Protein AF-A0A954HLK8-F1 (afdb_monomer)

Foldseek 3Di:
DFWKKWKWWDAPVDPGTDIDIDTADPVRDDDPPDNPRTQKMKIATPVRDIDIDGPDAWDKLDFQEAEAEAQDKDKAAARDDDQFDDPQFKWKFFADPNDTDDTDSVQWGADLRIIIRGNDDAGWMWMAGPSVRGIHIYGHHYADDDPQWGDDPFKIKGHDPFRGKYFSDWDDDDQKIKTFIDRDDPQKKKKKWFAADDDPDDPCLVQQVQADFFIKMWGDDDDDDDDDDDDDDDDVVVVVVVVVPDDDDDDDPDDDDDPDLADDDPDDDDDDDDDDDDDDDDDDDDDDDDGDTDGDDDPPSDPPPPPPDDPPPLFFPDDIQIDIRFDADPSRMGIGRNVSGPQGFKMWMWMDGNHMIIIHIGGHPHGDTDTDDPDPPDDDDPVDDDDDDQDDDDADPPGDDDDPDPPPDFDDDDPAPVLVLLLVPVVDPDPVSVVCPCVRCVVVDDLVRNVVSCSVPPDLVVLVSCVPPPVPSNVPPVQVSLVSDPDDDLSSCLSNVHDPVVCPPPVNVVPDDLVSQCSVQVSDPPSNVVSVVVVVVVVVPDPDPPVVVVVSSVSSSCSCVPPDPPPPDPPPDPDDDDDPDDDDDDDDD

Nearest PDB structures (foldseek):
  8dgg-assembly1_A  TM=2.147E-01  e=4.606E-04  Mus musculus
  8dgg-assembly1_B  TM=2.577E-01  e=3.659E-02  Mus musculus
  3se4-assembly1_A  TM=2.202E-01  e=1.898E-02  Homo sapiens

Structure (mmCIF, N/CA/C/O backbone):
data_AF-A0A954HLK8-F1
#
_entry.id   AF-A0A954HLK8-F1
#
loop_
_atom_site.group_PDB
_atom_site.id
_atom_site.type_symbol
_atom_site.label_atom_id
_atom_site.label_alt_id
_atom_site.label_comp_id
_atom_site.label_asym_id
_atom_site.label_entity_id
_atom_site.label_seq_id
_atom_site.pdbx_PDB_ins_code
_atom_site.Cartn_x
_atom_site.Cartn_y
_atom_site.Cartn_z
_atom_site.occupancy
_atom_site.B_iso_or_equiv
_atom_site.auth_seq_id
_atom_site.auth_comp_id
_atom_site.auth_asym_id
_atom_site.auth_atom_id
_atom_site.pdbx_PDB_model_num
ATOM 1 N N . PRO A 1 1 ? -23.563 28.165 -10.111 1.00 75.94 1 PRO A N 1
ATOM 2 C CA . PRO A 1 1 ? -23.680 28.868 -11.408 1.00 75.94 1 PRO A CA 1
ATOM 3 C C . PRO A 1 1 ? -22.980 30.239 -11.448 1.00 75.94 1 PRO A C 1
ATOM 5 O O . PRO A 1 1 ? -22.959 30.950 -10.445 1.00 75.94 1 PRO A O 1
ATOM 8 N N . SER A 1 2 ? -22.457 30.618 -12.623 1.00 83.75 2 SER A N 1
ATOM 9 C CA . SER A 1 2 ? -21.944 31.964 -12.928 1.00 83.75 2 SER A CA 1
ATOM 10 C C . SER A 1 2 ? -20.819 32.491 -12.023 1.00 83.75 2 SER A C 1
ATOM 12 O O . SER A 1 2 ? -20.670 33.702 -11.862 1.00 83.75 2 SER A O 1
ATOM 14 N N . ARG A 1 3 ? -20.010 31.601 -11.445 1.00 87.31 3 ARG A N 1
ATOM 15 C CA . ARG A 1 3 ? -18.886 31.979 -10.576 1.00 87.31 3 ARG A CA 1
ATOM 16 C C . ARG A 1 3 ? -17.610 32.183 -11.401 1.00 87.31 3 ARG A C 1
ATOM 18 O O . ARG A 1 3 ? -17.348 31.342 -12.262 1.00 87.31 3 ARG A O 1
ATOM 25 N N . PRO A 1 4 ? -16.829 33.249 -11.153 1.00 92.62 4 PRO A N 1
ATOM 26 C CA . PRO A 1 4 ? -15.512 33.407 -11.757 1.00 92.62 4 PRO A CA 1
ATOM 27 C C . PRO A 1 4 ? -14.527 32.410 -11.137 1.00 92.62 4 PRO A C 1
ATOM 29 O O . PRO A 1 4 ? -14.533 32.206 -9.924 1.00 92.62 4 PRO A O 1
ATOM 32 N N . VAL A 1 5 ? -13.684 31.803 -11.964 1.00 94.12 5 VAL A N 1
ATOM 33 C CA . VAL A 1 5 ? -12.620 30.879 -11.563 1.00 94.12 5 VAL A CA 1
ATOM 34 C C . VAL A 1 5 ? -11.346 31.295 -12.288 1.00 94.12 5 VAL A C 1
ATOM 36 O O . VAL A 1 5 ? -11.351 31.470 -13.508 1.00 94.12 5 VAL A O 1
ATOM 39 N N . HIS A 1 6 ? -10.265 31.475 -11.535 1.00 95.31 6 HIS A N 1
ATOM 40 C CA . HIS A 1 6 ? -8.968 31.874 -12.076 1.00 95.31 6 HIS A CA 1
ATOM 41 C C . HIS A 1 6 ? -8.116 30.630 -12.274 1.00 95.31 6 HIS A C 1
ATOM 43 O O . HIS A 1 6 ? -7.870 29.905 -11.318 1.00 95.31 6 HIS A O 1
ATOM 49 N N . PHE A 1 7 ? -7.672 30.395 -13.499 1.00 95.81 7 PHE A N 1
ATOM 50 C CA . PHE A 1 7 ? -6.811 29.288 -13.879 1.00 95.81 7 PHE A CA 1
ATOM 51 C C . PHE A 1 7 ? -5.379 29.759 -14.108 1.00 95.81 7 PHE A C 1
ATOM 53 O O . PHE A 1 7 ? -5.151 30.869 -14.589 1.00 95.81 7 PHE A O 1
ATOM 60 N N . GLN A 1 8 ? -4.420 28.886 -13.821 1.00 95.88 8 GLN A N 1
ATOM 61 C CA . GLN A 1 8 ? -3.026 29.014 -14.236 1.00 95.88 8 GLN A CA 1
ATOM 62 C C . GLN A 1 8 ? -2.623 27.737 -14.962 1.00 95.88 8 GLN A C 1
ATOM 64 O O . GLN A 1 8 ? -2.648 26.664 -14.363 1.00 95.88 8 GLN A O 1
ATOM 69 N N . PHE A 1 9 ? -2.248 27.844 -16.234 1.00 95.31 9 PHE A N 1
ATOM 70 C CA . PHE A 1 9 ? -1.827 26.706 -17.050 1.00 95.31 9 PHE A CA 1
ATOM 71 C C . PHE A 1 9 ? -0.309 26.682 -17.209 1.00 95.31 9 PHE A C 1
ATOM 73 O O . PHE A 1 9 ? 0.304 27.699 -17.540 1.00 95.31 9 PHE A O 1
ATOM 80 N N . LYS A 1 10 ? 0.303 25.512 -17.015 1.00 94.50 10 LYS A N 1
ATOM 81 C CA . LYS A 1 10 ? 1.723 25.284 -17.277 1.00 94.50 10 LYS A CA 1
ATOM 82 C C . LYS A 1 10 ? 1.897 24.478 -18.558 1.00 94.50 10 LYS A C 1
ATOM 84 O O . LYS A 1 10 ? 1.624 23.281 -18.585 1.00 94.50 10 LYS A O 1
ATOM 89 N N . HIS A 1 11 ? 2.409 25.129 -19.596 1.00 92.12 11 HIS A N 1
ATOM 90 C CA . HIS A 1 11 ? 2.817 24.467 -20.832 1.00 92.12 11 HIS A CA 1
ATOM 91 C C . HIS A 1 11 ? 4.201 23.819 -20.678 1.00 92.12 11 HIS A C 1
ATOM 93 O O . HIS A 1 11 ? 5.057 24.357 -19.970 1.00 92.12 11 HIS A O 1
ATOM 99 N N . ARG A 1 12 ? 4.444 22.693 -21.360 1.00 86.38 12 ARG A N 1
ATOM 100 C CA . ARG A 1 12 ? 5.714 21.946 -21.270 1.00 86.38 12 ARG A CA 1
ATOM 101 C C . ARG A 1 12 ? 6.946 22.744 -21.716 1.00 86.38 12 ARG A C 1
ATOM 103 O O . ARG A 1 12 ? 7.985 22.664 -21.069 1.00 86.38 12 ARG A O 1
ATOM 110 N N . ASP A 1 13 ? 6.813 23.540 -22.778 1.00 87.19 13 ASP A N 1
ATOM 111 C CA . ASP A 1 13 ? 7.940 24.261 -23.400 1.00 87.19 13 ASP A CA 1
ATOM 112 C C . ASP A 1 13 ? 8.190 25.667 -22.836 1.00 87.19 13 ASP A C 1
ATOM 114 O O . ASP A 1 13 ? 9.228 26.274 -23.104 1.00 87.19 13 ASP A O 1
ATOM 118 N N . PHE A 1 14 ? 7.264 26.205 -22.036 1.00 88.44 14 PHE A N 1
ATOM 119 C CA . PHE A 1 14 ? 7.363 27.567 -21.509 1.00 88.44 14 PHE A CA 1
ATOM 120 C C . PHE A 1 14 ? 7.677 27.558 -20.018 1.00 88.44 14 PHE A C 1
ATOM 122 O O . PHE A 1 14 ? 7.169 26.735 -19.258 1.00 88.44 14 PHE A O 1
ATOM 129 N N . LYS A 1 15 ? 8.513 28.499 -19.564 1.00 89.44 15 LYS A N 1
ATOM 130 C CA . LYS A 1 15 ? 8.805 28.676 -18.132 1.00 89.44 15 LYS A CA 1
ATOM 131 C C . LYS A 1 15 ? 7.659 29.367 -17.396 1.00 89.44 15 LYS A C 1
ATOM 133 O O . LYS A 1 15 ? 7.329 28.941 -16.289 1.00 89.44 15 LYS A O 1
ATOM 138 N N . ASP A 1 16 ? 7.030 30.340 -18.037 1.00 92.19 16 ASP A N 1
ATOM 139 C CA . ASP A 1 16 ? 5.939 31.111 -17.454 1.00 92.19 16 ASP A CA 1
ATOM 140 C C . ASP A 1 16 ? 4.624 30.324 -17.466 1.00 92.19 16 ASP A C 1
ATOM 142 O O . ASP A 1 16 ? 4.397 29.459 -18.316 1.00 92.19 16 ASP A O 1
ATOM 146 N N . GLN A 1 17 ? 3.764 30.608 -16.490 1.00 93.12 17 GLN A N 1
ATOM 147 C CA . GLN A 1 17 ? 2.401 30.084 -16.443 1.00 93.12 17 GLN A CA 1
ATOM 148 C C . GLN A 1 17 ? 1.444 31.064 -17.121 1.00 93.12 17 GLN A C 1
ATOM 150 O O . GLN A 1 17 ? 1.627 32.278 -17.043 1.00 93.12 17 GLN A O 1
ATOM 155 N N . MET A 1 18 ? 0.405 30.535 -17.762 1.00 93.88 18 MET A N 1
ATOM 156 C CA . MET A 1 18 ? -0.599 31.316 -18.481 1.00 93.88 18 MET A CA 1
ATOM 157 C C . MET A 1 18 ? -1.839 31.509 -17.596 1.00 93.88 18 MET A C 1
ATOM 159 O O . MET A 1 18 ? -2.573 30.540 -17.375 1.00 93.88 18 MET A O 1
ATOM 163 N N . PRO A 1 19 ? -2.090 32.720 -17.061 1.00 94.88 19 PRO A N 1
ATOM 164 C CA . PRO A 1 19 ? -3.285 32.993 -16.276 1.00 94.88 19 PRO A CA 1
ATOM 165 C C . PRO A 1 19 ? -4.505 33.205 -17.182 1.00 94.88 19 PRO A C 1
ATOM 167 O O . PRO A 1 19 ? -4.448 33.965 -18.148 1.00 94.88 19 PRO A O 1
ATOM 170 N N . VAL A 1 20 ? -5.633 32.579 -16.849 1.00 94.94 20 VAL A N 1
ATOM 171 C CA . VAL A 1 20 ? -6.902 32.718 -17.585 1.00 94.94 20 VAL A CA 1
ATOM 172 C C . VAL A 1 20 ? -8.054 32.796 -16.591 1.00 94.94 20 VAL A C 1
ATOM 174 O O . VAL A 1 20 ? -8.128 31.997 -15.668 1.00 94.94 20 VAL A O 1
ATOM 177 N N . SER A 1 21 ? -8.983 33.735 -16.765 1.00 94.00 21 SER A N 1
ATOM 178 C CA . SER A 1 21 ? -10.196 33.806 -15.938 1.00 94.00 21 SER A CA 1
ATOM 179 C C . SER A 1 21 ? -11.395 33.303 -16.724 1.00 94.00 21 SER A C 1
ATOM 181 O O . SER A 1 21 ? -11.698 33.823 -17.796 1.00 94.00 21 SER A O 1
ATOM 183 N N . LEU A 1 22 ? -12.078 32.296 -16.187 1.00 94.69 22 LEU A N 1
ATOM 184 C CA . LEU A 1 22 ? -13.245 31.667 -16.798 1.00 94.69 22 LEU A CA 1
ATOM 185 C C . LEU A 1 22 ? -14.450 31.766 -15.860 1.00 94.69 22 LEU A C 1
ATOM 187 O O . LEU A 1 22 ? -14.322 32.080 -14.677 1.00 94.69 22 LEU A O 1
ATOM 191 N N . LYS A 1 23 ? -15.645 31.512 -16.389 1.00 93.56 23 LYS A N 1
ATOM 192 C CA . LYS A 1 23 ? -16.902 31.580 -15.640 1.00 93.56 23 LYS A CA 1
ATOM 193 C C . LYS A 1 23 ? -17.640 30.254 -15.750 1.00 93.56 23 LYS A C 1
ATOM 195 O O . LYS A 1 23 ? -17.744 29.707 -16.843 1.00 93.56 23 LYS A O 1
ATOM 200 N N . THR A 1 24 ? -18.181 29.772 -14.631 1.00 93.31 24 THR A N 1
ATOM 201 C CA . THR A 1 24 ? -18.978 28.540 -14.626 1.00 93.31 24 THR A CA 1
ATOM 202 C C . THR A 1 24 ? -20.316 28.706 -15.346 1.00 93.31 24 THR A C 1
ATOM 204 O O . THR A 1 24 ? -20.968 29.753 -15.254 1.00 93.31 24 THR A O 1
ATOM 207 N N . ASP A 1 25 ? -20.745 27.646 -16.024 1.00 92.00 25 ASP A N 1
ATOM 208 C CA . ASP A 1 25 ? -22.048 27.538 -16.679 1.00 92.00 25 ASP A CA 1
ATOM 209 C C . ASP A 1 25 ? -23.215 27.455 -15.648 1.00 92.00 25 ASP A C 1
ATOM 211 O O . ASP A 1 25 ? -22.994 27.543 -14.425 1.00 92.00 25 ASP A O 1
ATOM 215 N N . PRO A 1 26 ? -24.489 27.346 -16.084 1.00 91.62 26 PRO A N 1
ATOM 216 C CA . PRO A 1 26 ? -25.629 27.178 -15.176 1.00 91.62 26 PRO A CA 1
ATOM 217 C C . PRO A 1 26 ? -25.539 25.933 -14.279 1.00 91.62 26 PRO A C 1
ATOM 219 O O . PRO A 1 26 ? -26.053 25.950 -13.161 1.00 91.62 26 PRO A O 1
ATOM 222 N N . GLN A 1 27 ? -24.845 24.890 -14.728 1.00 85.38 27 GLN A N 1
ATOM 223 C CA . GLN A 1 27 ? -24.595 23.647 -14.001 1.00 85.38 27 GLN A CA 1
ATOM 224 C C . GLN A 1 27 ? -23.365 23.741 -13.079 1.00 85.38 27 GLN A C 1
ATOM 226 O O . GLN A 1 27 ? -23.096 22.817 -12.316 1.00 85.38 27 GLN A O 1
ATOM 231 N N . GLY A 1 28 ? -22.640 24.865 -13.093 1.00 88.62 28 GLY A N 1
ATOM 232 C CA . GLY A 1 28 ? -21.452 25.081 -12.274 1.00 88.62 28 GLY A CA 1
ATOM 233 C C . GLY A 1 28 ? -20.155 24.515 -12.862 1.00 88.62 28 GLY A C 1
ATOM 234 O O . GLY A 1 28 ? -19.174 24.434 -12.129 1.00 88.62 28 GLY A O 1
ATOM 235 N N . ARG A 1 29 ? -20.121 24.159 -14.150 1.00 90.25 29 ARG A N 1
ATOM 236 C CA . ARG A 1 29 ? -18.985 23.521 -14.834 1.00 90.25 29 ARG A CA 1
ATOM 237 C C . ARG A 1 29 ? -18.235 24.502 -15.742 1.00 90.25 29 ARG A C 1
ATOM 239 O O . ARG A 1 29 ? -18.755 25.562 -16.091 1.00 90.25 29 ARG A O 1
ATOM 246 N N . ILE A 1 30 ? -17.001 24.153 -16.110 1.00 93.62 30 ILE A N 1
ATOM 247 C CA . ILE A 1 30 ? -16.173 24.867 -17.096 1.00 93.62 30 ILE A CA 1
ATOM 248 C C . ILE A 1 30 ? -15.567 23.824 -18.036 1.00 93.62 30 ILE A C 1
ATOM 250 O O . ILE A 1 30 ? -14.900 22.901 -17.574 1.00 93.62 30 ILE A O 1
ATOM 254 N N . LEU A 1 31 ? -15.790 23.974 -19.343 1.00 92.19 31 LEU A N 1
ATOM 255 C CA . LEU A 1 31 ? -15.197 23.113 -20.365 1.00 92.19 31 LEU A CA 1
ATOM 256 C C . LEU A 1 31 ? -13.864 23.713 -20.832 1.00 92.19 31 LEU A C 1
ATOM 258 O O . LEU A 1 31 ? -13.850 24.791 -21.421 1.00 92.19 31 LEU A O 1
ATOM 262 N N . LEU A 1 32 ? -12.757 23.015 -20.571 1.00 91.56 32 LEU A N 1
ATOM 263 C CA . LEU A 1 32 ? -11.400 23.486 -20.891 1.00 91.56 32 LEU A CA 1
ATOM 264 C C . LEU A 1 32 ? -10.898 23.059 -22.283 1.00 91.56 32 LEU A C 1
ATOM 266 O O . LEU A 1 32 ? -9.901 23.592 -22.767 1.00 91.56 32 LEU A O 1
ATOM 270 N N . GLY A 1 33 ? -11.588 22.128 -22.945 1.00 90.12 33 GLY A N 1
ATOM 271 C CA . GLY A 1 33 ? -11.149 21.563 -24.223 1.00 90.12 33 GLY A CA 1
ATOM 272 C C . GLY A 1 33 ? -9.981 20.579 -24.069 1.00 90.12 33 GLY A C 1
ATOM 273 O O . GLY A 1 33 ? -9.805 19.986 -23.010 1.00 90.12 33 GLY A O 1
ATOM 274 N N . ALA A 1 34 ? -9.206 20.388 -25.141 1.00 86.94 34 ALA A N 1
ATOM 275 C CA . ALA A 1 34 ? -8.192 19.330 -25.243 1.00 86.94 34 ALA A CA 1
ATOM 276 C C . ALA A 1 34 ? -6.864 19.613 -24.512 1.00 86.94 34 ALA A C 1
ATOM 278 O O . ALA A 1 34 ? -6.094 18.686 -24.303 1.00 86.94 34 ALA A O 1
ATOM 279 N N . LEU A 1 35 ? -6.586 20.873 -24.151 1.00 91.00 35 LEU A N 1
ATOM 280 C CA . LEU A 1 35 ? -5.372 21.295 -23.429 1.00 91.00 35 LEU A CA 1
ATOM 281 C C . LEU A 1 35 ? -4.050 20.673 -23.954 1.00 91.00 35 LEU A C 1
ATOM 283 O O . LEU A 1 35 ? -3.285 20.122 -23.160 1.00 91.00 35 LEU A O 1
ATOM 287 N N . PRO A 1 36 ? -3.746 20.759 -25.266 1.00 87.12 36 PRO A N 1
ATOM 288 C CA . PRO A 1 36 ? -2.524 20.175 -25.810 1.00 87.12 36 PRO A CA 1
ATOM 289 C C . PRO A 1 36 ? -1.288 20.765 -25.125 1.00 87.12 36 PRO A C 1
ATOM 291 O O . PRO A 1 36 ? -1.213 21.968 -24.875 1.00 87.12 36 PRO A O 1
ATOM 294 N N . ASP A 1 37 ? -0.329 19.894 -24.815 1.00 86.69 37 ASP A N 1
ATOM 295 C CA . ASP A 1 37 ? 0.994 20.243 -24.287 1.00 86.69 37 ASP A CA 1
ATOM 296 C C . ASP A 1 37 ? 1.026 20.944 -22.913 1.00 86.69 37 ASP A C 1
ATOM 298 O O . ASP A 1 37 ? 2.101 21.307 -22.413 1.00 86.69 37 ASP A O 1
ATOM 302 N N . ILE A 1 38 ? -0.124 21.046 -22.242 1.00 91.00 38 ILE A N 1
ATOM 303 C CA . ILE A 1 38 ? -0.233 21.457 -20.842 1.00 91.00 38 ILE A CA 1
ATOM 304 C C . ILE A 1 38 ? 0.166 20.288 -19.934 1.00 91.00 38 ILE A C 1
ATOM 306 O O . ILE A 1 38 ? -0.345 19.185 -20.068 1.00 91.00 38 ILE A O 1
ATOM 310 N N . GLN A 1 39 ? 1.073 20.527 -18.986 1.00 88.00 39 GLN A N 1
ATOM 311 C CA . GLN A 1 39 ? 1.525 19.514 -18.020 1.00 88.00 39 GLN A CA 1
ATOM 312 C C . GLN A 1 39 ? 0.670 19.502 -16.755 1.00 88.00 39 GLN A C 1
ATOM 314 O O . GLN A 1 39 ? 0.337 18.456 -16.210 1.00 88.00 39 GLN A O 1
ATOM 319 N N . HIS A 1 40 ? 0.346 20.688 -16.252 1.00 90.25 40 HIS A N 1
ATOM 320 C CA . HIS A 1 40 ? -0.511 20.854 -15.090 1.00 90.25 40 HIS A CA 1
ATOM 321 C C . HIS A 1 40 ? -1.221 22.196 -15.159 1.00 90.25 40 HIS A C 1
ATOM 323 O O . HIS A 1 40 ? -0.774 23.134 -15.828 1.00 90.25 40 HIS A O 1
ATOM 329 N N . PHE A 1 41 ? -2.326 22.298 -14.438 1.00 93.50 41 PHE A N 1
ATOM 330 C CA . PHE A 1 41 ? -3.025 23.551 -14.238 1.00 93.50 41 PHE A CA 1
ATOM 331 C C . PHE A 1 41 ? -3.529 23.651 -12.806 1.00 93.50 41 PHE A C 1
ATOM 333 O O . PHE A 1 41 ? -3.772 22.643 -12.150 1.00 93.50 41 PHE A O 1
ATOM 340 N N . SER A 1 42 ? -3.701 24.874 -12.322 1.00 93.50 42 SER A N 1
ATOM 341 C CA . SER A 1 42 ? -4.390 25.127 -11.060 1.00 93.50 42 SER A CA 1
ATOM 342 C C . SER A 1 42 ? -5.592 26.030 -11.275 1.00 93.50 42 SER A C 1
ATOM 344 O O . SER A 1 42 ? -5.630 26.787 -12.245 1.00 93.50 42 SER A O 1
ATOM 346 N N . ALA A 1 43 ? -6.585 25.919 -10.399 1.00 93.19 43 ALA A N 1
ATOM 347 C CA . ALA A 1 43 ? -7.783 26.740 -10.417 1.00 93.19 43 ALA A CA 1
ATOM 348 C C . ALA A 1 43 ? -8.102 27.247 -9.012 1.00 93.19 43 ALA A C 1
ATOM 350 O O . ALA A 1 43 ? -8.091 26.472 -8.055 1.00 93.19 43 ALA A O 1
ATOM 351 N N . SER A 1 44 ? -8.443 28.530 -8.918 1.00 93.19 44 SER A N 1
ATOM 352 C CA . SER A 1 44 ? -8.808 29.200 -7.673 1.00 93.19 44 SER A CA 1
ATOM 353 C C . SER A 1 44 ? -10.207 29.800 -7.770 1.00 93.19 44 SER A C 1
ATOM 355 O O . SER A 1 44 ? -10.511 30.599 -8.667 1.00 93.19 44 SER A O 1
ATOM 357 N N . GLY A 1 45 ? -11.067 29.401 -6.834 1.00 89.31 45 GLY A N 1
ATOM 358 C CA . GLY A 1 45 ? -12.417 29.937 -6.685 1.00 89.31 45 GLY A CA 1
ATOM 359 C C . GLY A 1 45 ? -12.447 31.260 -5.906 1.00 89.31 45 GLY A C 1
ATOM 360 O O . GLY A 1 45 ? -11.471 31.629 -5.253 1.00 89.31 45 GLY A O 1
ATOM 361 N N . PRO A 1 46 ? -13.587 31.975 -5.902 1.00 84.62 46 PRO A N 1
ATOM 362 C CA . PRO A 1 46 ? -13.722 33.256 -5.205 1.00 84.62 46 PRO A CA 1
ATOM 363 C C . PRO A 1 46 ? -13.648 33.128 -3.674 1.00 84.62 46 PRO A C 1
ATOM 365 O O . PRO A 1 46 ? -13.445 34.123 -2.990 1.00 84.62 46 PRO A O 1
ATOM 368 N N . GLN A 1 47 ? -13.802 31.916 -3.132 1.00 84.31 47 GLN A N 1
ATOM 369 C CA . GLN A 1 47 ? -13.627 31.610 -1.708 1.00 84.31 47 GLN A CA 1
ATOM 370 C C . GLN A 1 47 ? -12.151 31.458 -1.293 1.00 84.31 47 GLN A C 1
ATOM 372 O O . GLN A 1 47 ? -11.879 31.188 -0.129 1.00 84.31 47 GLN A O 1
ATOM 377 N N . GLY A 1 48 ? -11.202 31.590 -2.227 1.00 81.62 48 GLY A N 1
ATOM 378 C CA . GLY A 1 48 ? -9.770 31.414 -1.965 1.00 81.62 48 GLY A CA 1
ATOM 379 C C . GLY A 1 48 ? -9.289 29.959 -1.992 1.00 81.62 48 GLY A C 1
ATOM 380 O O . GLY A 1 48 ? -8.090 29.724 -1.895 1.00 81.62 48 GLY A O 1
ATOM 381 N N . THR A 1 49 ? -10.184 28.981 -2.167 1.00 84.06 49 THR A N 1
ATOM 382 C CA . THR A 1 49 ? -9.812 27.571 -2.363 1.00 84.06 49 THR A CA 1
ATOM 383 C C . THR A 1 49 ? -9.107 27.391 -3.704 1.00 84.06 49 THR A C 1
ATOM 385 O O . THR A 1 49 ? -9.653 27.783 -4.740 1.00 84.06 49 THR A O 1
ATOM 388 N N . GLN A 1 50 ? -7.926 26.773 -3.677 1.00 87.62 50 GLN A N 1
ATOM 389 C CA . GLN A 1 50 ? -7.129 26.448 -4.856 1.00 87.62 50 GLN A CA 1
ATOM 390 C C . GLN A 1 50 ? -6.937 24.936 -4.966 1.00 87.62 50 GLN A C 1
ATOM 392 O O . GLN A 1 50 ? -6.616 24.274 -3.982 1.00 87.62 50 GLN A O 1
ATOM 397 N N . HIS A 1 51 ? -7.082 24.411 -6.179 1.00 87.69 51 HIS A N 1
ATOM 398 C CA . HIS A 1 51 ? -6.745 23.032 -6.525 1.00 87.69 51 HIS A CA 1
ATOM 399 C C . HIS A 1 51 ? -5.787 23.010 -7.713 1.00 87.69 51 HIS A C 1
ATOM 401 O O . HIS A 1 51 ? -5.808 23.918 -8.544 1.00 87.69 51 HIS A O 1
ATOM 407 N N . SER A 1 52 ? -4.941 21.983 -7.782 1.00 88.31 52 SER A N 1
ATOM 408 C CA . SER A 1 52 ? -3.995 21.768 -8.876 1.00 88.31 52 SER A CA 1
ATOM 409 C C . SER A 1 52 ? -4.151 20.357 -9.418 1.00 88.31 52 SER A C 1
ATOM 411 O O . SER A 1 52 ? -4.264 19.410 -8.647 1.00 88.31 52 SER A O 1
ATOM 413 N N . TRP A 1 53 ? -4.108 20.227 -10.738 1.00 88.12 53 TRP A N 1
ATOM 414 C CA . TRP A 1 53 ? -4.197 18.963 -11.457 1.00 88.12 53 TRP A CA 1
ATOM 415 C C . TRP A 1 53 ? -2.996 18.827 -12.378 1.00 88.12 53 TRP A C 1
ATOM 417 O O . TRP A 1 53 ? -2.663 19.763 -13.108 1.00 88.12 53 TRP A O 1
ATOM 427 N N . SER A 1 54 ? -2.374 17.655 -12.371 1.00 85.69 54 SER A N 1
ATOM 428 C CA . SER A 1 54 ? -1.433 17.250 -13.413 1.00 85.69 54 SER A CA 1
ATOM 429 C C . SER A 1 54 ? -2.218 16.502 -14.481 1.00 85.69 54 SER A C 1
ATOM 431 O O . SER A 1 54 ? -2.950 15.572 -14.149 1.00 85.69 54 SER A O 1
ATOM 433 N N . LEU A 1 55 ? -2.096 16.910 -15.745 1.00 82.25 55 LEU A N 1
ATOM 434 C CA . LEU A 1 55 ? -2.677 16.152 -16.849 1.00 82.25 55 LEU A CA 1
ATOM 435 C C . LEU A 1 55 ? -1.813 14.906 -17.035 1.00 82.25 55 LEU A C 1
ATOM 437 O O . LEU A 1 55 ? -0.644 15.000 -17.404 1.00 82.25 55 LEU A O 1
ATOM 441 N N . ARG A 1 56 ? -2.369 13.758 -16.650 1.00 75.00 56 ARG A N 1
ATOM 442 C CA . ARG A 1 56 ? -1.684 12.467 -16.691 1.00 75.00 56 ARG A CA 1
ATOM 443 C C . ARG A 1 56 ? -1.944 11.819 -18.048 1.00 75.00 56 ARG A C 1
ATOM 445 O O . ARG A 1 56 ? -3.097 11.548 -18.386 1.00 75.00 56 ARG A O 1
ATOM 452 N N . ASP A 1 57 ? -0.869 11.586 -18.789 1.00 79.69 57 ASP A N 1
ATOM 453 C CA . ASP A 1 57 ? -0.878 10.861 -20.059 1.00 79.69 57 ASP A CA 1
ATOM 454 C C . ASP A 1 57 ? -0.733 9.346 -19.827 1.00 79.69 57 ASP A C 1
ATOM 456 O O . ASP A 1 57 ? -0.548 8.882 -18.700 1.00 79.69 57 ASP A O 1
ATOM 460 N N . ASP A 1 58 ? -0.800 8.563 -20.903 1.00 89.69 58 ASP A N 1
ATOM 461 C CA . ASP A 1 58 ? -0.399 7.156 -20.880 1.00 89.69 58 ASP A CA 1
ATOM 462 C C . ASP A 1 58 ? 1.092 7.046 -20.485 1.00 89.69 58 ASP A C 1
ATOM 464 O O . ASP A 1 58 ? 1.943 7.788 -20.990 1.00 89.69 58 ASP A O 1
ATOM 468 N N . GLU A 1 59 ? 1.435 6.099 -19.604 1.00 90.50 59 GLU A N 1
ATOM 469 C CA . GLU A 1 59 ? 2.799 5.926 -19.077 1.00 90.50 59 GLU A CA 1
ATOM 470 C C . GLU A 1 59 ? 3.273 4.464 -19.118 1.00 90.50 59 GLU A C 1
ATOM 472 O O . GLU A 1 59 ? 2.489 3.511 -19.152 1.00 90.50 59 GLU A O 1
ATOM 477 N N . PHE A 1 60 ? 4.598 4.286 -19.096 1.00 92.00 60 PHE A N 1
ATOM 478 C CA . PHE A 1 60 ? 5.258 2.984 -19.038 1.00 92.00 60 PHE A CA 1
ATOM 479 C C . PHE A 1 60 ? 6.573 3.049 -18.248 1.00 92.00 60 PHE A C 1
ATOM 481 O O . PHE A 1 60 ? 7.336 4.017 -18.349 1.00 92.00 60 PHE A O 1
ATOM 488 N N . THR A 1 61 ? 6.893 1.987 -17.505 1.00 91.19 61 THR A N 1
ATOM 489 C CA . THR A 1 61 ? 8.151 1.869 -16.751 1.00 91.19 61 THR A CA 1
ATOM 490 C C . THR A 1 61 ? 9.332 1.517 -17.656 1.00 91.19 61 THR A C 1
ATOM 492 O O . THR A 1 61 ? 9.800 0.378 -17.695 1.00 91.19 61 THR A O 1
ATOM 495 N N . PHE A 1 62 ? 9.853 2.499 -18.387 1.00 88.94 62 PHE A N 1
ATOM 496 C CA . PHE A 1 62 ? 11.061 2.314 -19.194 1.00 88.94 62 PHE A CA 1
ATOM 497 C C . PHE A 1 62 ? 12.298 2.066 -18.319 1.00 88.94 62 PHE A C 1
ATOM 499 O O . PHE A 1 62 ? 12.510 2.786 -17.342 1.00 88.94 62 PHE A O 1
ATOM 506 N N . ALA A 1 63 ? 13.175 1.143 -18.719 1.00 89.56 63 ALA A N 1
ATOM 507 C CA . ALA A 1 63 ? 14.540 1.079 -18.191 1.00 89.56 63 ALA A CA 1
ATOM 508 C C . ALA A 1 63 ? 15.341 2.324 -18.617 1.00 89.56 63 ALA A C 1
ATOM 510 O O . ALA A 1 63 ? 15.080 2.907 -19.674 1.00 89.56 63 ALA A O 1
ATOM 511 N N . ASN A 1 64 ? 16.309 2.747 -17.805 1.00 90.94 64 ASN A N 1
ATOM 512 C CA . ASN A 1 64 ? 17.249 3.804 -18.185 1.00 90.94 64 ASN A CA 1
ATOM 513 C C . ASN A 1 64 ? 18.239 3.300 -19.241 1.00 90.94 64 ASN A C 1
ATOM 515 O O . ASN A 1 64 ? 18.667 4.085 -20.087 1.00 90.94 64 ASN A O 1
ATOM 519 N N . THR A 1 65 ? 18.583 2.011 -19.201 1.00 93.44 65 THR A N 1
ATOM 520 C CA . THR A 1 65 ? 19.500 1.382 -20.149 1.00 93.44 65 THR A CA 1
ATOM 521 C C . THR A 1 65 ? 18.905 0.105 -20.734 1.00 93.44 65 THR A C 1
ATOM 523 O O . THR A 1 65 ? 18.373 -0.743 -20.022 1.00 93.44 65 THR A O 1
ATOM 526 N N . ILE A 1 66 ? 19.046 -0.067 -22.047 1.00 94.19 66 ILE A N 1
ATOM 527 C CA . ILE A 1 66 ? 18.669 -1.281 -22.769 1.00 94.19 66 ILE A CA 1
ATOM 528 C C . ILE A 1 66 ? 19.878 -1.783 -23.542 1.00 94.19 66 ILE A C 1
ATOM 530 O O . ILE A 1 66 ? 20.539 -1.038 -24.268 1.00 94.19 66 ILE A O 1
ATOM 534 N N . HIS A 1 67 ? 20.173 -3.068 -23.391 1.00 94.62 67 HIS A N 1
ATOM 535 C CA . HIS A 1 67 ? 21.195 -3.729 -24.183 1.00 94.62 67 HIS A CA 1
ATOM 536 C C . HIS A 1 67 ? 20.545 -4.548 -25.295 1.00 94.62 67 HIS A C 1
ATOM 538 O O . HIS A 1 67 ? 19.604 -5.302 -25.050 1.00 94.62 67 HIS A O 1
ATOM 544 N N . GLY A 1 68 ? 21.070 -4.401 -26.505 1.00 93.69 68 GLY A N 1
ATOM 545 C CA . GLY A 1 68 ? 20.672 -5.157 -27.683 1.00 93.69 68 GLY A CA 1
ATOM 546 C C . GLY A 1 68 ? 21.839 -5.939 -28.270 1.00 93.69 68 GLY A C 1
ATOM 547 O O . GLY A 1 68 ? 23.012 -5.682 -27.974 1.00 93.69 68 GLY A O 1
ATOM 548 N N . ARG A 1 69 ? 21.502 -6.906 -29.120 1.00 95.00 69 ARG A N 1
ATOM 549 C CA . ARG A 1 69 ? 22.461 -7.646 -29.934 1.00 95.00 69 ARG A CA 1
ATOM 550 C C . ARG A 1 69 ? 22.413 -7.112 -31.356 1.00 95.00 69 ARG A C 1
ATOM 552 O O . ARG A 1 69 ? 21.333 -7.015 -31.932 1.00 95.00 69 ARG A O 1
ATOM 559 N N . VAL A 1 70 ? 23.580 -6.881 -31.951 1.00 95.00 70 VAL A N 1
ATOM 560 C CA . VAL A 1 70 ? 23.670 -6.464 -33.358 1.00 95.00 70 VAL A CA 1
ATOM 561 C C . VAL A 1 70 ? 22.914 -7.454 -34.254 1.00 95.00 70 VAL A C 1
ATOM 563 O O . VAL A 1 70 ? 23.094 -8.669 -34.142 1.00 95.00 70 VAL A O 1
ATOM 566 N N . GLY A 1 71 ? 22.057 -6.923 -35.129 1.00 91.88 71 GLY A N 1
ATOM 567 C CA . GLY A 1 71 ? 21.185 -7.700 -36.017 1.00 91.88 71 GLY A CA 1
ATOM 568 C C . GLY A 1 71 ? 19.879 -8.191 -35.379 1.00 91.88 71 GLY A C 1
ATOM 569 O O . GLY A 1 71 ? 19.099 -8.853 -36.053 1.00 91.88 71 GLY A O 1
ATOM 570 N N . THR A 1 72 ? 19.622 -7.894 -34.101 1.00 92.75 72 THR A N 1
ATOM 571 C CA . THR A 1 72 ? 18.330 -8.148 -33.441 1.00 92.75 72 THR A CA 1
ATOM 572 C C . THR A 1 72 ? 17.644 -6.813 -33.146 1.00 92.75 72 THR A C 1
ATOM 574 O O . THR A 1 72 ? 18.281 -5.944 -32.547 1.00 92.75 72 THR A O 1
ATOM 577 N N . PRO A 1 73 ? 16.376 -6.617 -33.548 1.00 93.50 73 PRO A N 1
ATOM 578 C CA . PRO A 1 73 ? 15.673 -5.375 -33.266 1.00 93.50 73 PRO A CA 1
ATOM 579 C C . PRO A 1 73 ? 15.420 -5.211 -31.764 1.00 93.50 73 PRO A C 1
ATOM 581 O O . PRO A 1 73 ? 15.114 -6.176 -31.063 1.00 93.50 73 PRO A O 1
ATOM 584 N N . ILE A 1 74 ? 15.527 -3.974 -31.283 1.00 93.56 74 ILE A N 1
ATOM 585 C CA . ILE A 1 74 ? 15.101 -3.585 -29.935 1.00 93.56 74 ILE A CA 1
ATOM 586 C C . ILE A 1 74 ? 13.682 -3.023 -30.050 1.00 93.56 74 ILE A C 1
ATOM 588 O O . ILE A 1 74 ? 13.437 -2.156 -30.887 1.00 93.56 74 ILE A O 1
ATOM 592 N N . GLU A 1 75 ? 12.759 -3.501 -29.217 1.00 92.81 75 GLU A N 1
ATOM 593 C CA . GLU A 1 75 ? 11.365 -3.046 -29.202 1.00 92.81 75 GLU A CA 1
ATOM 594 C C . GLU A 1 75 ? 11.037 -2.309 -27.902 1.00 92.81 75 GLU A C 1
ATOM 596 O O . GLU A 1 75 ? 11.452 -2.710 -26.813 1.00 92.81 75 GLU A O 1
ATOM 601 N N . LEU A 1 76 ? 10.279 -1.222 -28.028 1.00 92.75 76 LEU A N 1
ATOM 602 C CA . LEU A 1 76 ? 9.818 -0.373 -26.936 1.00 92.75 76 LEU A CA 1
ATOM 603 C C . LEU A 1 76 ? 8.320 -0.078 -27.100 1.00 92.75 76 LEU A C 1
ATOM 605 O O . LEU A 1 76 ? 7.885 0.158 -28.228 1.00 92.75 76 LEU A O 1
ATOM 609 N N . PRO A 1 77 ? 7.532 -0.035 -26.013 1.00 92.25 77 PRO A N 1
ATOM 610 C CA . PRO A 1 77 ? 6.150 0.436 -26.067 1.00 92.25 77 PRO A CA 1
ATOM 611 C C . PRO A 1 77 ? 6.065 1.850 -26.645 1.00 92.25 77 PRO A C 1
ATOM 613 O O . PRO A 1 77 ? 6.766 2.749 -26.168 1.00 92.25 77 PRO A O 1
ATOM 616 N N . TYR A 1 78 ? 5.216 2.058 -27.655 1.00 90.88 78 TYR A N 1
ATOM 617 C CA . TYR A 1 78 ? 4.929 3.389 -28.181 1.00 90.88 78 TYR A CA 1
ATOM 618 C C . TYR A 1 78 ? 3.582 3.875 -27.646 1.00 90.88 78 TYR A C 1
ATOM 620 O O . TYR A 1 78 ? 2.555 3.235 -27.826 1.00 90.88 78 TYR A O 1
ATOM 628 N N . LEU A 1 79 ? 3.601 5.011 -26.949 1.00 87.50 79 LEU A N 1
ATOM 629 C CA . LEU A 1 79 ? 2.422 5.578 -26.279 1.00 87.50 79 LEU A CA 1
ATOM 630 C C . LEU A 1 79 ? 1.772 6.715 -27.086 1.00 87.50 79 LEU A C 1
ATOM 632 O O . LEU A 1 79 ? 0.836 7.352 -26.618 1.00 87.50 79 LEU A O 1
ATOM 636 N N . GLY A 1 80 ? 2.310 7.033 -28.264 1.00 85.44 80 GLY A N 1
ATOM 637 C CA . GLY A 1 80 ? 1.770 8.076 -29.132 1.00 85.44 80 GLY A CA 1
ATOM 638 C C . GLY A 1 80 ? 0.831 7.521 -30.201 1.00 85.44 80 GLY A C 1
ATOM 639 O O . GLY A 1 80 ? 0.422 6.366 -30.166 1.00 85.44 80 GLY A O 1
ATOM 640 N N . THR A 1 81 ? 0.500 8.370 -31.171 1.00 84.44 81 THR A N 1
ATOM 641 C CA . THR A 1 81 ? -0.448 8.067 -32.256 1.00 84.44 81 THR A CA 1
ATOM 642 C C . THR A 1 81 ? 0.150 8.249 -33.652 1.00 84.44 81 THR A C 1
ATOM 644 O O . THR A 1 81 ? -0.563 8.106 -34.641 1.00 84.44 81 THR A O 1
ATOM 647 N N . ALA A 1 82 ? 1.438 8.586 -33.765 1.00 86.06 82 ALA A N 1
ATOM 648 C CA . ALA A 1 82 ? 2.093 8.759 -35.055 1.00 86.06 82 ALA A CA 1
ATOM 649 C C . ALA A 1 82 ? 2.326 7.406 -35.743 1.00 86.06 82 ALA A C 1
ATOM 651 O O . ALA A 1 82 ? 2.745 6.434 -35.119 1.00 86.06 82 ALA A O 1
ATOM 652 N N . GLU A 1 83 ? 2.118 7.367 -37.057 1.00 87.19 83 GLU A N 1
ATOM 653 C CA . GLU A 1 83 ? 2.347 6.165 -37.870 1.00 87.19 83 GLU A CA 1
ATOM 654 C C . GLU A 1 83 ? 3.835 5.938 -38.190 1.00 87.19 83 GLU A C 1
ATOM 656 O O . GLU A 1 83 ? 4.247 4.827 -38.520 1.00 87.19 83 GLU A O 1
ATOM 661 N N . ALA A 1 84 ? 4.659 6.985 -38.093 1.00 90.75 84 ALA A N 1
ATOM 662 C CA . ALA A 1 84 ? 6.087 6.944 -38.386 1.00 90.75 84 ALA A CA 1
ATOM 663 C C . ALA A 1 84 ? 6.878 7.830 -37.407 1.00 90.75 84 ALA A C 1
ATOM 665 O O . ALA A 1 84 ? 6.360 8.848 -36.940 1.00 90.75 84 ALA A O 1
ATOM 666 N N . PRO A 1 85 ? 8.140 7.481 -37.098 1.00 92.62 85 PRO A N 1
ATOM 667 C CA . PRO A 1 85 ? 8.956 8.268 -36.187 1.00 92.62 85 PRO A CA 1
ATOM 668 C C . PRO A 1 85 ? 9.309 9.617 -36.814 1.00 92.62 85 PRO A C 1
ATOM 670 O O . PRO A 1 85 ? 9.913 9.694 -37.885 1.00 92.62 85 PRO A O 1
ATOM 673 N N . THR A 1 86 ? 8.960 10.696 -36.121 1.00 93.19 86 THR A N 1
ATOM 674 C CA . THR A 1 86 ? 9.292 12.062 -36.530 1.00 93.19 86 THR A CA 1
ATOM 675 C C . THR A 1 86 ? 10.385 12.645 -35.641 1.00 93.19 86 THR A C 1
ATOM 677 O O . THR A 1 86 ? 10.566 12.264 -34.482 1.00 93.19 86 THR A O 1
ATOM 680 N N . ARG A 1 87 ? 11.100 13.643 -36.170 1.00 92.50 87 ARG A N 1
ATOM 681 C CA . ARG A 1 87 ? 12.085 14.416 -35.397 1.00 92.50 87 ARG A CA 1
ATOM 682 C C . ARG A 1 87 ? 11.447 15.241 -34.279 1.00 92.50 87 ARG A C 1
ATOM 684 O O . ARG A 1 87 ? 12.171 15.711 -33.409 1.00 92.50 87 ARG A O 1
ATOM 691 N N . GLU A 1 88 ? 10.135 15.437 -34.288 1.00 89.00 88 GLU A N 1
ATOM 692 C CA . GLU A 1 88 ? 9.410 16.132 -33.219 1.00 89.00 88 GLU A CA 1
ATOM 693 C C . GLU A 1 88 ? 9.217 15.236 -31.992 1.00 89.00 88 GLU A C 1
ATOM 695 O O . GLU A 1 88 ? 9.302 15.716 -30.865 1.00 89.00 88 GLU A O 1
ATOM 700 N N . GLU A 1 89 ? 9.047 13.927 -32.194 1.00 90.06 89 GLU A N 1
ATOM 701 C CA . GLU A 1 89 ? 8.808 12.975 -31.106 1.00 90.06 89 GLU A CA 1
ATOM 702 C C . GLU A 1 89 ? 10.078 12.270 -30.622 1.00 90.06 89 GLU A C 1
ATOM 704 O O . GLU A 1 89 ? 10.189 11.954 -29.434 1.00 90.06 89 GLU A O 1
ATOM 709 N N . PHE A 1 90 ? 11.059 12.066 -31.507 1.00 95.00 90 PHE A N 1
ATOM 710 C CA . PHE A 1 90 ? 12.221 11.227 -31.221 1.00 95.00 90 PHE A CA 1
ATOM 711 C C . PHE A 1 90 ? 13.553 11.899 -31.556 1.00 95.00 90 PHE A C 1
ATOM 713 O O . PHE A 1 90 ? 13.659 12.796 -32.396 1.00 95.00 90 PHE A O 1
ATOM 720 N N . SER A 1 91 ? 14.602 11.436 -30.884 1.00 96.62 91 SER A N 1
ATOM 721 C CA . SER A 1 91 ? 15.998 11.663 -31.254 1.00 96.62 91 SER A CA 1
ATOM 722 C C . SER A 1 91 ? 16.794 10.421 -30.885 1.00 96.62 91 SER A C 1
ATOM 724 O O . SER A 1 91 ? 16.681 9.959 -29.754 1.00 96.62 91 SER A O 1
ATOM 726 N N . LEU A 1 92 ? 17.603 9.899 -31.805 1.00 97.56 92 LEU A N 1
ATOM 727 C CA . LEU A 1 92 ? 18.488 8.764 -31.556 1.00 97.56 92 LEU A CA 1
ATOM 728 C C . LEU A 1 92 ? 19.904 9.158 -31.966 1.00 97.56 92 LEU A C 1
ATOM 730 O O . LEU A 1 92 ? 20.155 9.379 -33.144 1.00 97.56 92 LEU A O 1
ATOM 734 N N . LEU A 1 93 ? 20.818 9.277 -31.005 1.00 97.50 93 LEU A N 1
ATOM 735 C CA . LEU A 1 93 ? 22.173 9.777 -31.245 1.00 97.50 93 LEU A CA 1
ATOM 736 C C . LEU A 1 93 ? 23.218 8.735 -30.844 1.00 97.50 93 LEU A C 1
ATOM 738 O O . LEU A 1 93 ? 23.162 8.184 -29.749 1.00 97.50 93 LEU A O 1
ATOM 742 N N . GLU A 1 94 ? 24.198 8.493 -31.707 1.00 97.31 94 GLU A N 1
ATOM 743 C CA . GLU A 1 94 ? 25.390 7.700 -31.407 1.00 97.31 94 GLU A CA 1
ATOM 744 C C . GLU A 1 94 ? 26.299 8.462 -30.436 1.00 97.31 94 GLU A C 1
ATOM 746 O O . GLU A 1 94 ? 26.604 9.638 -30.651 1.00 97.31 94 GLU A O 1
ATOM 751 N N . VAL A 1 95 ? 26.758 7.785 -29.385 1.00 95.81 95 VAL A N 1
ATOM 752 C CA . VAL A 1 95 ? 27.603 8.352 -28.332 1.00 95.81 95 VAL A CA 1
ATOM 753 C C . VAL A 1 95 ? 28.990 7.721 -28.394 1.00 95.81 95 VAL A C 1
ATOM 755 O O . VAL A 1 95 ? 29.141 6.503 -28.316 1.00 95.81 95 VAL A O 1
ATOM 758 N N . ARG A 1 96 ? 30.037 8.548 -28.487 1.00 91.44 96 ARG A N 1
ATOM 759 C CA . ARG A 1 96 ? 31.439 8.108 -28.385 1.00 91.44 96 ARG A CA 1
ATOM 760 C C . ARG A 1 96 ? 32.167 8.970 -27.368 1.00 91.44 96 ARG A C 1
ATOM 762 O O . ARG A 1 96 ? 32.077 10.184 -27.438 1.00 91.44 96 ARG A O 1
ATOM 769 N N . ASN A 1 97 ? 32.888 8.364 -26.425 1.00 84.50 97 ASN A N 1
ATOM 770 C CA . ASN A 1 97 ? 33.603 9.091 -25.362 1.00 84.50 97 ASN A CA 1
ATOM 771 C C . ASN A 1 97 ? 32.723 10.135 -24.635 1.00 84.50 97 ASN A C 1
ATOM 773 O O . ASN A 1 97 ? 33.171 11.242 -24.354 1.00 84.50 97 ASN A O 1
ATOM 777 N N . ASN A 1 98 ? 31.462 9.781 -24.351 1.00 85.00 98 ASN A N 1
ATOM 778 C CA . ASN A 1 98 ? 30.446 10.654 -23.744 1.00 85.00 98 ASN A CA 1
ATOM 779 C C . ASN A 1 98 ? 30.075 11.920 -24.546 1.00 85.00 98 ASN A C 1
ATOM 781 O O . ASN A 1 98 ? 29.465 12.829 -23.986 1.00 85.00 98 ASN A O 1
ATOM 785 N N . THR A 1 99 ? 30.380 11.989 -25.844 1.00 91.69 99 THR A N 1
ATOM 786 C CA . THR A 1 99 ? 29.893 13.049 -26.738 1.00 91.69 99 THR A CA 1
ATOM 787 C C . THR A 1 99 ? 28.979 12.483 -27.822 1.00 91.69 99 THR A C 1
ATOM 789 O O . THR A 1 99 ? 29.151 11.348 -28.274 1.00 91.69 99 THR A O 1
ATOM 792 N N . TYR A 1 100 ? 27.981 13.273 -28.231 1.00 94.38 100 TYR A N 1
ATOM 793 C CA . TYR A 1 100 ? 27.120 12.927 -29.362 1.00 94.38 100 TYR A CA 1
ATOM 794 C C . TYR A 1 100 ? 27.904 13.058 -30.662 1.00 94.38 100 TYR A C 1
ATOM 796 O O . TYR A 1 100 ? 28.566 14.070 -30.890 1.00 94.38 100 TYR A O 1
ATOM 804 N N . ASN A 1 101 ? 27.824 12.031 -31.501 1.00 93.38 101 ASN A N 1
ATOM 805 C CA . ASN A 1 101 ? 28.594 11.942 -32.732 1.00 93.38 101 ASN A CA 1
ATOM 806 C C . ASN A 1 101 ? 27.694 12.007 -33.972 1.00 93.38 101 ASN A C 1
ATOM 808 O O . ASN A 1 101 ? 27.820 12.925 -34.776 1.00 93.38 101 ASN A O 1
ATOM 812 N N . ILE A 1 102 ? 26.774 11.051 -34.122 1.00 96.06 102 ILE A N 1
ATOM 813 C CA . ILE A 1 102 ? 25.975 10.879 -35.344 1.00 96.06 102 ILE A CA 1
ATOM 814 C C . ILE A 1 102 ? 24.503 10.721 -34.973 1.00 96.06 102 ILE A C 1
ATOM 816 O O . ILE A 1 102 ? 24.176 9.988 -34.045 1.00 96.06 102 ILE A O 1
ATOM 820 N N . ASP A 1 103 ? 23.619 11.391 -35.708 1.00 95.94 103 ASP A N 1
ATOM 821 C CA . ASP A 1 103 ? 22.179 11.145 -35.646 1.00 95.94 103 ASP A CA 1
ATOM 822 C C . ASP A 1 103 ? 21.831 9.865 -36.410 1.00 95.94 103 ASP A C 1
ATOM 824 O O . ASP A 1 103 ? 22.284 9.676 -37.536 1.00 95.94 103 ASP A O 1
ATOM 828 N N . ARG A 1 104 ? 21.075 8.989 -35.751 1.00 96.50 104 ARG A N 1
ATOM 829 C CA . ARG A 1 104 ? 20.739 7.628 -36.171 1.00 96.50 104 ARG A CA 1
ATOM 830 C C . ARG A 1 104 ? 19.231 7.392 -36.243 1.00 96.50 104 ARG A C 1
ATOM 832 O O . ARG A 1 104 ? 18.788 6.246 -36.165 1.00 96.50 104 ARG A O 1
ATOM 839 N N . ILE A 1 105 ? 18.423 8.453 -36.342 1.00 96.00 105 ILE A N 1
ATOM 840 C CA . ILE A 1 105 ? 16.955 8.355 -36.386 1.00 96.00 105 ILE A CA 1
ATOM 841 C C . ILE A 1 105 ? 16.436 7.443 -37.513 1.00 96.00 105 ILE A C 1
ATOM 843 O O . ILE A 1 105 ? 15.352 6.883 -37.381 1.00 96.00 105 ILE A O 1
ATOM 847 N N . GLU A 1 106 ? 17.214 7.234 -38.579 1.00 95.38 106 GLU A N 1
ATOM 848 C CA . GLU A 1 106 ? 16.896 6.323 -39.684 1.00 95.38 106 GLU A CA 1
ATOM 849 C C . GLU A 1 106 ? 16.683 4.864 -39.252 1.00 95.38 106 GLU A C 1
ATOM 851 O O . GLU A 1 106 ? 16.035 4.105 -39.966 1.00 95.38 106 GLU A O 1
ATOM 856 N N . HIS A 1 107 ? 17.193 4.475 -38.079 1.00 96.75 107 HIS A N 1
ATOM 857 C CA . HIS A 1 107 ? 17.026 3.134 -37.518 1.00 96.75 107 HIS A CA 1
ATOM 858 C C . HIS A 1 107 ? 15.720 2.948 -36.732 1.00 96.75 107 HIS A C 1
ATOM 860 O O . HIS A 1 107 ? 15.441 1.842 -36.261 1.00 96.75 107 HIS A O 1
ATOM 866 N N . LEU A 1 108 ? 14.925 4.009 -36.561 1.00 96.81 108 LEU A N 1
ATOM 867 C CA . LEU A 1 108 ? 13.631 3.950 -35.890 1.00 96.81 108 LEU A CA 1
ATOM 868 C C . LEU A 1 108 ? 12.513 3.615 -36.880 1.00 96.81 108 LEU A C 1
ATOM 870 O O . LEU A 1 108 ? 12.451 4.140 -37.989 1.00 96.81 108 LEU A O 1
ATOM 874 N N . SER A 1 109 ? 11.558 2.804 -36.436 1.00 95.81 109 SER A N 1
ATOM 875 C CA . SER A 1 109 ? 10.274 2.596 -37.109 1.00 95.81 109 SER A CA 1
ATOM 876 C C . SER A 1 109 ? 9.168 2.363 -36.082 1.00 95.81 109 SER A C 1
ATOM 878 O O . SER A 1 109 ? 9.443 1.894 -34.979 1.00 95.81 109 SER A O 1
ATOM 880 N N . ILE A 1 110 ? 7.922 2.688 -36.426 1.00 93.75 110 ILE A N 1
ATOM 881 C CA . ILE A 1 110 ? 6.754 2.385 -35.591 1.00 93.75 110 ILE A CA 1
ATOM 882 C C . ILE A 1 110 ? 5.983 1.264 -36.283 1.00 93.75 110 ILE A C 1
ATOM 884 O O . ILE A 1 110 ? 5.625 1.384 -37.453 1.00 93.75 110 ILE A O 1
ATOM 888 N N . LYS A 1 111 ? 5.785 0.140 -35.590 1.00 87.00 111 LYS A N 1
ATOM 889 C CA . LYS A 1 111 ? 5.053 -1.021 -36.115 1.00 87.00 111 LYS A CA 1
ATOM 890 C C . LYS A 1 111 ? 4.205 -1.648 -35.022 1.00 87.00 111 LYS A C 1
ATOM 892 O O . LYS A 1 111 ? 4.733 -2.043 -33.982 1.00 87.00 111 LYS A O 1
ATOM 897 N N . SER A 1 112 ? 2.908 -1.802 -35.292 1.00 78.81 112 SER A N 1
ATOM 898 C CA . SER A 1 112 ? 1.964 -2.455 -34.373 1.00 78.81 112 SER A CA 1
ATOM 899 C C . SER A 1 112 ? 2.036 -1.861 -32.954 1.00 78.81 112 SER A C 1
ATOM 901 O O . SER A 1 112 ? 2.213 -2.601 -31.984 1.00 78.81 112 SER A O 1
ATOM 903 N N . ASP A 1 113 ? 2.004 -0.527 -32.867 1.00 82.81 113 ASP A N 1
ATOM 904 C CA . ASP A 1 113 ? 2.050 0.257 -31.619 1.00 82.81 113 ASP A CA 1
ATOM 905 C C . ASP A 1 113 ? 3.332 0.079 -30.781 1.00 82.81 113 ASP A C 1
ATOM 907 O O . ASP A 1 113 ? 3.382 0.364 -29.587 1.00 82.81 113 ASP A O 1
ATOM 911 N N . MET A 1 114 ? 4.417 -0.367 -31.419 1.00 90.19 114 MET A N 1
ATOM 912 C CA . MET A 1 114 ? 5.744 -0.469 -30.811 1.00 90.19 114 MET A CA 1
ATOM 913 C C . MET A 1 114 ? 6.754 0.363 -31.596 1.00 90.19 114 MET A C 1
ATOM 915 O O . MET A 1 114 ? 6.753 0.372 -32.830 1.00 90.19 114 MET A O 1
ATOM 919 N N . LEU A 1 115 ? 7.662 1.017 -30.875 1.00 94.06 115 LEU A N 1
ATOM 920 C CA . LEU A 1 115 ? 8.857 1.628 -31.436 1.00 94.06 115 LEU A CA 1
ATOM 921 C C . LEU A 1 115 ? 9.915 0.535 -31.623 1.00 94.06 115 LEU A C 1
ATOM 923 O O . LEU A 1 115 ? 10.428 -0.026 -30.654 1.00 94.06 115 LEU A O 1
ATOM 927 N N . GLN A 1 116 ? 10.237 0.240 -32.876 1.00 95.12 116 GLN A N 1
ATOM 928 C CA . GLN A 1 116 ? 11.237 -0.740 -33.271 1.00 95.12 116 GLN A CA 1
ATOM 929 C C . GLN A 1 116 ? 12.522 -0.034 -33.713 1.00 95.12 116 GLN A C 1
ATOM 931 O O . GLN A 1 116 ? 12.498 0.846 -34.574 1.00 95.12 116 GLN A O 1
ATOM 936 N N . ILE A 1 117 ? 13.646 -0.468 -33.150 1.00 96.12 117 ILE A N 1
ATOM 937 C CA . ILE A 1 117 ? 14.994 0.009 -33.461 1.00 96.12 117 ILE A CA 1
ATOM 938 C C . ILE A 1 117 ? 15.727 -1.146 -34.138 1.00 96.12 117 ILE A C 1
ATOM 940 O O . ILE A 1 117 ? 16.134 -2.101 -33.473 1.00 96.12 117 ILE A O 1
ATOM 944 N N . ALA A 1 118 ? 15.835 -1.094 -35.461 1.00 95.38 118 ALA A N 1
ATOM 945 C CA . ALA A 1 118 ? 16.364 -2.185 -36.277 1.00 95.38 118 ALA A CA 1
ATOM 946 C C . ALA A 1 118 ? 17.645 -1.770 -37.008 1.00 95.38 118 ALA A C 1
ATOM 948 O O . ALA A 1 118 ? 17.915 -0.586 -37.205 1.00 95.38 118 ALA A O 1
ATOM 949 N N . ASP A 1 119 ? 18.453 -2.763 -37.384 1.00 94.81 119 ASP A N 1
ATOM 950 C CA . ASP A 1 119 ? 19.694 -2.586 -38.153 1.00 94.81 119 ASP A CA 1
ATOM 951 C C . ASP A 1 119 ? 20.703 -1.599 -37.541 1.00 94.81 119 ASP A C 1
ATOM 953 O O . ASP A 1 119 ? 21.584 -1.082 -38.224 1.00 94.81 119 ASP A O 1
ATOM 957 N N . LEU A 1 120 ? 20.597 -1.352 -36.233 1.00 96.12 120 LEU A N 1
ATOM 958 C CA . LEU A 1 120 ? 21.484 -0.451 -35.510 1.00 96.12 120 LEU A CA 1
ATOM 959 C C . LEU A 1 120 ? 22.919 -1.023 -35.525 1.00 96.12 120 LEU A C 1
ATOM 961 O O . LEU A 1 120 ? 23.096 -2.227 -35.294 1.00 96.12 120 LEU A O 1
ATOM 965 N N . PRO A 1 121 ? 23.963 -0.210 -35.772 1.00 95.31 121 PRO A N 1
ATOM 966 C CA . PRO A 1 121 ? 25.340 -0.688 -35.730 1.00 95.31 121 PRO A CA 1
ATOM 967 C C . PRO A 1 121 ? 25.800 -0.980 -34.295 1.00 95.31 121 PRO A C 1
ATOM 969 O O . PRO A 1 121 ? 25.152 -0.603 -33.316 1.00 95.31 121 PRO A O 1
ATOM 972 N N . ALA A 1 122 ? 26.936 -1.667 -34.163 1.00 94.94 122 ALA A N 1
ATOM 973 C CA . ALA A 1 122 ? 27.582 -1.878 -32.871 1.00 94.94 122 ALA A CA 1
ATOM 974 C C . ALA A 1 122 ? 28.005 -0.531 -32.259 1.00 94.94 122 ALA A C 1
ATOM 976 O O . ALA A 1 122 ? 28.712 0.239 -32.910 1.00 94.94 122 ALA A O 1
ATOM 977 N N . GLY A 1 123 ? 27.612 -0.258 -31.015 1.00 93.69 123 GLY A N 1
ATOM 978 C CA . GLY A 1 123 ? 27.937 1.006 -30.355 1.00 93.69 123 GLY A CA 1
ATOM 979 C C . GLY A 1 123 ? 27.052 1.338 -29.158 1.00 93.69 123 GLY A C 1
ATOM 980 O O . GLY A 1 123 ? 26.171 0.567 -28.773 1.00 93.69 123 GLY A O 1
ATOM 981 N N . ASP A 1 124 ? 27.309 2.509 -28.581 1.00 95.19 124 ASP A N 1
ATOM 982 C CA . ASP A 1 124 ? 26.507 3.115 -27.522 1.00 95.19 124 ASP A CA 1
ATOM 983 C C . ASP A 1 124 ? 25.685 4.272 -28.125 1.00 95.19 124 ASP A C 1
ATOM 985 O O . ASP A 1 124 ? 26.198 5.056 -28.926 1.00 95.19 124 ASP A O 1
ATOM 989 N N . PHE A 1 125 ? 24.409 4.380 -27.759 1.00 97.19 125 PHE A N 1
ATOM 990 C CA . PHE A 1 125 ? 23.472 5.374 -28.288 1.00 97.19 125 PHE A CA 1
ATOM 991 C C . PHE A 1 125 ? 22.594 5.944 -27.171 1.00 97.19 125 PHE A C 1
ATOM 993 O O . PHE A 1 125 ? 22.413 5.328 -26.119 1.00 97.19 125 PHE A O 1
ATOM 1000 N N . GLU A 1 126 ? 22.010 7.111 -27.414 1.00 97.00 126 GLU A N 1
ATOM 1001 C CA . GLU A 1 126 ? 20.999 7.722 -26.556 1.00 97.00 126 GLU A CA 1
ATOM 1002 C C . GLU A 1 126 ? 19.722 7.975 -27.361 1.00 97.00 126 GLU A C 1
ATOM 1004 O O . GLU A 1 126 ? 19.734 8.696 -28.361 1.00 97.00 126 GLU A O 1
ATOM 1009 N N . LEU A 1 127 ? 18.622 7.367 -26.915 1.00 97.00 127 LEU A N 1
ATOM 1010 C CA . LEU A 1 127 ? 17.272 7.600 -27.409 1.00 97.00 127 LEU A CA 1
ATOM 1011 C C . LEU A 1 127 ? 16.559 8.583 -26.477 1.00 97.00 127 LEU A C 1
ATOM 1013 O O . LEU A 1 127 ? 16.430 8.328 -25.281 1.00 97.00 127 LEU A O 1
ATOM 1017 N N . LEU A 1 128 ? 16.053 9.681 -27.026 1.00 95.19 128 LEU A N 1
ATOM 1018 C CA . LEU A 1 128 ? 15.201 10.637 -26.328 1.00 95.19 128 LEU A CA 1
ATOM 1019 C C . LEU A 1 128 ? 13.772 10.538 -26.871 1.00 95.19 128 LEU A C 1
ATOM 1021 O O . LEU A 1 128 ? 13.527 10.860 -28.035 1.00 95.19 128 LEU A O 1
ATOM 1025 N N . LEU A 1 129 ? 12.839 10.147 -26.003 1.00 92.50 129 LEU A N 1
ATOM 1026 C CA . LEU A 1 129 ? 11.398 10.261 -26.219 1.00 92.50 129 LEU A CA 1
ATOM 1027 C C . LEU A 1 129 ? 10.970 11.655 -25.752 1.00 92.50 129 LEU A C 1
ATOM 1029 O O . LEU A 1 129 ? 10.940 11.936 -24.550 1.00 92.50 129 LEU A O 1
ATOM 1033 N N . LYS A 1 130 ? 10.716 12.567 -26.692 1.00 89.19 130 LYS A N 1
ATOM 1034 C CA . LYS A 1 130 ? 10.584 14.003 -26.398 1.00 89.19 130 LYS A CA 1
ATOM 1035 C C . LYS A 1 130 ? 9.296 14.337 -25.654 1.00 89.19 130 LYS A C 1
ATOM 1037 O O . LYS A 1 130 ? 9.351 15.117 -24.709 1.00 89.19 130 LYS A O 1
ATOM 1042 N N . LYS A 1 131 ? 8.173 13.700 -26.012 1.00 83.19 131 LYS A N 1
ATOM 1043 C CA . LYS A 1 131 ? 6.873 13.897 -25.341 1.00 83.19 131 LYS A CA 1
ATOM 1044 C C . LYS A 1 131 ? 6.945 13.570 -23.847 1.00 83.19 131 LYS A C 1
ATOM 1046 O O . LYS A 1 131 ? 6.518 14.371 -23.027 1.00 83.19 131 LYS A O 1
ATOM 1051 N N . GLN A 1 132 ? 7.573 12.448 -23.497 1.00 82.75 132 GLN A N 1
ATOM 1052 C CA . GLN A 1 132 ? 7.770 12.021 -22.107 1.00 82.75 132 GLN A CA 1
ATOM 1053 C C . GLN A 1 132 ? 9.027 12.631 -21.458 1.00 82.75 132 GLN A C 1
ATOM 1055 O O . GLN A 1 132 ? 9.308 12.360 -20.292 1.00 82.75 132 GLN A O 1
ATOM 1060 N N . ASN A 1 133 ? 9.827 13.404 -22.208 1.00 85.56 133 ASN A N 1
ATOM 1061 C CA . ASN A 1 133 ? 11.165 13.861 -21.818 1.00 85.56 133 ASN A CA 1
ATOM 1062 C C . ASN A 1 133 ? 12.036 12.728 -21.220 1.00 85.56 133 ASN A C 1
ATOM 1064 O O . ASN A 1 133 ? 12.719 12.894 -20.205 1.00 85.56 133 ASN A O 1
ATOM 1068 N N . ARG A 1 134 ? 11.978 11.538 -21.833 1.00 89.31 134 ARG A N 1
ATOM 1069 C CA . ARG A 1 134 ? 12.609 10.311 -21.328 1.00 89.31 134 ARG A CA 1
ATOM 1070 C C . ARG A 1 134 ? 13.853 9.978 -22.141 1.00 89.31 134 ARG A C 1
ATOM 1072 O O . ARG A 1 134 ? 13.765 9.794 -23.350 1.00 89.31 134 ARG A O 1
ATOM 1079 N N . ARG A 1 135 ? 15.000 9.861 -21.471 1.00 93.31 135 ARG A N 1
ATOM 1080 C CA . ARG A 1 135 ? 16.267 9.415 -22.073 1.00 93.31 135 ARG A CA 1
ATOM 1081 C C . ARG A 1 135 ? 16.514 7.949 -21.754 1.00 93.31 135 ARG A C 1
ATOM 1083 O O . ARG A 1 135 ? 16.409 7.557 -20.594 1.00 93.31 135 ARG A O 1
ATOM 1090 N N . ILE A 1 136 ? 16.851 7.172 -22.774 1.00 94.75 136 ILE A N 1
ATOM 1091 C CA . ILE A 1 136 ? 17.146 5.744 -22.689 1.00 94.75 136 ILE A CA 1
ATOM 1092 C C . ILE A 1 136 ? 18.491 5.506 -23.370 1.00 94.75 136 ILE A C 1
ATOM 1094 O O . ILE A 1 136 ? 18.668 5.801 -24.552 1.00 94.75 136 ILE A O 1
ATOM 1098 N N . ARG A 1 137 ? 19.453 4.960 -22.631 1.00 95.25 137 ARG A N 1
ATOM 1099 C CA . ARG A 1 137 ? 20.743 4.550 -23.176 1.00 95.25 137 ARG A CA 1
ATOM 1100 C C . ARG A 1 137 ? 20.594 3.197 -23.855 1.00 95.25 137 ARG A C 1
ATOM 1102 O O . ARG A 1 137 ? 20.141 2.238 -23.240 1.00 95.25 137 ARG A O 1
ATOM 1109 N N . LEU A 1 138 ? 21.026 3.095 -25.101 1.00 95.62 138 LEU A N 1
ATOM 1110 C CA . LEU A 1 138 ? 21.037 1.841 -25.843 1.00 95.62 138 LEU A CA 1
ATOM 1111 C C . LEU A 1 138 ? 22.484 1.387 -26.012 1.00 95.62 138 LEU A C 1
ATOM 1113 O O . LEU A 1 138 ? 23.318 2.162 -26.472 1.00 95.62 138 LEU A O 1
ATOM 1117 N N . ARG A 1 139 ? 22.800 0.140 -25.659 1.00 94.81 139 ARG A N 1
ATOM 1118 C CA . ARG A 1 139 ? 24.103 -0.464 -25.983 1.00 94.81 139 ARG A CA 1
ATOM 1119 C C . ARG A 1 139 ? 23.881 -1.644 -26.902 1.00 94.81 139 ARG A C 1
ATOM 1121 O O . ARG A 1 139 ? 23.326 -2.656 -26.483 1.00 94.81 139 ARG A O 1
ATOM 1128 N N . ASN A 1 140 ? 24.309 -1.515 -28.146 1.00 95.25 140 ASN A N 1
ATOM 1129 C CA . ASN A 1 140 ? 24.157 -2.563 -29.136 1.00 95.25 140 ASN A CA 1
ATOM 1130 C C . ASN A 1 140 ? 25.487 -3.291 -29.318 1.00 95.25 140 ASN A C 1
ATOM 1132 O O . ASN A 1 140 ? 26.461 -2.716 -29.809 1.00 95.25 140 ASN A O 1
ATOM 1136 N N . ILE A 1 141 ? 25.551 -4.537 -28.857 1.00 94.12 141 ILE A N 1
ATOM 1137 C CA . ILE A 1 141 ? 26.817 -5.248 -28.674 1.00 94.12 141 ILE A CA 1
ATOM 1138 C C . ILE A 1 141 ? 26.993 -6.319 -29.755 1.00 94.12 141 ILE A C 1
ATOM 1140 O O . ILE A 1 141 ? 26.076 -7.114 -29.997 1.00 94.12 141 ILE A O 1
ATOM 1144 N N . PRO A 1 142 ? 28.167 -6.367 -30.415 1.00 93.81 142 PRO A N 1
ATOM 1145 C CA . PRO A 1 142 ? 28.510 -7.463 -31.303 1.00 93.81 142 PRO A CA 1
ATOM 1146 C C . PRO A 1 142 ? 28.878 -8.683 -30.456 1.00 93.81 142 PRO A C 1
ATOM 1148 O O . PRO A 1 142 ? 29.677 -8.591 -29.526 1.00 93.81 142 PRO A O 1
ATOM 1151 N N . GLY A 1 143 ? 28.287 -9.835 -30.761 1.00 91.75 143 GLY A N 1
ATOM 1152 C CA . GLY A 1 143 ? 28.547 -11.041 -29.988 1.00 91.75 143 GLY A CA 1
ATOM 1153 C C . GLY A 1 143 ? 27.511 -12.137 -30.180 1.00 91.75 143 GLY A C 1
ATOM 1154 O O . GLY A 1 143 ? 26.581 -12.036 -30.992 1.00 91.75 143 GLY A O 1
ATOM 1155 N N . LYS A 1 144 ? 27.687 -13.210 -29.409 1.00 93.31 144 LYS A N 1
ATOM 1156 C CA . LYS A 1 144 ? 26.756 -14.342 -29.366 1.00 93.31 144 LYS A CA 1
ATOM 1157 C C . LYS A 1 144 ? 25.824 -14.198 -28.168 1.00 93.31 144 LYS A C 1
ATOM 1159 O O . LYS A 1 144 ? 26.259 -13.817 -27.084 1.00 93.31 144 LYS A O 1
ATOM 1164 N N . GLN A 1 145 ? 24.552 -14.532 -28.368 1.00 93.00 145 GLN A N 1
ATOM 1165 C CA . GLN A 1 145 ? 23.601 -14.659 -27.267 1.00 93.00 145 GLN A CA 1
ATOM 1166 C C . GLN A 1 145 ? 23.898 -15.955 -26.501 1.00 93.00 145 GLN A C 1
ATOM 1168 O O . GLN A 1 145 ? 23.923 -17.030 -27.100 1.00 93.00 145 GLN A O 1
ATOM 1173 N N . VAL A 1 146 ? 24.096 -15.856 -25.190 1.00 92.19 146 VAL A N 1
ATOM 1174 C CA . VAL A 1 146 ? 24.247 -16.983 -24.266 1.00 92.19 146 VAL A CA 1
ATOM 1175 C C . VAL A 1 146 ? 23.292 -16.754 -23.095 1.00 92.19 146 VAL A C 1
ATOM 1177 O O . VAL A 1 146 ? 23.534 -15.919 -22.224 1.00 92.19 146 VAL A O 1
ATOM 1180 N N . GLY A 1 147 ? 22.166 -17.471 -23.090 1.00 90.12 147 GLY A N 1
ATOM 1181 C CA . GLY A 1 147 ? 21.092 -17.238 -22.121 1.00 90.12 147 GLY A CA 1
ATOM 1182 C C . GLY A 1 147 ? 20.570 -15.799 -22.199 1.00 90.12 147 GLY A C 1
ATOM 1183 O O . GLY A 1 147 ? 20.198 -15.334 -23.274 1.00 90.12 147 GLY A O 1
ATOM 1184 N N . GLN A 1 148 ? 20.577 -15.089 -21.070 1.00 90.25 148 GLN A N 1
ATOM 1185 C CA . GLN A 1 148 ? 20.158 -13.683 -20.970 1.00 90.25 148 GLN A CA 1
ATOM 1186 C C . GLN A 1 148 ? 21.272 -12.675 -21.291 1.00 90.25 148 GLN A C 1
ATOM 1188 O O . GLN A 1 148 ? 21.091 -11.485 -21.050 1.00 90.25 148 GLN A O 1
ATOM 1193 N N . TYR A 1 149 ? 22.428 -13.116 -21.789 1.00 94.19 149 TYR A N 1
ATOM 1194 C CA . TYR A 1 149 ? 23.572 -12.244 -22.033 1.00 94.19 149 TYR A CA 1
ATOM 1195 C C . TYR A 1 149 ? 23.987 -12.225 -23.501 1.00 94.19 149 TYR A C 1
ATOM 1197 O O . TYR A 1 149 ? 24.017 -13.262 -24.160 1.00 94.19 149 TYR A O 1
ATOM 1205 N N . VAL A 1 150 ? 24.404 -11.057 -23.986 1.00 95.38 150 VAL A N 1
ATOM 1206 C CA . VAL A 1 150 ? 25.205 -10.934 -25.209 1.00 95.38 150 VAL A CA 1
ATOM 1207 C C . VAL A 1 150 ? 26.667 -10.900 -24.796 1.00 95.38 150 VAL A C 1
ATOM 1209 O O . VAL A 1 150 ? 27.080 -9.993 -24.073 1.00 95.38 150 VAL A O 1
ATOM 1212 N N . VAL A 1 151 ? 27.443 -11.887 -25.243 1.00 94.25 151 VAL A N 1
ATOM 1213 C CA . VAL A 1 151 ? 28.875 -12.006 -24.947 1.00 94.25 151 VAL A CA 1
ATOM 1214 C C . VAL A 1 151 ? 29.668 -11.546 -26.167 1.00 94.25 151 VAL A C 1
ATOM 1216 O O . VAL A 1 151 ? 29.677 -12.226 -27.199 1.00 94.25 151 VAL A O 1
ATOM 1219 N N . GLY A 1 152 ? 30.289 -10.373 -26.047 1.00 90.69 152 GLY A N 1
ATOM 1220 C CA . GLY A 1 152 ? 31.288 -9.856 -26.980 1.00 90.69 152 GLY A CA 1
ATOM 1221 C C . GLY A 1 152 ? 32.703 -9.964 -26.407 1.00 90.69 152 GLY A C 1
ATOM 1222 O O . GLY A 1 152 ? 32.893 -10.383 -25.267 1.00 90.69 152 GLY A O 1
ATOM 1223 N N . ASP A 1 153 ? 33.702 -9.546 -27.185 1.00 87.25 153 ASP A N 1
ATOM 1224 C CA . ASP A 1 153 ? 35.120 -9.743 -26.835 1.00 87.25 153 ASP A CA 1
ATOM 1225 C C . ASP A 1 153 ? 35.571 -8.937 -25.605 1.00 87.25 153 ASP A C 1
ATOM 1227 O O . ASP A 1 153 ? 36.446 -9.360 -24.854 1.00 87.25 153 ASP A O 1
ATOM 1231 N N . VAL A 1 154 ? 34.976 -7.756 -25.403 1.00 86.19 154 VAL A N 1
ATOM 1232 C CA . VAL A 1 154 ? 35.373 -6.798 -24.349 1.00 86.19 154 VAL A CA 1
ATOM 1233 C C . VAL A 1 154 ? 34.254 -6.567 -23.329 1.00 86.19 154 VAL A C 1
ATOM 1235 O O . VAL A 1 154 ? 34.511 -6.223 -22.173 1.00 86.19 154 VAL A O 1
ATOM 1238 N N . ARG A 1 155 ? 32.998 -6.754 -23.747 1.00 90.25 155 ARG A N 1
ATOM 1239 C CA . ARG A 1 155 ? 31.801 -6.474 -22.951 1.00 90.25 155 ARG A CA 1
ATOM 1240 C C . ARG A 1 155 ? 30.859 -7.672 -22.979 1.00 90.25 155 ARG A C 1
ATOM 1242 O O . ARG A 1 155 ? 30.608 -8.236 -24.043 1.00 90.25 155 ARG A O 1
ATOM 1249 N N . GLN A 1 156 ? 30.274 -7.985 -21.831 1.00 93.19 156 GLN A N 1
ATOM 1250 C CA . GLN A 1 156 ? 29.095 -8.836 -21.729 1.00 93.19 156 GLN A CA 1
ATOM 1251 C C . GLN A 1 156 ? 27.935 -8.016 -21.170 1.00 93.19 156 GLN A C 1
ATOM 1253 O O . GLN A 1 156 ? 28.069 -7.362 -20.140 1.00 93.19 156 GLN A O 1
ATOM 1258 N N . ALA A 1 157 ? 26.788 -8.062 -21.833 1.00 94.38 157 ALA A N 1
ATOM 1259 C CA . ALA A 1 157 ? 25.618 -7.283 -21.453 1.00 94.38 157 ALA A CA 1
ATOM 1260 C C . ALA A 1 157 ? 24.417 -8.165 -21.158 1.00 94.38 157 ALA A C 1
ATOM 1262 O O . ALA A 1 157 ? 24.083 -9.042 -21.950 1.00 94.38 157 ALA A O 1
ATOM 1263 N N . GLU A 1 158 ? 23.757 -7.904 -20.033 1.00 94.81 158 GLU A N 1
ATOM 1264 C CA . GLU A 1 158 ? 22.461 -8.495 -19.710 1.00 94.81 158 GLU A CA 1
ATOM 1265 C C . GLU A 1 158 ? 21.389 -7.907 -20.629 1.00 94.81 158 GLU A C 1
ATOM 1267 O O . GLU A 1 158 ? 21.295 -6.690 -20.779 1.00 94.81 158 GLU A O 1
ATOM 1272 N N . THR A 1 159 ? 20.595 -8.775 -21.242 1.00 91.06 159 THR A N 1
ATOM 1273 C CA . THR A 1 159 ? 19.446 -8.435 -22.089 1.00 91.06 159 THR A CA 1
ATOM 1274 C C . THR A 1 159 ? 18.139 -8.636 -21.316 1.00 91.06 159 THR A C 1
ATOM 1276 O O . THR A 1 159 ? 18.116 -9.435 -20.373 1.00 91.06 159 THR A O 1
ATOM 1279 N N . PRO A 1 160 ? 17.051 -7.926 -21.673 1.00 84.56 160 PRO A N 1
ATOM 1280 C CA . PRO A 1 160 ? 15.759 -8.072 -21.003 1.00 84.56 160 PRO A CA 1
ATOM 1281 C C . PRO A 1 160 ? 15.257 -9.523 -20.998 1.00 84.56 160 PRO A C 1
ATOM 1283 O O . PRO A 1 160 ? 15.366 -10.233 -21.995 1.00 84.56 160 PRO A O 1
ATOM 1286 N N . ARG A 1 161 ? 14.685 -9.964 -19.869 1.00 84.81 161 ARG A N 1
ATOM 1287 C CA . ARG A 1 161 ? 14.181 -11.344 -19.701 1.00 84.81 161 ARG A CA 1
ATOM 1288 C C . ARG A 1 161 ? 12.813 -11.576 -20.336 1.00 84.81 161 ARG A C 1
ATOM 1290 O O . ARG A 1 161 ? 12.489 -12.711 -20.668 1.00 84.81 161 ARG A O 1
ATOM 1297 N N . LEU A 1 162 ? 12.016 -10.519 -20.455 1.00 86.56 162 LEU A N 1
ATOM 1298 C CA . LEU A 1 162 ? 10.700 -10.523 -21.083 1.00 86.56 162 LEU A CA 1
ATOM 1299 C C . LEU A 1 162 ? 10.650 -9.399 -22.114 1.00 86.56 162 LEU A C 1
ATOM 1301 O O . LEU A 1 162 ? 11.332 -8.383 -21.968 1.00 86.56 162 LEU A O 1
ATOM 1305 N N . GLN A 1 163 ? 9.829 -9.595 -23.141 1.00 89.38 163 GLN A N 1
ATOM 1306 C CA . GLN A 1 163 ? 9.428 -8.504 -24.020 1.00 89.38 163 GLN A CA 1
ATOM 1307 C C . GLN A 1 163 ? 8.588 -7.499 -23.216 1.00 89.38 163 GLN A C 1
ATOM 1309 O O . GLN A 1 163 ? 7.853 -7.921 -22.323 1.00 89.38 163 GLN A O 1
ATOM 1314 N N . PRO A 1 164 ? 8.686 -6.191 -23.497 1.00 89.75 164 PRO A N 1
ATOM 1315 C CA . PRO A 1 164 ? 7.991 -5.180 -22.712 1.00 89.75 164 PRO A CA 1
ATOM 1316 C C . PRO A 1 164 ? 6.471 -5.322 -22.854 1.00 89.75 164 PRO A C 1
ATOM 1318 O O . PRO A 1 164 ? 5.951 -5.375 -23.975 1.00 89.75 164 PRO A O 1
ATOM 1321 N N . LEU A 1 165 ? 5.774 -5.371 -21.718 1.00 92.88 165 LEU A N 1
ATOM 1322 C CA . LEU A 1 165 ? 4.316 -5.354 -21.655 1.00 92.88 165 LEU A CA 1
ATOM 1323 C C . LEU A 1 165 ? 3.782 -4.055 -22.265 1.00 92.88 165 LEU A C 1
ATOM 1325 O O . LEU A 1 165 ? 4.301 -2.974 -21.997 1.00 92.88 165 LEU A O 1
ATOM 1329 N N . HIS A 1 166 ? 2.720 -4.138 -23.058 1.00 92.75 166 HIS A N 1
ATOM 1330 C CA . HIS A 1 166 ? 2.105 -2.946 -23.630 1.00 92.75 166 HIS A CA 1
ATOM 1331 C C . HIS A 1 166 ? 0.582 -3.073 -23.708 1.00 92.75 166 HIS A C 1
ATOM 1333 O O . HIS A 1 166 ? 0.064 -4.138 -24.040 1.00 92.75 166 HIS A O 1
ATOM 1339 N N . ILE A 1 167 ? -0.122 -1.975 -23.411 1.00 94.38 167 ILE A N 1
ATOM 1340 C CA . ILE A 1 167 ? -1.568 -1.832 -23.617 1.00 94.38 167 ILE A CA 1
ATOM 1341 C C . ILE A 1 167 ? -1.776 -1.167 -24.983 1.00 94.38 167 ILE A C 1
ATOM 1343 O O . ILE A 1 167 ? -1.742 0.062 -25.094 1.00 94.38 167 ILE A O 1
ATOM 1347 N N . THR A 1 168 ? -1.979 -1.973 -26.027 1.00 91.81 168 THR A N 1
ATOM 1348 C CA . THR A 1 168 ? -2.083 -1.482 -27.415 1.00 91.81 168 THR A CA 1
ATOM 1349 C C . THR A 1 168 ? -3.356 -0.683 -27.646 1.00 91.81 168 THR A C 1
ATOM 1351 O O . THR A 1 168 ? -3.350 0.282 -28.405 1.00 91.81 168 THR A O 1
ATOM 1354 N N . SER A 1 169 ? -4.451 -1.035 -26.969 1.00 91.31 169 SER A N 1
ATOM 1355 C CA . SER A 1 169 ? -5.690 -0.264 -27.016 1.00 91.31 169 SER A CA 1
ATOM 1356 C C . SER A 1 169 ? -6.579 -0.519 -25.800 1.00 91.31 169 SER A C 1
ATOM 1358 O O . SER A 1 169 ? -6.585 -1.601 -25.209 1.00 91.31 169 SER A O 1
ATOM 1360 N N . VAL A 1 170 ? -7.352 0.507 -25.446 1.00 93.50 170 VAL A N 1
ATOM 1361 C CA . VAL A 1 170 ? -8.496 0.413 -24.537 1.00 93.50 170 VAL A CA 1
ATOM 1362 C C . VAL A 1 170 ? -9.677 1.014 -25.281 1.00 93.50 170 VAL A C 1
ATOM 1364 O O . VAL A 1 170 ? -9.627 2.168 -25.701 1.00 93.50 170 VAL A O 1
ATOM 1367 N N . SER A 1 171 ? -10.718 0.223 -25.501 1.00 94.50 171 SER A N 1
ATOM 1368 C CA . SER A 1 171 ? -11.896 0.658 -26.252 1.00 94.50 171 SER A CA 1
ATOM 1369 C C . SER A 1 171 ? -13.173 0.164 -25.591 1.00 94.50 171 SER A C 1
ATOM 1371 O O . SER A 1 171 ? -13.151 -0.796 -24.822 1.00 94.50 171 SER A O 1
ATOM 1373 N N . SER A 1 172 ? -14.289 0.833 -25.876 1.00 92.44 172 SER A N 1
ATOM 1374 C CA . SER A 1 172 ? -15.612 0.381 -25.448 1.00 92.44 172 SER A CA 1
ATOM 1375 C C . SER A 1 172 ? -16.475 0.091 -26.673 1.00 92.44 172 SER A C 1
ATOM 1377 O O . SER A 1 172 ? -16.604 0.940 -27.553 1.00 92.44 172 SER A O 1
ATOM 1379 N N . ALA A 1 173 ? -17.019 -1.123 -26.741 1.00 88.44 173 ALA A N 1
ATOM 1380 C CA . ALA A 1 173 ? -17.890 -1.602 -27.811 1.00 88.44 173 ALA A CA 1
ATOM 1381 C C . ALA A 1 173 ? -18.824 -2.693 -27.263 1.00 88.44 173 ALA A C 1
ATOM 1383 O O . ALA A 1 173 ? -18.470 -3.404 -26.322 1.00 88.44 173 ALA A O 1
ATOM 1384 N N . ASP A 1 174 ? -20.027 -2.813 -27.827 1.00 87.50 174 ASP A N 1
ATOM 1385 C CA . ASP A 1 174 ? -20.975 -3.904 -27.539 1.00 87.50 174 ASP A CA 1
ATOM 1386 C C . ASP A 1 174 ? -21.271 -4.142 -26.045 1.00 87.50 174 ASP A C 1
ATOM 1388 O O . ASP A 1 174 ? -21.422 -5.273 -25.583 1.00 87.50 174 ASP A O 1
ATOM 1392 N N . GLY A 1 175 ? -21.340 -3.068 -25.252 1.00 89.19 175 GLY A N 1
ATOM 1393 C CA . GLY A 1 175 ? -21.630 -3.171 -23.818 1.00 89.19 175 GLY A CA 1
ATOM 1394 C C . GLY A 1 175 ? -20.438 -3.598 -22.950 1.00 89.19 175 GLY A C 1
ATOM 1395 O O . GLY A 1 175 ? -20.623 -3.887 -21.764 1.00 89.19 175 GLY A O 1
ATOM 1396 N N . LYS A 1 176 ? -19.224 -3.643 -23.509 1.00 94.44 176 LYS A N 1
ATOM 1397 C CA . LYS A 1 176 ? -17.996 -4.057 -22.821 1.00 94.44 176 LYS A CA 1
ATOM 1398 C C . LYS A 1 176 ? -16.858 -3.064 -23.052 1.00 94.44 176 LYS A C 1
ATOM 1400 O O . LYS A 1 176 ? -16.798 -2.385 -24.074 1.00 94.44 176 LYS A O 1
ATOM 1405 N N . VAL A 1 177 ? -15.925 -3.025 -22.110 1.00 96.00 177 VAL A N 1
ATOM 1406 C CA . VAL A 1 177 ? -14.592 -2.444 -22.288 1.00 96.00 177 VAL A CA 1
ATOM 1407 C C . VAL A 1 177 ? -13.633 -3.571 -22.647 1.00 96.00 177 VAL A C 1
ATOM 1409 O O . VAL A 1 177 ? -13.570 -4.581 -21.945 1.00 96.00 177 VAL A O 1
ATOM 1412 N N . GLN A 1 178 ? -12.902 -3.398 -23.744 1.00 96.19 178 GLN A N 1
ATOM 1413 C CA . GLN A 1 178 ? -11.857 -4.311 -24.187 1.00 96.19 178 GLN A CA 1
ATOM 1414 C C . GLN A 1 178 ? -10.496 -3.653 -23.991 1.00 96.19 178 GLN A C 1
ATOM 1416 O O . GLN A 1 178 ? -10.232 -2.570 -24.522 1.00 96.19 178 GLN A O 1
ATOM 1421 N N . VAL A 1 179 ? -9.636 -4.331 -23.235 1.00 96.62 179 VAL A N 1
ATOM 1422 C CA . VAL A 1 179 ? -8.230 -3.969 -23.048 1.00 96.62 179 VAL A CA 1
ATOM 1423 C C . VAL A 1 179 ? -7.390 -4.981 -23.814 1.00 96.62 179 VAL A C 1
ATOM 1425 O O . VAL A 1 179 ? -7.355 -6.157 -23.445 1.00 96.62 179 VAL A O 1
ATOM 1428 N N . GLN A 1 180 ? -6.713 -4.535 -24.870 1.00 95.38 180 GLN A N 1
ATOM 1429 C CA . GLN A 1 180 ? -5.796 -5.377 -25.633 1.00 95.38 180 GLN A CA 1
ATOM 1430 C C . GLN A 1 180 ? -4.378 -5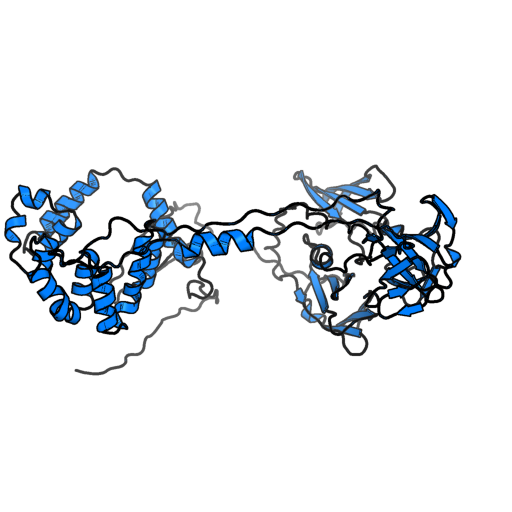.211 -25.093 1.00 95.38 180 GLN A C 1
ATOM 1432 O O . GLN A 1 180 ? -3.829 -4.107 -25.045 1.00 95.38 180 GLN A O 1
ATOM 1437 N N . LEU A 1 181 ? -3.774 -6.333 -24.713 1.00 95.25 181 LEU A N 1
ATOM 1438 C CA . LEU A 1 181 ? -2.385 -6.404 -24.290 1.00 95.25 181 LEU A CA 1
ATOM 1439 C C . LEU A 1 181 ? -1.523 -7.035 -25.380 1.00 95.25 181 LEU A C 1
ATOM 1441 O O . LEU A 1 181 ? -1.948 -7.948 -26.092 1.00 95.25 181 LEU A O 1
ATOM 1445 N N . ARG A 1 182 ? -0.268 -6.597 -25.437 1.00 93.00 182 ARG A N 1
ATOM 1446 C CA . ARG A 1 182 ? 0.814 -7.233 -26.186 1.00 93.00 182 ARG A CA 1
ATOM 1447 C C . ARG A 1 182 ? 1.912 -7.659 -25.217 1.00 93.00 182 ARG A C 1
ATOM 1449 O O . ARG A 1 182 ? 2.169 -6.979 -24.226 1.00 93.00 182 ARG A O 1
ATOM 1456 N N . ASN A 1 183 ? 2.546 -8.794 -25.513 1.00 92.75 183 ASN A N 1
ATOM 1457 C CA . ASN A 1 183 ? 3.574 -9.419 -24.672 1.00 92.75 183 ASN A CA 1
ATOM 1458 C C . ASN A 1 183 ? 3.089 -9.782 -23.252 1.00 92.75 183 ASN A C 1
ATOM 1460 O O . ASN A 1 183 ? 3.894 -9.889 -22.330 1.00 92.75 183 ASN A O 1
ATOM 1464 N N . ALA A 1 184 ? 1.781 -10.001 -23.071 1.00 93.00 184 ALA A N 1
ATOM 1465 C CA . ALA A 1 184 ? 1.240 -10.478 -21.805 1.00 93.00 184 ALA A CA 1
ATOM 1466 C C . ALA A 1 184 ? 1.791 -11.873 -21.467 1.00 93.00 184 ALA A C 1
ATOM 1468 O O . ALA A 1 184 ? 1.895 -12.755 -22.319 1.00 93.00 184 ALA A O 1
ATOM 1469 N N . THR A 1 185 ? 2.127 -12.076 -20.198 1.00 92.56 185 THR A N 1
ATOM 1470 C CA . THR A 1 185 ? 2.603 -13.353 -19.664 1.00 92.56 185 THR A CA 1
ATOM 1471 C C . THR A 1 185 ? 1.593 -13.913 -18.667 1.00 92.56 185 THR A C 1
ATOM 1473 O O . THR A 1 185 ? 0.674 -13.223 -18.229 1.00 92.56 185 THR A O 1
ATOM 1476 N N . LYS A 1 186 ? 1.799 -15.151 -18.200 1.00 92.75 186 LYS A N 1
ATOM 1477 C CA . LYS A 1 186 ? 0.983 -15.739 -17.118 1.00 92.75 186 LYS A CA 1
ATOM 1478 C C . LYS A 1 186 ? 1.003 -14.930 -15.808 1.00 92.75 186 LYS A C 1
ATOM 1480 O O . LYS A 1 186 ? 0.130 -15.105 -14.955 1.00 92.75 186 LYS A O 1
ATOM 1485 N N . PHE A 1 187 ? 2.004 -14.067 -15.637 1.00 92.56 187 PHE A N 1
ATOM 1486 C CA . PHE A 1 187 ? 2.162 -13.197 -14.473 1.00 92.56 187 PHE A CA 1
ATOM 1487 C C . PHE A 1 187 ? 1.496 -11.832 -14.652 1.00 92.56 187 PHE A C 1
ATOM 1489 O O . PHE A 1 187 ? 1.355 -11.110 -13.673 1.00 92.56 187 PHE A O 1
ATOM 1496 N N . THR A 1 188 ? 1.082 -11.482 -15.871 1.00 95.19 188 THR A N 1
ATOM 1497 C CA . THR A 1 188 ? 0.466 -10.189 -16.156 1.00 95.19 188 THR A CA 1
ATOM 1498 C C . THR A 1 188 ? -0.890 -10.081 -15.467 1.00 95.19 188 THR A C 1
ATOM 1500 O O . THR A 1 188 ? -1.708 -11.006 -15.522 1.00 95.19 188 THR A O 1
ATOM 1503 N N . ARG A 1 189 ? -1.124 -8.952 -14.802 1.00 96.44 189 ARG A N 1
ATOM 1504 C CA . ARG A 1 189 ? -2.387 -8.600 -14.154 1.00 96.44 189 ARG A CA 1
ATOM 1505 C C . ARG A 1 189 ? -2.828 -7.222 -14.610 1.00 96.44 189 ARG A C 1
ATOM 1507 O O . ARG A 1 189 ? -2.009 -6.317 -14.728 1.00 96.44 189 ARG A O 1
ATOM 1514 N N . VAL A 1 190 ? -4.120 -7.076 -14.871 1.00 97.44 190 VAL A N 1
ATOM 1515 C CA . VAL A 1 190 ? -4.747 -5.796 -15.199 1.00 97.44 190 VAL A CA 1
ATOM 1516 C C . VAL A 1 190 ? -5.607 -5.354 -14.025 1.00 97.44 190 VAL A C 1
ATOM 1518 O O . VAL A 1 190 ? -6.390 -6.129 -13.474 1.00 97.44 190 VAL A O 1
ATOM 1521 N N . HIS A 1 191 ? -5.445 -4.095 -13.649 1.00 96.94 191 HIS A N 1
ATOM 1522 C CA . HIS A 1 191 ? -6.238 -3.401 -12.652 1.00 96.94 191 HIS A CA 1
ATOM 1523 C C . HIS A 1 191 ? -6.973 -2.268 -13.357 1.00 96.94 191 HIS A C 1
ATOM 1525 O O . HIS A 1 191 ? -6.351 -1.464 -14.048 1.00 96.94 191 HIS A O 1
ATOM 1531 N N . LEU A 1 192 ? -8.290 -2.217 -13.208 1.00 96.44 192 LEU A N 1
ATOM 1532 C CA . LEU A 1 192 ? -9.122 -1.148 -13.732 1.00 96.44 192 LEU A CA 1
ATOM 1533 C C . LEU A 1 192 ? -9.751 -0.398 -12.562 1.00 96.44 192 LEU A C 1
ATOM 1535 O O . LEU A 1 192 ? -10.427 -0.991 -11.720 1.00 96.44 192 LEU A O 1
ATOM 1539 N N . PHE A 1 193 ? -9.544 0.914 -12.549 1.00 95.19 193 PHE A N 1
ATOM 1540 C CA . PHE A 1 193 ? -10.174 1.842 -11.620 1.00 95.19 193 PHE A CA 1
ATOM 1541 C C . PHE A 1 193 ? -11.107 2.744 -12.419 1.00 95.19 193 PHE A C 1
ATOM 1543 O O . PHE A 1 193 ? -10.642 3.507 -13.263 1.00 95.19 193 PHE A O 1
ATOM 1550 N N . ALA A 1 194 ? -12.411 2.635 -12.179 1.00 94.50 194 ALA A N 1
ATOM 1551 C CA . ALA A 1 194 ? -13.401 3.519 -12.776 1.00 94.50 194 ALA A CA 1
ATOM 1552 C C . ALA A 1 194 ? -13.809 4.575 -11.750 1.00 94.50 194 ALA A C 1
ATOM 1554 O O . ALA A 1 194 ? -14.294 4.243 -10.664 1.00 94.50 194 ALA A O 1
ATOM 1555 N N . THR A 1 195 ? -13.595 5.839 -12.093 1.00 92.31 195 THR A N 1
ATOM 1556 C CA . THR A 1 195 ? -13.801 6.981 -11.204 1.00 92.31 195 THR A CA 1
ATOM 1557 C C . THR A 1 195 ? -14.730 8.011 -11.846 1.00 92.31 195 THR A C 1
ATOM 1559 O O . THR A 1 195 ? -14.999 8.019 -13.057 1.00 92.31 195 THR A O 1
ATOM 1562 N N . ARG A 1 196 ? -15.278 8.892 -11.002 1.00 88.69 196 ARG A N 1
ATOM 1563 C CA . ARG A 1 196 ? -16.078 10.036 -11.454 1.00 88.69 196 ARG A CA 1
ATOM 1564 C C . ARG A 1 196 ? -15.232 11.281 -11.719 1.00 88.69 196 ARG A C 1
ATOM 1566 O O . ARG A 1 196 ? -15.544 12.048 -12.628 1.00 88.69 196 ARG A O 1
ATOM 1573 N N . PHE A 1 197 ? -14.220 11.498 -10.890 1.00 87.50 197 PHE A N 1
ATOM 1574 C CA . PHE A 1 197 ? -13.299 12.625 -10.952 1.00 87.50 197 PHE A CA 1
ATOM 1575 C C . PHE A 1 197 ? -11.874 12.093 -11.032 1.00 87.50 197 PHE A C 1
ATOM 1577 O O . PHE A 1 197 ? -11.620 10.984 -10.564 1.00 87.50 197 PHE A O 1
ATOM 1584 N N . GLU A 1 198 ? -10.963 12.917 -11.553 1.00 85.62 198 GLU A N 1
ATOM 1585 C CA . GLU A 1 198 ? -9.531 12.622 -11.555 1.00 85.62 198 GLU A CA 1
ATOM 1586 C C . GLU A 1 198 ? -9.093 12.210 -10.137 1.00 85.62 198 GLU A C 1
ATOM 1588 O O . GLU A 1 198 ? -9.221 13.019 -9.208 1.00 85.62 198 GLU A O 1
ATOM 1593 N N . PRO A 1 199 ? -8.628 10.964 -9.941 1.00 83.25 199 PRO A N 1
ATOM 1594 C CA . PRO A 1 199 ? -8.275 10.476 -8.624 1.00 83.25 199 PRO A CA 1
ATOM 1595 C C . PRO A 1 199 ? -7.039 11.207 -8.121 1.00 83.25 199 PRO A C 1
ATOM 1597 O O . PRO A 1 199 ? -6.093 11.471 -8.863 1.00 83.25 199 PRO A O 1
ATOM 1600 N N . GLU A 1 200 ? -7.019 11.497 -6.828 1.00 77.81 200 GLU A N 1
ATOM 1601 C CA . GLU A 1 200 ? -5.848 12.095 -6.199 1.00 77.81 200 GLU A CA 1
ATOM 1602 C C . GLU A 1 200 ? -4.651 11.136 -6.256 1.00 77.81 200 GLU A C 1
ATOM 1604 O O . GLU A 1 200 ? -3.576 11.495 -6.743 1.00 77.81 200 GLU A O 1
ATOM 1609 N N . TYR A 1 201 ? -4.884 9.881 -5.865 1.00 79.56 201 TYR A N 1
ATOM 1610 C CA . TYR A 1 201 ? -3.884 8.819 -5.867 1.00 79.56 201 TYR A CA 1
ATOM 1611 C C . TYR A 1 201 ? -3.690 8.235 -7.263 1.00 79.56 201 TYR A C 1
ATOM 1613 O O . TYR A 1 201 ? -4.635 7.776 -7.909 1.00 79.56 201 TYR A O 1
ATOM 1621 N N . ASP A 1 202 ? -2.440 8.222 -7.714 1.00 82.44 202 ASP A N 1
ATOM 1622 C CA . ASP A 1 202 ? -2.074 7.677 -9.012 1.00 82.44 202 ASP A CA 1
ATOM 1623 C C . ASP A 1 202 ? -1.718 6.192 -8.894 1.00 82.44 202 ASP A C 1
ATOM 1625 O O . ASP A 1 202 ? -0.639 5.814 -8.424 1.00 82.44 202 ASP A O 1
ATOM 1629 N N . ALA A 1 203 ? -2.626 5.332 -9.356 1.00 88.25 203 ALA A N 1
ATOM 1630 C CA . ALA A 1 203 ? -2.420 3.889 -9.352 1.00 88.25 203 ALA A CA 1
ATOM 1631 C C . ALA A 1 203 ? -1.141 3.472 -10.102 1.00 88.25 203 ALA A C 1
ATOM 1633 O O . ALA A 1 203 ? -0.466 2.530 -9.677 1.00 88.25 203 ALA A O 1
ATOM 1634 N N . TYR A 1 204 ? -0.771 4.176 -11.178 1.00 89.38 204 TYR A N 1
ATOM 1635 C CA . TYR A 1 204 ? 0.460 3.888 -11.907 1.00 89.38 204 TYR A CA 1
ATOM 1636 C C . TYR A 1 204 ? 1.693 4.229 -11.069 1.00 89.38 204 TYR A C 1
ATOM 1638 O O . TYR A 1 204 ? 2.596 3.401 -10.977 1.00 89.38 204 TYR A O 1
ATOM 1646 N N . GLN A 1 205 ? 1.745 5.385 -10.399 1.00 85.62 205 GLN A N 1
ATOM 1647 C CA . GLN A 1 205 ? 2.900 5.757 -9.563 1.00 85.62 205 GLN A CA 1
ATOM 1648 C C . GLN A 1 205 ? 3.127 4.752 -8.427 1.00 85.62 205 GLN A C 1
ATOM 1650 O O . GLN A 1 205 ? 4.262 4.352 -8.172 1.00 85.62 205 GLN A O 1
ATOM 1655 N N . HIS A 1 206 ? 2.058 4.263 -7.795 1.00 86.56 206 HIS A N 1
ATOM 1656 C CA . HIS A 1 206 ? 2.185 3.258 -6.740 1.00 86.56 206 HIS A CA 1
ATOM 1657 C C . HIS A 1 206 ? 2.672 1.900 -7.271 1.00 86.56 206 HIS A C 1
ATOM 1659 O O . HIS A 1 206 ? 3.567 1.296 -6.673 1.00 86.56 206 HIS A O 1
ATOM 1665 N N . LEU A 1 207 ? 2.125 1.429 -8.398 1.00 89.56 207 LEU A N 1
ATOM 1666 C CA . LEU A 1 207 ? 2.426 0.104 -8.959 1.00 89.56 207 LEU A CA 1
ATOM 1667 C C . LEU A 1 207 ? 3.717 0.067 -9.795 1.00 89.56 207 LEU A C 1
ATOM 1669 O O . LEU A 1 207 ? 4.366 -0.971 -9.887 1.00 89.56 207 LEU A O 1
ATOM 1673 N N . SER A 1 208 ? 4.140 1.194 -10.367 1.00 88.12 208 SER A N 1
ATOM 1674 C CA . SER A 1 208 ? 5.370 1.325 -11.167 1.00 88.12 208 SER A CA 1
ATOM 1675 C C . SER A 1 208 ? 6.663 1.236 -10.349 1.00 88.12 208 SER A C 1
ATOM 1677 O O . SER A 1 208 ? 7.750 1.085 -10.917 1.00 88.12 208 SER A O 1
ATOM 1679 N N . ASN A 1 209 ? 6.559 1.278 -9.017 1.00 83.38 209 ASN A N 1
ATOM 1680 C CA . ASN A 1 209 ? 7.671 0.995 -8.111 1.00 83.38 209 ASN A CA 1
ATOM 1681 C C . ASN A 1 209 ? 8.172 -0.449 -8.250 1.00 83.38 209 ASN A C 1
ATOM 1683 O O . ASN A 1 209 ? 9.358 -0.716 -8.045 1.00 83.38 209 ASN A O 1
ATOM 1687 N N . VAL A 1 210 ? 7.286 -1.373 -8.633 1.00 75.44 210 VAL A N 1
ATOM 1688 C CA . VAL A 1 210 ? 7.646 -2.748 -8.977 1.00 75.44 210 VAL A CA 1
ATOM 1689 C C . VAL A 1 210 ? 8.077 -2.769 -10.440 1.00 75.44 210 VAL A C 1
ATOM 1691 O O . VAL A 1 210 ? 7.257 -2.746 -11.351 1.00 75.44 210 VAL A O 1
ATOM 1694 N N . ARG A 1 211 ? 9.389 -2.775 -10.670 1.00 83.06 211 ARG A N 1
ATOM 1695 C CA . ARG A 1 211 ? 9.980 -2.806 -12.012 1.00 83.06 211 ARG A CA 1
ATOM 1696 C C . ARG A 1 211 ? 11.326 -3.518 -12.004 1.00 83.06 211 ARG A C 1
ATOM 1698 O O . ARG A 1 211 ? 11.960 -3.661 -10.956 1.00 83.06 211 ARG A O 1
ATOM 1705 N N . ALA A 1 212 ? 11.784 -3.929 -13.181 1.00 84.56 212 ALA A N 1
ATOM 1706 C CA . ALA A 1 212 ? 13.083 -4.565 -13.343 1.00 84.56 212 ALA A CA 1
ATOM 1707 C C . ALA A 1 212 ? 14.225 -3.674 -12.828 1.00 84.56 212 ALA A C 1
ATOM 1709 O O . ALA A 1 212 ? 14.200 -2.448 -12.960 1.00 84.56 212 ALA A O 1
ATOM 1710 N N . ALA A 1 213 ? 15.259 -4.305 -12.271 1.00 88.62 213 ALA A N 1
ATOM 1711 C CA . ALA A 1 213 ? 16.530 -3.631 -12.047 1.00 88.62 213 ALA A CA 1
ATOM 1712 C C . ALA A 1 213 ? 17.210 -3.323 -13.391 1.00 88.62 213 ALA A C 1
ATOM 1714 O O . ALA A 1 213 ? 17.033 -4.062 -14.361 1.00 88.62 213 ALA A O 1
ATOM 1715 N N . GLU A 1 214 ? 18.028 -2.271 -13.426 1.00 91.88 214 GLU A N 1
ATOM 1716 C CA . GLU A 1 214 ? 18.828 -1.950 -14.612 1.00 91.88 214 GLU A CA 1
ATOM 1717 C C . GLU A 1 214 ? 19.760 -3.126 -14.980 1.00 91.88 214 GLU A C 1
ATOM 1719 O O . GLU A 1 214 ? 20.319 -3.773 -14.082 1.00 91.88 214 GLU A O 1
ATOM 1724 N N . PRO A 1 215 ? 19.935 -3.427 -16.280 1.00 92.88 215 PRO A N 1
ATOM 1725 C CA . PRO A 1 215 ? 20.702 -4.586 -16.725 1.00 92.88 215 PRO A CA 1
ATOM 1726 C C . PRO A 1 215 ? 22.192 -4.444 -16.394 1.00 92.88 215 PRO A C 1
ATOM 1728 O O . PRO A 1 215 ? 22.774 -3.361 -16.510 1.00 92.88 215 PRO A O 1
ATOM 1731 N N . TYR A 1 216 ? 22.843 -5.553 -16.034 1.00 93.44 216 TYR A N 1
ATOM 1732 C CA . TYR A 1 216 ? 24.292 -5.556 -15.837 1.00 93.44 216 TYR A CA 1
ATOM 1733 C C . TYR A 1 216 ? 25.057 -5.332 -17.144 1.00 93.44 216 TYR A C 1
ATOM 1735 O O . TYR A 1 216 ? 24.769 -5.944 -18.177 1.00 93.44 216 TYR A O 1
ATOM 1743 N N . LEU A 1 217 ? 26.112 -4.523 -17.060 1.00 93.31 217 LEU A N 1
ATOM 1744 C CA . LEU A 1 217 ? 27.212 -4.516 -18.014 1.00 93.31 217 LEU A CA 1
ATOM 1745 C C . LEU A 1 217 ? 28.475 -5.025 -17.317 1.00 93.31 217 LEU A C 1
ATOM 1747 O O . LEU A 1 217 ? 28.947 -4.437 -16.342 1.00 93.31 217 LEU A O 1
ATOM 1751 N N . PHE A 1 218 ? 29.030 -6.103 -17.853 1.00 91.69 218 PHE A N 1
ATOM 1752 C CA . PHE A 1 218 ? 30.324 -6.644 -17.475 1.00 91.69 218 PHE A CA 1
ATOM 1753 C C . PHE A 1 218 ? 31.367 -6.155 -18.466 1.00 91.69 218 PHE A C 1
ATOM 1755 O O . PHE A 1 218 ? 31.211 -6.316 -19.678 1.00 91.69 218 PHE A O 1
ATOM 1762 N N . THR A 1 219 ? 32.443 -5.577 -17.948 1.00 87.38 219 THR A N 1
ATOM 1763 C CA . THR A 1 219 ? 33.628 -5.248 -18.745 1.00 87.38 219 THR A CA 1
ATOM 1764 C C . THR A 1 219 ? 34.772 -6.129 -18.277 1.00 87.38 219 THR A C 1
ATOM 1766 O O . THR A 1 219 ? 35.142 -6.100 -17.099 1.00 87.38 219 THR A O 1
ATOM 1769 N N . TYR A 1 220 ? 35.306 -6.944 -19.187 1.00 79.44 220 TYR A N 1
ATOM 1770 C CA . TYR A 1 220 ? 36.355 -7.897 -18.851 1.00 79.44 220 TYR A CA 1
ATOM 1771 C C . TYR A 1 220 ? 37.729 -7.246 -18.856 1.00 79.44 220 TYR A C 1
ATOM 1773 O O . TYR A 1 220 ? 38.084 -6.475 -19.748 1.00 79.44 220 TYR A O 1
ATOM 1781 N N . ARG A 1 221 ? 38.516 -7.603 -17.840 1.00 72.44 221 ARG A N 1
ATOM 1782 C CA . ARG A 1 221 ? 39.931 -7.259 -17.742 1.00 72.44 221 ARG A CA 1
ATOM 1783 C C . ARG A 1 221 ? 40.764 -8.215 -18.604 1.00 72.44 221 ARG A C 1
ATOM 1785 O O . ARG A 1 221 ? 40.493 -9.411 -18.657 1.00 72.44 221 ARG A O 1
ATOM 1792 N N . GLN A 1 222 ? 41.861 -7.708 -19.162 1.00 65.19 222 GLN A N 1
ATOM 1793 C CA . GLN A 1 222 ? 42.976 -8.539 -19.623 1.00 65.19 222 GLN A CA 1
ATOM 1794 C C . GLN A 1 222 ? 43.883 -8.929 -18.434 1.00 65.19 222 GLN A C 1
ATOM 1796 O O . GLN A 1 222 ? 44.323 -8.073 -17.658 1.00 65.19 222 GLN A O 1
ATOM 1801 N N . ALA A 1 223 ? 44.110 -10.230 -18.229 1.00 63.72 223 ALA A N 1
ATOM 1802 C CA . ALA A 1 223 ? 44.844 -10.758 -17.073 1.00 63.72 223 ALA A CA 1
ATOM 1803 C C . ALA A 1 223 ? 46.333 -10.340 -17.054 1.00 63.72 223 ALA A C 1
ATOM 1805 O O . ALA A 1 223 ? 46.967 -10.249 -18.100 1.00 63.72 223 ALA A O 1
ATOM 1806 N N . GLY A 1 224 ? 46.894 -10.131 -15.853 1.00 62.19 224 GLY A N 1
ATOM 1807 C CA . GLY A 1 224 ? 48.333 -9.914 -15.618 1.00 62.19 224 GLY A CA 1
ATOM 1808 C C . GLY A 1 224 ? 48.797 -10.610 -14.328 1.00 62.19 224 GLY A C 1
ATOM 1809 O O . GLY A 1 224 ? 48.011 -10.686 -13.384 1.00 62.19 224 GLY A O 1
ATOM 1810 N N . SER A 1 225 ? 50.033 -11.127 -14.296 1.00 65.19 225 SER A N 1
ATOM 1811 C CA . SER A 1 225 ? 50.550 -12.074 -13.277 1.00 65.19 225 SER A CA 1
ATOM 1812 C C . SER A 1 225 ? 51.599 -11.461 -12.324 1.00 65.19 225 SER A C 1
ATOM 1814 O O . SER A 1 225 ? 52.455 -10.714 -12.795 1.00 65.19 225 SER A O 1
ATOM 1816 N N . VAL A 1 226 ? 51.585 -11.818 -11.018 1.00 58.16 226 VAL A N 1
ATOM 1817 C CA . VAL A 1 226 ? 52.583 -11.417 -9.979 1.00 58.16 226 VAL A CA 1
ATOM 1818 C C . VAL A 1 226 ? 52.784 -12.530 -8.915 1.00 58.16 226 VAL A C 1
ATOM 1820 O O . VAL A 1 226 ? 51.852 -13.285 -8.651 1.00 58.16 226 VAL A O 1
ATOM 1823 N N . TYR A 1 227 ? 53.972 -12.627 -8.289 1.00 54.62 227 TYR A N 1
ATOM 1824 C CA . TYR A 1 227 ? 54.360 -13.640 -7.278 1.00 54.62 227 TYR A CA 1
ATOM 1825 C C . TYR A 1 227 ? 54.728 -13.027 -5.905 1.00 54.62 227 TYR A C 1
ATOM 1827 O O . TYR A 1 227 ? 55.469 -12.046 -5.873 1.00 54.62 227 TYR A O 1
ATOM 1835 N N . LEU A 1 228 ? 54.285 -13.632 -4.784 1.00 54.09 228 LEU A N 1
ATOM 1836 C CA . LEU A 1 228 ? 54.610 -13.240 -3.389 1.00 54.09 228 LEU A CA 1
ATOM 1837 C C . LEU A 1 228 ? 54.687 -14.461 -2.434 1.00 54.09 228 LEU A C 1
ATOM 1839 O O . LEU A 1 228 ? 54.011 -15.462 -2.666 1.00 54.09 228 LEU A O 1
ATOM 1843 N N . THR A 1 229 ? 55.476 -14.382 -1.345 1.00 44.25 229 THR A N 1
ATOM 1844 C CA . THR A 1 229 ? 55.735 -15.496 -0.392 1.00 44.25 229 THR A CA 1
ATOM 1845 C C . THR A 1 229 ? 55.692 -15.107 1.096 1.00 44.25 229 THR A C 1
ATOM 1847 O O . THR A 1 229 ? 56.361 -14.155 1.493 1.00 44.25 229 THR A O 1
ATOM 1850 N N . GLY A 1 230 ? 55.054 -15.941 1.939 1.00 47.12 230 GLY A N 1
ATOM 1851 C CA . GLY A 1 230 ? 55.339 -16.076 3.383 1.00 47.12 230 GLY A CA 1
ATOM 1852 C C . GLY A 1 230 ? 54.414 -17.064 4.132 1.00 47.12 230 GLY A C 1
ATOM 1853 O O . GLY A 1 230 ? 53.401 -17.499 3.589 1.00 47.12 230 GLY A O 1
ATOM 1854 N N . ARG A 1 231 ? 54.762 -17.439 5.377 1.00 47.16 231 ARG A N 1
ATOM 1855 C CA . ARG A 1 231 ? 53.989 -18.316 6.296 1.00 47.16 231 ARG A CA 1
ATOM 1856 C C . ARG A 1 231 ? 54.116 -17.832 7.750 1.00 47.16 231 ARG A C 1
ATOM 1858 O O . ARG A 1 231 ? 55.220 -17.485 8.155 1.00 47.16 231 ARG A O 1
ATOM 1865 N N . ASN A 1 232 ? 53.037 -17.908 8.540 1.00 47.44 232 ASN A N 1
ATOM 1866 C CA . ASN A 1 232 ? 53.078 -17.837 10.011 1.00 47.44 232 ASN A CA 1
ATOM 1867 C C . ASN A 1 232 ? 51.976 -18.729 10.646 1.00 47.44 232 ASN A C 1
ATOM 1869 O O . ASN A 1 232 ? 50.956 -18.966 10.003 1.00 47.44 232 ASN A O 1
ATOM 1873 N N . ILE A 1 233 ? 52.196 -19.265 11.856 1.00 55.41 233 ILE A N 1
ATOM 1874 C CA . ILE A 1 233 ? 51.316 -20.237 12.563 1.00 55.41 233 ILE A CA 1
ATOM 1875 C C . ILE A 1 233 ? 50.231 -19.511 13.393 1.00 55.41 233 ILE A C 1
ATOM 1877 O O . ILE A 1 233 ? 50.507 -18.448 13.939 1.00 55.41 233 ILE A O 1
ATOM 1881 N N . GLY A 1 234 ? 49.014 -20.078 13.478 1.00 58.56 234 GLY A N 1
ATOM 1882 C CA . GLY A 1 234 ? 47.808 -19.445 14.046 1.00 58.56 234 GLY A CA 1
ATOM 1883 C C . GLY A 1 234 ? 47.446 -19.794 15.504 1.00 58.56 234 GLY A C 1
ATOM 1884 O O . GLY A 1 234 ? 47.806 -20.849 16.028 1.00 58.56 234 GLY A O 1
ATOM 1885 N N . ASP A 1 235 ? 46.678 -18.895 16.128 1.00 56.00 235 ASP A N 1
ATOM 1886 C CA . ASP A 1 235 ? 46.318 -18.852 17.558 1.00 56.00 235 ASP A CA 1
ATOM 1887 C C . ASP A 1 235 ? 45.437 -20.008 18.078 1.00 56.00 235 ASP A C 1
ATOM 1889 O O . ASP A 1 235 ? 45.381 -20.235 19.290 1.00 56.00 235 ASP A O 1
ATOM 1893 N N . GLU A 1 236 ? 44.805 -20.803 17.206 1.00 56.75 236 GLU A N 1
ATOM 1894 C CA . GLU A 1 236 ? 44.035 -21.994 17.618 1.00 56.75 236 GLU A CA 1
ATOM 1895 C C . GLU A 1 236 ? 44.891 -22.993 18.410 1.00 56.75 236 GLU A C 1
ATOM 1897 O O . GLU A 1 236 ? 44.427 -23.615 19.368 1.00 56.75 236 GLU A O 1
ATOM 1902 N N . TYR A 1 237 ? 46.179 -23.092 18.070 1.00 59.94 237 TYR A N 1
ATOM 1903 C CA . TYR A 1 237 ? 47.109 -23.982 18.760 1.00 59.94 237 TYR A CA 1
ATOM 1904 C C . TYR A 1 237 ? 47.395 -23.529 20.203 1.00 59.94 237 TYR A C 1
ATOM 1906 O O . TYR A 1 237 ? 47.719 -24.349 21.062 1.00 59.94 237 TYR A O 1
ATOM 1914 N N . ARG A 1 238 ? 47.235 -22.232 20.498 1.00 59.62 238 ARG A N 1
ATOM 1915 C CA . ARG A 1 238 ? 47.441 -21.650 21.832 1.00 59.62 238 ARG A CA 1
ATOM 1916 C C . ARG A 1 238 ? 46.224 -21.867 22.738 1.00 59.62 238 ARG A C 1
ATOM 1918 O O . ARG A 1 238 ? 46.389 -22.275 23.883 1.00 59.62 238 ARG A O 1
ATOM 1925 N N . TYR A 1 239 ? 45.011 -21.726 22.197 1.00 60.12 239 TYR A N 1
ATOM 1926 C CA . TYR A 1 239 ? 43.750 -21.967 22.918 1.00 60.12 239 TYR A CA 1
ATOM 1927 C C . TYR A 1 239 ? 43.623 -23.405 23.458 1.00 60.12 239 TYR A C 1
ATOM 1929 O O . TYR A 1 239 ? 43.158 -23.630 24.579 1.00 60.12 239 TYR A O 1
ATOM 1937 N N . ILE A 1 240 ? 44.080 -24.393 22.681 1.00 63.22 240 ILE A N 1
ATOM 1938 C CA . ILE A 1 240 ? 44.026 -25.812 23.068 1.00 63.22 240 ILE A CA 1
ATOM 1939 C C . ILE A 1 240 ? 44.923 -26.102 24.285 1.00 63.22 240 ILE A C 1
ATOM 1941 O O . ILE A 1 240 ? 44.578 -26.945 25.118 1.00 63.22 240 ILE A O 1
ATOM 1945 N N . ILE A 1 241 ? 46.054 -25.401 24.419 1.00 62.75 241 ILE A N 1
ATOM 1946 C CA . ILE A 1 241 ? 46.993 -25.597 25.531 1.00 62.75 241 ILE A CA 1
ATOM 1947 C C . ILE A 1 241 ? 46.410 -25.042 26.835 1.00 62.75 241 ILE A C 1
ATOM 1949 O O . ILE A 1 241 ? 46.429 -25.744 27.845 1.00 62.75 241 ILE A O 1
ATOM 1953 N N . ASP A 1 242 ? 45.812 -23.852 26.813 1.00 61.41 242 ASP A N 1
ATOM 1954 C CA . ASP A 1 242 ? 45.338 -23.186 28.034 1.00 61.41 242 ASP A CA 1
ATOM 1955 C C . ASP A 1 242 ? 44.130 -23.901 28.672 1.00 61.41 242 ASP A C 1
ATOM 1957 O O . ASP A 1 242 ? 44.048 -24.039 29.895 1.00 61.41 242 ASP A O 1
ATOM 1961 N N . ARG A 1 243 ? 43.229 -24.478 27.862 1.00 63.41 243 ARG A N 1
ATOM 1962 C CA . ARG A 1 243 ? 42.064 -25.235 28.365 1.00 63.41 243 ARG A CA 1
ATOM 1963 C C . ARG A 1 243 ? 42.441 -26.566 29.027 1.00 63.41 243 ARG A C 1
ATOM 1965 O O . ARG A 1 243 ? 41.688 -27.073 29.860 1.00 63.41 243 ARG A O 1
ATOM 1972 N N . LYS A 1 244 ? 43.597 -27.139 28.678 1.00 59.03 244 LYS A N 1
ATOM 1973 C CA . LYS A 1 244 ? 44.077 -28.419 29.224 1.00 59.03 244 LYS A CA 1
ATOM 1974 C C . LYS A 1 244 ? 44.498 -28.317 30.696 1.00 59.03 244 LYS A C 1
ATOM 1976 O O . LYS A 1 244 ? 44.448 -29.324 31.397 1.00 59.03 244 LYS A O 1
ATOM 1981 N N . TYR A 1 245 ? 44.882 -27.130 31.170 1.00 62.00 245 TYR A N 1
ATOM 1982 C CA . TYR A 1 245 ? 45.472 -26.931 32.501 1.00 62.00 245 TYR A CA 1
ATOM 1983 C C . TYR A 1 245 ? 44.544 -26.248 33.526 1.00 62.00 245 TYR A C 1
ATOM 1985 O O . TYR A 1 245 ? 44.994 -25.902 34.616 1.00 62.00 245 TYR A O 1
ATOM 1993 N N . ALA A 1 246 ? 43.249 -26.078 33.229 1.00 61.53 246 ALA A N 1
ATOM 1994 C CA . ALA A 1 246 ? 42.296 -25.451 34.151 1.00 61.53 246 ALA A CA 1
ATOM 1995 C C . ALA A 1 246 ? 41.756 -26.430 35.222 1.00 61.53 246 ALA A C 1
ATOM 1997 O O . ALA A 1 246 ? 41.203 -27.485 34.900 1.00 61.53 246 ALA A O 1
ATOM 1998 N N . SER A 1 247 ? 41.872 -26.059 36.502 1.00 53.62 247 SER A N 1
ATOM 1999 C CA . SER A 1 247 ? 41.406 -26.846 37.660 1.00 53.62 247 SER A CA 1
ATOM 2000 C C . SER A 1 247 ? 39.879 -26.818 37.827 1.00 53.62 247 SER A C 1
ATOM 2002 O O . SER A 1 247 ? 39.259 -25.765 37.693 1.00 53.62 247 SER A O 1
ATOM 2004 N N . LYS A 1 248 ? 39.265 -27.962 38.170 1.00 55.09 248 LYS A N 1
ATOM 2005 C CA . LYS A 1 248 ? 37.805 -28.123 38.346 1.00 55.09 248 LYS A CA 1
ATOM 2006 C C . LYS A 1 248 ? 37.467 -28.616 39.759 1.00 55.09 248 LYS A C 1
ATOM 2008 O O . LYS A 1 248 ? 38.150 -29.505 40.259 1.00 55.09 248 LYS A O 1
ATOM 2013 N N . TYR A 1 249 ? 36.391 -28.099 40.361 1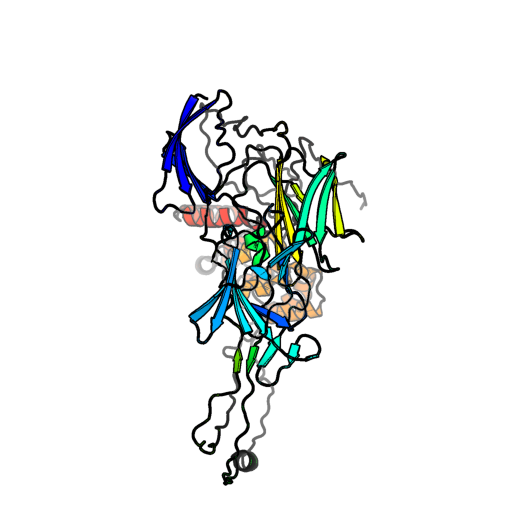.00 54.03 249 TYR A N 1
ATOM 2014 C CA . TYR A 1 249 ? 35.926 -28.483 41.704 1.00 54.03 249 TYR A CA 1
ATOM 2015 C C . TYR A 1 249 ? 34.508 -29.086 41.667 1.00 54.03 249 TYR A C 1
ATOM 2017 O O . TYR A 1 249 ? 33.647 -28.533 40.983 1.00 54.03 249 TYR A O 1
ATOM 2025 N N . PRO A 1 250 ? 34.233 -30.185 42.397 1.00 51.59 250 PRO A N 1
ATOM 2026 C CA . PRO A 1 250 ? 32.886 -30.738 42.551 1.00 51.59 250 PRO A CA 1
ATOM 2027 C C . PRO A 1 250 ? 32.132 -30.086 43.730 1.00 51.59 250 PRO A C 1
ATOM 2029 O O . PRO A 1 250 ? 32.686 -29.954 44.820 1.00 51.59 250 PRO A O 1
ATOM 2032 N N . GLY A 1 251 ? 30.861 -29.712 43.536 1.00 54.25 251 GLY A N 1
ATOM 2033 C CA . GLY A 1 251 ? 29.978 -29.148 44.571 1.00 54.25 251 GLY A CA 1
ATOM 2034 C C . GLY A 1 251 ? 28.532 -29.656 44.454 1.00 54.25 251 GLY A C 1
ATOM 2035 O O . GLY A 1 251 ? 28.094 -30.024 43.367 1.00 54.25 251 GLY A O 1
ATOM 2036 N N . ASN A 1 252 ? 27.807 -29.709 45.581 1.00 57.50 252 ASN A N 1
ATOM 2037 C CA . ASN A 1 252 ? 26.399 -30.126 45.661 1.00 57.50 252 ASN A CA 1
ATOM 2038 C C . ASN A 1 252 ? 25.477 -28.981 45.202 1.00 57.50 252 ASN A C 1
ATOM 2040 O O . ASN A 1 252 ? 25.576 -27.879 45.739 1.00 57.50 252 ASN A O 1
ATOM 2044 N N . MET A 1 253 ? 24.592 -29.250 44.238 1.00 61.09 253 MET A N 1
ATOM 2045 C CA . MET A 1 253 ? 23.663 -28.269 43.656 1.00 61.09 253 MET A CA 1
ATOM 2046 C C . MET A 1 253 ? 22.238 -28.335 44.238 1.00 61.09 253 MET A C 1
ATOM 2048 O O . MET A 1 253 ? 21.332 -27.720 43.689 1.00 61.09 253 MET A O 1
ATOM 2052 N N . LEU A 1 254 ? 22.010 -29.095 45.316 1.00 60.28 254 LEU A N 1
ATOM 2053 C CA . LEU A 1 254 ? 20.685 -29.203 45.936 1.00 60.28 254 LEU A CA 1
ATOM 2054 C C . LEU A 1 254 ? 20.296 -27.933 46.710 1.00 60.28 254 LEU A C 1
ATOM 2056 O O . LEU A 1 254 ? 21.109 -27.356 47.439 1.00 60.28 254 LEU A O 1
ATOM 2060 N N . GLU A 1 255 ? 19.024 -27.546 46.596 1.00 58.56 255 GLU A N 1
ATOM 2061 C CA . GLU A 1 255 ? 18.433 -26.435 47.345 1.00 58.56 255 GLU A CA 1
ATOM 2062 C C . GLU A 1 255 ? 18.343 -26.742 48.847 1.00 58.56 255 GLU A C 1
ATOM 2064 O O . GLU A 1 255 ? 18.107 -27.875 49.275 1.00 58.56 255 GLU A O 1
ATOM 2069 N N . ARG A 1 256 ? 18.556 -25.716 49.679 1.00 65.62 256 ARG A N 1
ATOM 2070 C CA . ARG A 1 256 ? 18.520 -25.850 51.143 1.00 65.62 256 ARG A CA 1
ATOM 2071 C C . ARG A 1 256 ? 17.074 -25.765 51.654 1.00 65.62 256 ARG A C 1
ATOM 2073 O O . ARG A 1 256 ? 16.330 -24.912 51.175 1.00 65.62 256 ARG A O 1
ATOM 2080 N N . PRO A 1 257 ? 16.684 -26.563 52.665 1.00 66.06 257 PRO A N 1
ATOM 2081 C CA . PRO A 1 257 ? 15.335 -26.512 53.228 1.00 66.06 257 PRO A CA 1
ATOM 2082 C C . PRO A 1 257 ? 15.027 -25.136 53.843 1.00 66.06 257 PRO A C 1
ATOM 2084 O O . PRO A 1 257 ? 15.884 -24.543 54.503 1.00 66.06 257 PRO A O 1
ATOM 2087 N N . SER A 1 258 ? 13.797 -24.643 53.648 1.00 72.00 258 SER A N 1
ATOM 2088 C CA . SER A 1 258 ? 13.336 -23.327 54.116 1.00 72.00 258 SER A CA 1
ATOM 2089 C C . SER A 1 258 ? 12.032 -23.426 54.926 1.00 72.00 258 SER A C 1
ATOM 2091 O O . SER A 1 258 ? 11.236 -24.336 54.719 1.00 72.00 258 SER A O 1
ATOM 2093 N N . LEU A 1 259 ? 11.822 -22.489 55.860 1.00 72.38 259 LEU A N 1
ATOM 2094 C CA . LEU A 1 259 ? 10.576 -22.340 56.638 1.00 72.38 259 LEU A CA 1
ATOM 2095 C C . LEU A 1 259 ? 9.524 -21.476 55.920 1.00 72.38 259 LEU A C 1
ATOM 2097 O O . LEU A 1 259 ? 8.458 -21.210 56.474 1.00 72.38 259 LEU A O 1
ATOM 2101 N N . LEU A 1 260 ? 9.849 -20.972 54.728 1.00 75.25 260 LEU A N 1
ATOM 2102 C CA . LEU A 1 260 ? 8.963 -20.119 53.952 1.00 75.25 260 LEU A CA 1
ATOM 2103 C C . LEU A 1 260 ? 8.051 -21.001 53.110 1.00 75.25 260 LEU A C 1
ATOM 2105 O O . LEU A 1 260 ? 8.525 -21.851 52.364 1.00 75.25 260 LEU A O 1
ATOM 2109 N N . LEU A 1 261 ? 6.748 -20.759 53.232 1.00 75.00 261 LEU A N 1
ATOM 2110 C CA . LEU A 1 261 ? 5.737 -21.402 52.400 1.00 75.00 261 LEU A CA 1
ATOM 2111 C C . LEU A 1 261 ? 5.948 -21.034 50.914 1.00 75.00 261 LEU A C 1
ATOM 2113 O O . LEU A 1 261 ? 6.038 -21.925 50.080 1.00 75.00 261 LEU A O 1
ATOM 2117 N N . ASN A 1 262 ? 6.172 -19.745 50.611 1.00 73.81 262 ASN A N 1
ATOM 2118 C CA . ASN A 1 262 ? 6.533 -19.250 49.273 1.00 73.81 262 ASN A CA 1
ATOM 2119 C C . ASN A 1 262 ? 7.837 -18.420 49.341 1.00 73.81 262 ASN A C 1
ATOM 2121 O O . ASN A 1 262 ? 7.782 -17.259 49.757 1.00 73.81 262 ASN A O 1
ATOM 2125 N N . PRO A 1 263 ? 9.017 -18.965 48.992 1.00 71.19 263 PRO A N 1
ATOM 2126 C CA . PRO A 1 263 ? 10.260 -18.193 48.953 1.00 71.19 263 PRO A CA 1
ATOM 2127 C C . PRO A 1 263 ? 10.343 -17.312 47.690 1.00 71.19 263 PRO A C 1
ATOM 2129 O O . PRO A 1 263 ? 10.111 -17.786 46.582 1.00 71.19 263 PRO A O 1
ATOM 2132 N N . TRP A 1 264 ? 10.722 -16.038 47.836 1.00 62.19 264 TRP A N 1
ATOM 2133 C CA . TRP A 1 264 ? 10.999 -15.139 46.704 1.00 62.19 264 TRP A CA 1
ATOM 2134 C C . TRP A 1 264 ? 12.503 -15.084 46.404 1.00 62.19 264 TRP A C 1
ATOM 2136 O O . TRP A 1 264 ? 13.306 -14.785 47.292 1.00 62.19 264 TRP A O 1
ATOM 2146 N N . ALA A 1 265 ? 12.896 -15.360 45.158 1.00 62.00 265 ALA A N 1
ATOM 2147 C CA . ALA A 1 265 ? 14.281 -15.229 44.709 1.00 62.00 265 ALA A CA 1
ATOM 2148 C C . ALA A 1 265 ? 14.632 -13.745 44.508 1.00 62.00 265 ALA A C 1
ATOM 2150 O O . ALA A 1 265 ? 13.933 -13.022 43.808 1.00 62.00 265 ALA A O 1
ATOM 2151 N N . ILE A 1 266 ? 15.707 -13.274 45.147 1.00 57.91 266 ILE A N 1
ATOM 2152 C CA . ILE A 1 266 ? 16.047 -11.839 45.194 1.00 57.91 266 ILE A CA 1
ATOM 2153 C C . ILE A 1 266 ? 16.983 -11.428 44.033 1.00 57.91 266 ILE A C 1
ATOM 2155 O O . ILE A 1 266 ? 17.109 -10.235 43.763 1.00 57.91 266 ILE A O 1
ATOM 2159 N N . ARG A 1 267 ? 17.653 -12.375 43.343 1.00 50.19 267 ARG A N 1
ATOM 2160 C CA . ARG A 1 267 ? 18.567 -12.115 42.203 1.00 50.19 267 ARG A CA 1
ATOM 2161 C C . ARG A 1 267 ? 18.720 -13.317 41.259 1.00 50.19 267 ARG A C 1
ATOM 2163 O O . ARG A 1 267 ? 18.849 -14.439 41.744 1.00 50.19 267 ARG A O 1
ATOM 2170 N N . ASP A 1 268 ? 18.847 -13.037 39.961 1.00 51.38 268 ASP A N 1
ATOM 2171 C CA . ASP A 1 268 ? 19.243 -13.994 38.914 1.00 51.38 268 ASP A CA 1
ATOM 2172 C C . ASP A 1 268 ? 20.772 -14.031 38.707 1.00 51.38 268 ASP A C 1
ATOM 2174 O O . ASP A 1 268 ? 21.488 -13.097 39.076 1.00 51.38 268 ASP A O 1
ATOM 2178 N N . THR A 1 269 ? 21.292 -15.124 38.131 1.00 47.81 269 THR A N 1
ATOM 2179 C CA . THR A 1 269 ? 22.736 -15.331 37.880 1.00 47.81 269 THR A CA 1
ATOM 2180 C C . THR A 1 269 ? 23.010 -15.471 36.378 1.00 47.81 269 THR A C 1
ATOM 2182 O O . THR A 1 269 ? 22.389 -16.309 35.731 1.00 47.81 269 THR A O 1
ATOM 2185 N N . GLU A 1 270 ? 23.970 -14.718 35.825 1.00 42.75 270 GLU A N 1
ATOM 2186 C CA . GLU A 1 270 ? 24.360 -14.773 34.399 1.00 42.75 270 GLU A CA 1
ATOM 2187 C C . GLU A 1 270 ? 25.796 -15.307 34.190 1.00 42.75 270 GLU A C 1
ATOM 2189 O O . GLU A 1 270 ? 26.670 -15.124 35.039 1.00 42.75 270 GLU A O 1
ATOM 2194 N N . THR A 1 271 ? 26.053 -15.966 33.048 1.00 42.50 271 THR A N 1
ATOM 2195 C CA . THR A 1 271 ? 27.345 -16.597 32.674 1.00 42.50 271 THR A CA 1
ATOM 2196 C C . THR A 1 271 ? 27.967 -15.909 31.444 1.00 42.50 271 THR A C 1
ATOM 2198 O O . THR A 1 271 ? 27.248 -15.641 30.489 1.00 42.50 271 THR A O 1
ATOM 2201 N N . GLY A 1 272 ? 29.285 -15.641 31.430 1.00 47.34 272 GLY A N 1
ATOM 2202 C CA . GLY A 1 272 ? 29.981 -14.918 30.337 1.00 47.34 272 GLY A CA 1
ATOM 2203 C C . GLY A 1 272 ? 30.841 -15.775 29.380 1.00 47.34 272 GLY A C 1
ATOM 2204 O O . GLY A 1 272 ? 31.358 -16.819 29.778 1.00 47.34 272 GLY A O 1
ATOM 2205 N N . GLU A 1 273 ? 31.041 -15.298 28.136 1.00 45.31 273 GLU A N 1
ATOM 2206 C CA . GLU A 1 273 ? 31.826 -15.921 27.038 1.00 45.31 273 GLU A CA 1
ATOM 2207 C C . GLU A 1 273 ? 33.077 -15.102 26.616 1.00 45.31 273 GLU A C 1
ATOM 2209 O O . GLU A 1 273 ? 33.131 -13.890 26.816 1.00 45.31 273 GLU A O 1
ATOM 2214 N N . GLN A 1 274 ? 34.087 -15.750 26.000 1.00 44.16 274 GLN A N 1
ATOM 2215 C CA . GLN A 1 274 ? 35.372 -15.142 25.585 1.00 44.16 274 GLN A CA 1
ATOM 2216 C C . GLN A 1 274 ? 35.669 -15.369 24.079 1.00 44.16 274 GLN A C 1
ATOM 2218 O O . GLN A 1 274 ? 35.531 -16.491 23.597 1.00 44.16 274 GLN A O 1
ATOM 2223 N N . ILE A 1 275 ? 36.113 -14.332 23.344 1.00 52.16 275 ILE A N 1
ATOM 2224 C CA . ILE A 1 275 ? 36.311 -14.328 21.869 1.00 52.16 275 ILE A CA 1
ATOM 2225 C C . ILE A 1 275 ? 37.790 -14.062 21.497 1.00 52.16 275 ILE A C 1
ATOM 2227 O O . ILE A 1 275 ? 38.441 -13.227 22.123 1.00 52.16 275 ILE A O 1
ATOM 2231 N N . ALA A 1 276 ? 38.321 -14.750 20.473 1.00 50.62 276 ALA A N 1
ATOM 2232 C CA . ALA A 1 276 ? 39.719 -14.657 20.009 1.00 50.62 276 ALA A CA 1
ATOM 2233 C C . ALA A 1 276 ? 39.966 -13.589 18.911 1.00 50.62 276 ALA A C 1
ATOM 2235 O O . ALA A 1 276 ? 39.047 -13.205 18.190 1.00 50.62 276 ALA A O 1
ATOM 2236 N N . ALA A 1 277 ? 41.221 -13.134 18.758 1.00 51.88 277 ALA A N 1
ATOM 2237 C CA . ALA A 1 277 ? 41.638 -12.091 17.802 1.00 51.88 277 ALA A CA 1
ATOM 2238 C C . ALA A 1 277 ? 42.264 -12.647 16.495 1.00 51.88 277 ALA A C 1
ATOM 2240 O O . ALA A 1 277 ? 42.722 -13.785 16.452 1.00 51.88 277 ALA A O 1
ATOM 2241 N N . ARG A 1 278 ? 42.282 -11.838 15.417 1.00 48.19 278 ARG A N 1
ATOM 2242 C CA . ARG A 1 278 ? 42.711 -12.213 14.044 1.00 48.19 278 ARG A CA 1
ATOM 2243 C C . ARG A 1 278 ? 44.196 -11.884 13.760 1.00 48.19 278 ARG A C 1
ATOM 2245 O O . ARG A 1 278 ? 44.673 -10.831 14.172 1.00 48.19 278 ARG A O 1
ATOM 2252 N N . GLY A 1 279 ? 44.894 -12.743 12.999 1.00 57.12 279 GLY A N 1
ATOM 2253 C CA . GLY A 1 279 ? 46.278 -12.540 12.507 1.00 57.12 279 GLY A CA 1
ATOM 2254 C C . GLY A 1 279 ? 46.406 -11.729 11.193 1.00 57.12 279 GLY A C 1
ATOM 2255 O O . GLY A 1 279 ? 45.400 -11.427 10.556 1.00 57.12 279 GLY A O 1
ATOM 2256 N N . GLY A 1 280 ? 47.636 -11.360 10.788 1.00 55.75 280 GLY A N 1
ATOM 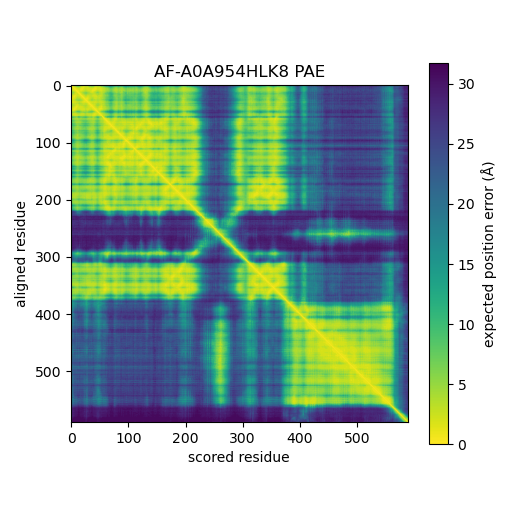2257 C CA . GLY A 1 280 ? 47.924 -10.400 9.690 1.00 55.75 280 GLY A CA 1
ATOM 2258 C C . GLY A 1 280 ? 48.078 -10.969 8.259 1.00 55.75 280 GLY A C 1
ATOM 2259 O O . GLY A 1 280 ? 48.458 -12.126 8.088 1.00 55.75 280 GLY A O 1
ATOM 2260 N N . GLU A 1 281 ? 47.818 -10.133 7.236 1.00 54.75 281 GLU A N 1
ATOM 2261 C CA . GLU A 1 281 ? 47.781 -10.465 5.787 1.00 54.75 281 GLU A CA 1
ATOM 2262 C C . GLU A 1 281 ? 48.991 -9.928 4.971 1.00 54.75 281 GLU A C 1
ATOM 2264 O O . GLU A 1 281 ? 49.697 -9.020 5.411 1.00 54.75 281 GLU A O 1
ATOM 2269 N N . PHE A 1 282 ? 49.240 -10.484 3.770 1.00 54.34 282 PHE A N 1
ATOM 2270 C CA . PHE A 1 282 ? 50.310 -10.065 2.835 1.00 54.34 282 PHE A CA 1
ATOM 2271 C C . PHE A 1 282 ? 49.969 -8.774 2.061 1.00 54.34 282 PHE A C 1
ATOM 2273 O O . PHE A 1 282 ? 48.809 -8.524 1.756 1.00 54.34 282 PHE A O 1
ATOM 2280 N N . GLY A 1 283 ? 50.981 -7.977 1.683 1.00 57.19 283 GLY A N 1
ATOM 2281 C CA . GLY A 1 283 ? 50.800 -6.719 0.934 1.00 57.19 283 GLY A CA 1
ATOM 2282 C C . GLY A 1 283 ? 50.642 -6.891 -0.587 1.00 57.19 283 GLY A C 1
ATOM 2283 O O . GLY A 1 283 ? 51.333 -7.711 -1.188 1.00 57.19 283 GLY A O 1
ATOM 2284 N N . ALA A 1 284 ? 49.771 -6.090 -1.215 1.00 56.09 284 ALA A N 1
ATOM 2285 C CA . ALA A 1 284 ? 49.503 -6.086 -2.661 1.00 56.09 284 ALA A CA 1
ATOM 2286 C C . ALA A 1 284 ? 50.319 -5.014 -3.424 1.00 56.09 284 ALA A C 1
ATOM 2288 O O . ALA A 1 284 ? 50.535 -3.914 -2.916 1.00 56.09 284 ALA A O 1
ATOM 2289 N N . ALA A 1 285 ? 50.748 -5.313 -4.659 1.00 55.72 285 ALA A N 1
ATOM 2290 C CA . ALA A 1 285 ? 51.270 -4.319 -5.610 1.00 55.72 285 ALA A CA 1
ATOM 2291 C C . ALA A 1 285 ? 50.127 -3.711 -6.452 1.00 55.72 285 ALA A C 1
ATOM 2293 O O . ALA A 1 285 ? 49.094 -4.354 -6.623 1.00 55.72 285 ALA A O 1
ATOM 2294 N N . ALA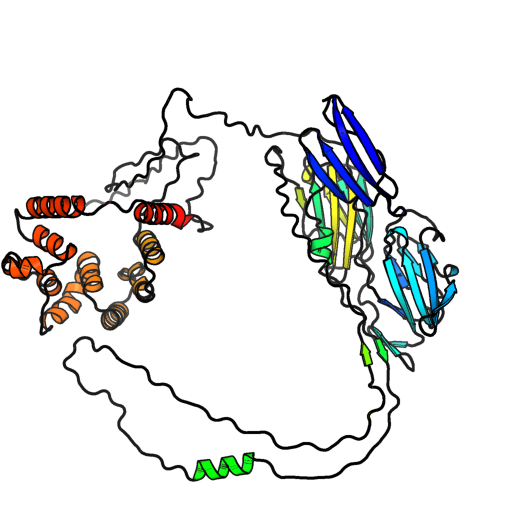 A 1 286 ? 50.327 -2.489 -6.973 1.00 58.25 286 ALA A N 1
ATOM 2295 C CA . ALA A 1 286 ? 49.299 -1.642 -7.595 1.00 58.25 286 ALA A CA 1
ATOM 2296 C C . ALA A 1 286 ? 48.373 -2.383 -8.580 1.00 58.25 286 ALA A C 1
ATOM 2298 O O . ALA A 1 286 ? 48.816 -2.947 -9.584 1.00 58.25 286 ALA A O 1
ATOM 2299 N N . GLU A 1 287 ? 47.075 -2.348 -8.280 1.00 56.97 287 GLU A N 1
ATOM 2300 C CA . GLU A 1 287 ? 46.038 -3.032 -9.042 1.00 56.97 287 GLU A CA 1
ATOM 2301 C C . GLU A 1 287 ? 45.724 -2.283 -10.349 1.00 56.97 287 GLU A C 1
ATOM 2303 O O . GLU A 1 287 ? 45.459 -1.079 -10.329 1.00 56.97 287 GLU A O 1
ATOM 2308 N N . PRO A 1 288 ? 45.713 -2.960 -11.510 1.00 56.50 288 PRO A N 1
ATOM 2309 C CA . PRO A 1 288 ? 45.083 -2.404 -12.704 1.00 56.50 288 PRO A CA 1
ATOM 2310 C C . PRO A 1 288 ? 43.568 -2.241 -12.479 1.00 56.50 288 PRO A C 1
ATOM 2312 O O . PRO A 1 288 ? 43.010 -2.919 -11.612 1.00 56.50 288 PRO A O 1
ATOM 2315 N N . PRO A 1 289 ? 42.881 -1.380 -13.260 1.00 60.31 289 PRO A N 1
ATOM 2316 C CA . PRO A 1 289 ? 41.463 -1.101 -13.058 1.00 60.31 289 PRO A CA 1
ATOM 2317 C C . PRO A 1 289 ? 40.646 -2.396 -13.049 1.00 60.31 289 PRO A C 1
ATOM 2319 O O . PRO A 1 289 ? 40.813 -3.270 -13.906 1.00 60.31 289 PRO A O 1
ATOM 2322 N N . ALA A 1 290 ? 39.799 -2.526 -12.030 1.00 60.81 290 ALA A N 1
ATOM 2323 C CA .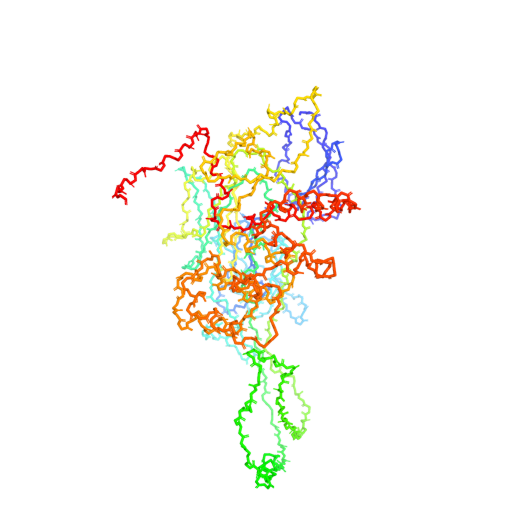 ALA A 1 290 ? 39.061 -3.745 -11.758 1.00 60.81 290 ALA A CA 1
ATOM 2324 C C . ALA A 1 290 ? 38.119 -4.105 -12.916 1.00 60.81 290 ALA A C 1
ATOM 2326 O O . ALA A 1 290 ? 37.516 -3.232 -13.547 1.00 60.81 290 ALA A O 1
ATOM 2327 N N . ALA A 1 291 ? 37.955 -5.410 -1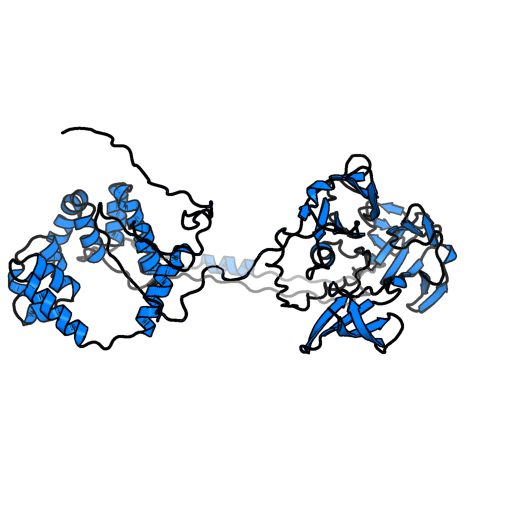3.163 1.00 72.62 291 ALA A N 1
ATOM 2328 C CA . ALA A 1 291 ? 36.808 -5.885 -13.924 1.00 72.62 291 ALA A CA 1
ATOM 2329 C C . ALA A 1 291 ? 35.545 -5.378 -13.222 1.00 72.62 291 ALA A C 1
ATOM 2331 O O . ALA A 1 291 ? 35.402 -5.526 -12.007 1.00 72.62 291 ALA A O 1
ATOM 2332 N N . ALA A 1 292 ? 34.661 -4.746 -13.982 1.00 80.81 292 ALA A N 1
ATOM 2333 C CA . ALA A 1 292 ? 33.518 -4.055 -13.419 1.00 80.81 292 ALA A CA 1
ATOM 2334 C C . ALA A 1 292 ? 32.236 -4.752 -13.866 1.00 80.81 292 ALA A C 1
ATOM 2336 O O . ALA A 1 292 ? 32.012 -4.955 -15.061 1.00 80.81 292 ALA A O 1
ATOM 2337 N N . ALA A 1 293 ? 31.409 -5.109 -12.889 1.00 88.06 293 ALA A N 1
ATOM 2338 C CA . ALA A 1 293 ? 30.019 -5.484 -13.082 1.00 88.06 293 ALA A CA 1
ATOM 2339 C C . ALA A 1 293 ? 29.174 -4.319 -12.569 1.00 88.06 293 ALA A C 1
ATOM 2341 O O . ALA A 1 293 ? 29.023 -4.140 -11.361 1.00 88.06 293 ALA A O 1
ATOM 2342 N N . VAL A 1 294 ? 28.682 -3.486 -13.483 1.00 89.44 294 VAL A N 1
ATOM 2343 C CA . VAL A 1 294 ? 27.989 -2.242 -13.129 1.00 89.44 294 VAL A CA 1
ATOM 2344 C C . VAL A 1 294 ? 26.549 -2.309 -13.607 1.00 89.44 294 VAL A C 1
ATOM 2346 O O . VAL A 1 294 ? 26.273 -2.763 -14.718 1.00 89.44 294 VAL A O 1
ATOM 2349 N N . ARG A 1 295 ? 25.637 -1.835 -12.759 1.00 88.25 295 ARG A N 1
ATOM 2350 C CA . ARG A 1 295 ? 24.293 -1.424 -13.160 1.00 88.25 295 ARG A CA 1
ATOM 2351 C C . ARG A 1 295 ? 24.271 0.088 -13.223 1.00 88.25 295 ARG A C 1
ATOM 2353 O O . ARG A 1 295 ? 24.819 0.743 -12.335 1.00 88.25 295 ARG A O 1
ATOM 2360 N N . ASP A 1 296 ? 23.648 0.632 -14.260 1.00 84.12 296 ASP A N 1
ATOM 2361 C CA . ASP A 1 296 ? 23.362 2.060 -14.257 1.00 84.12 296 ASP A CA 1
ATOM 2362 C C . ASP A 1 296 ? 22.440 2.379 -13.061 1.00 84.12 296 ASP A C 1
ATOM 2364 O O . ASP A 1 296 ? 21.628 1.536 -12.662 1.00 84.12 296 ASP A O 1
ATOM 2368 N N . PRO A 1 297 ? 22.589 3.556 -12.429 1.00 79.94 297 PRO A N 1
ATOM 2369 C CA . PRO A 1 297 ? 21.770 3.919 -11.287 1.00 79.94 297 PRO A CA 1
ATOM 2370 C C . PRO A 1 297 ? 20.300 3.942 -11.703 1.00 79.94 297 PRO A C 1
ATOM 2372 O O . PRO A 1 297 ? 19.898 4.629 -12.648 1.00 79.94 297 PRO A O 1
ATOM 2375 N N . GLN A 1 298 ? 19.489 3.185 -10.974 1.00 76.00 298 GLN A N 1
ATOM 2376 C CA . GLN A 1 298 ? 18.048 3.241 -11.118 1.00 76.00 298 GLN A CA 1
ATOM 2377 C C . GLN A 1 298 ? 17.564 4.545 -10.480 1.00 76.00 298 GLN A C 1
ATOM 2379 O O . GLN A 1 298 ? 17.978 4.887 -9.371 1.00 76.00 298 GLN A O 1
ATOM 2384 N N . ALA A 1 299 ? 16.713 5.298 -11.179 1.00 66.38 299 ALA A N 1
ATOM 2385 C CA . ALA A 1 299 ? 16.141 6.509 -10.599 1.00 66.38 299 ALA A CA 1
ATOM 2386 C C . ALA A 1 299 ? 15.389 6.121 -9.320 1.00 66.38 299 ALA A C 1
ATOM 2388 O O . ALA A 1 299 ? 14.531 5.241 -9.378 1.00 66.38 299 ALA A O 1
ATOM 2389 N N . ALA A 1 300 ? 15.703 6.736 -8.179 1.00 61.72 300 ALA A N 1
ATOM 2390 C CA . ALA A 1 300 ? 14.920 6.498 -6.973 1.00 61.72 300 ALA A CA 1
ATOM 2391 C C . ALA A 1 300 ? 13.444 6.815 -7.277 1.00 61.72 300 ALA A C 1
ATOM 2393 O O . ALA A 1 300 ? 13.185 7.790 -7.998 1.00 61.72 300 ALA A O 1
ATOM 2394 N N . PRO A 1 301 ? 12.486 6.004 -6.793 1.00 58.03 301 PRO A N 1
ATOM 2395 C CA . PRO A 1 301 ? 11.093 6.416 -6.833 1.00 58.03 301 PRO A CA 1
ATOM 2396 C C . PRO A 1 301 ? 11.022 7.792 -6.177 1.00 58.03 301 PRO A C 1
ATOM 2398 O O . PRO A 1 301 ? 11.605 8.007 -5.108 1.00 58.03 301 PRO A O 1
ATOM 2401 N N . LYS A 1 302 ? 10.418 8.763 -6.870 1.00 55.75 302 LYS A N 1
ATOM 2402 C CA . LYS A 1 302 ? 10.192 10.062 -6.243 1.00 55.75 302 LYS A CA 1
ATOM 2403 C C . LYS A 1 302 ? 9.333 9.767 -5.015 1.00 55.75 302 LYS A C 1
ATOM 2405 O O . LYS A 1 302 ? 8.319 9.091 -5.184 1.00 55.75 302 LYS A O 1
ATOM 2410 N N . PRO A 1 303 ? 9.742 10.187 -3.806 1.00 49.03 303 PRO A N 1
ATOM 2411 C CA . PRO A 1 303 ? 8.847 10.079 -2.672 1.00 49.03 303 PRO A CA 1
ATOM 2412 C C . PRO A 1 303 ? 7.567 10.796 -3.078 1.00 49.03 303 PRO A C 1
ATOM 2414 O O . PRO A 1 303 ? 7.647 11.905 -3.622 1.00 49.03 303 PRO A O 1
ATOM 2417 N N . ASP A 1 304 ? 6.421 10.149 -2.867 1.00 51.38 304 ASP A N 1
ATOM 2418 C CA . ASP A 1 304 ? 5.158 10.866 -2.902 1.00 51.38 304 ASP A CA 1
ATOM 2419 C C . ASP A 1 304 ? 5.364 12.074 -2.001 1.00 51.38 304 ASP A C 1
ATOM 2421 O O . ASP A 1 304 ? 5.632 11.938 -0.801 1.00 51.38 304 ASP A O 1
ATOM 2425 N N . ALA A 1 305 ? 5.333 13.270 -2.593 1.00 48.09 305 ALA A N 1
ATOM 2426 C CA . ALA A 1 305 ? 5.074 14.440 -1.788 1.00 48.09 305 ALA A CA 1
ATOM 2427 C C . ALA A 1 305 ? 3.758 14.088 -1.118 1.00 48.09 305 ALA A C 1
ATOM 2429 O O . ALA A 1 305 ? 2.780 13.870 -1.827 1.00 48.09 305 ALA A O 1
ATOM 2430 N N . SER A 1 306 ? 3.782 13.912 0.201 1.00 43.28 306 SER A N 1
ATOM 2431 C CA . SER A 1 306 ? 2.611 13.613 1.004 1.00 43.28 306 SER A CA 1
ATOM 2432 C C . SER A 1 306 ? 1.618 14.747 0.787 1.00 43.28 306 SER A C 1
ATOM 2434 O O . SER A 1 306 ? 1.595 15.729 1.530 1.00 43.28 306 SER A O 1
ATOM 2436 N N . GLN A 1 307 ? 0.846 14.660 -0.289 1.00 48.09 307 GLN A N 1
ATOM 2437 C CA . GLN A 1 307 ? -0.335 15.453 -0.489 1.00 48.09 307 GLN A CA 1
ATOM 2438 C C . GLN A 1 307 ? -1.332 14.799 0.446 1.00 48.09 307 GLN A C 1
ATOM 2440 O O . GLN A 1 307 ? -2.029 13.852 0.116 1.00 48.09 307 GLN A O 1
ATOM 2445 N N . THR A 1 308 ? -1.304 15.249 1.696 1.00 44.59 308 THR A N 1
ATOM 2446 C CA . THR A 1 308 ? -2.451 15.126 2.579 1.00 44.59 308 THR A CA 1
ATOM 2447 C C . THR A 1 308 ? -3.503 16.075 2.031 1.00 44.59 308 THR A C 1
ATOM 2449 O O . THR A 1 308 ? -3.654 17.191 2.529 1.00 44.59 308 THR A O 1
ATOM 2452 N N . ASN A 1 309 ? -4.168 15.679 0.952 1.00 54.81 309 ASN A N 1
ATOM 2453 C CA . ASN A 1 309 ? -5.411 16.294 0.549 1.00 54.81 309 ASN A CA 1
ATOM 2454 C C . ASN A 1 309 ? -6.519 15.319 0.943 1.00 54.81 309 ASN A C 1
ATOM 2456 O O . ASN A 1 309 ? -6.488 14.121 0.681 1.00 54.81 309 ASN A O 1
ATOM 2460 N N . PHE A 1 310 ? -7.475 15.842 1.697 1.00 55.53 310 PHE A N 1
ATOM 2461 C CA . PHE A 1 310 ? -8.662 15.101 2.080 1.00 55.53 310 PHE A CA 1
ATOM 2462 C C . PHE A 1 310 ? -9.728 15.456 1.053 1.00 55.53 310 PHE A C 1
ATOM 2464 O O . PHE A 1 310 ? -10.547 16.347 1.287 1.00 55.53 310 PHE A O 1
ATOM 2471 N N . ALA A 1 311 ? -9.688 14.822 -0.120 1.00 67.06 311 ALA A N 1
ATOM 2472 C CA . ALA A 1 311 ? -10.813 14.879 -1.039 1.00 67.06 311 ALA A CA 1
ATOM 2473 C C . ALA A 1 311 ? -12.020 14.204 -0.366 1.00 67.06 311 ALA A C 1
ATOM 2475 O O . ALA A 1 311 ? -12.180 12.988 -0.416 1.00 67.06 311 ALA A O 1
ATOM 2476 N N . ASN A 1 312 ? -12.862 14.993 0.309 1.00 76.19 312 ASN A N 1
ATOM 2477 C CA . ASN A 1 312 ? -14.129 14.494 0.825 1.00 76.19 312 ASN A CA 1
ATOM 2478 C C . ASN A 1 312 ? -15.103 14.339 -0.353 1.00 76.19 312 ASN A C 1
ATOM 2480 O O . ASN A 1 312 ? -15.574 15.325 -0.927 1.00 76.19 312 ASN A O 1
ATOM 2484 N N . LEU A 1 313 ? -15.375 13.082 -0.704 1.00 85.81 313 LEU A N 1
ATOM 2485 C CA . LEU A 1 313 ? -16.323 12.677 -1.738 1.00 85.81 313 LEU A CA 1
ATOM 2486 C C . LEU A 1 313 ? -17.553 11.975 -1.139 1.00 85.81 313 LEU A C 1
ATOM 2488 O O . LEU A 1 313 ? -18.267 11.289 -1.864 1.00 85.81 313 LEU A O 1
ATOM 2492 N N . ASP A 1 314 ? -17.841 12.183 0.152 1.00 85.12 314 ASP A N 1
ATOM 2493 C CA . ASP A 1 314 ? -18.930 11.512 0.885 1.00 85.12 314 ASP A CA 1
ATOM 2494 C C . ASP A 1 314 ? -20.313 11.852 0.307 1.00 85.12 314 ASP A C 1
ATOM 2496 O O . ASP A 1 314 ? -21.303 11.179 0.567 1.00 85.12 314 ASP A O 1
ATOM 2500 N N . PHE A 1 315 ? -20.402 12.915 -0.498 1.00 86.94 315 PHE A N 1
ATOM 2501 C CA . PHE A 1 315 ? -21.629 13.316 -1.177 1.00 86.94 315 PHE A CA 1
ATOM 2502 C C . PHE A 1 315 ? -21.960 12.420 -2.382 1.00 86.94 315 PHE A C 1
ATOM 2504 O O . PHE A 1 315 ? -23.054 12.539 -2.933 1.00 86.94 315 PHE A O 1
ATOM 2511 N N . LEU A 1 316 ? -21.043 11.556 -2.827 1.00 89.44 316 LEU A N 1
ATOM 2512 C CA . LEU A 1 316 ? -21.290 10.574 -3.882 1.00 89.44 316 LEU A CA 1
ATOM 2513 C C . LEU A 1 316 ? -21.970 9.335 -3.292 1.00 89.44 316 LEU A C 1
ATOM 2515 O O . LEU A 1 316 ? -21.497 8.774 -2.311 1.00 89.44 316 LEU A O 1
ATOM 2519 N N . ALA A 1 317 ? -23.069 8.891 -3.906 1.00 89.12 317 ALA A N 1
ATOM 2520 C CA . ALA A 1 317 ? -23.754 7.671 -3.471 1.00 89.12 317 ALA A CA 1
ATOM 2521 C C . ALA A 1 317 ? -23.023 6.388 -3.883 1.00 89.12 317 ALA A C 1
ATOM 2523 O O . ALA A 1 317 ? -23.111 5.380 -3.188 1.00 89.12 317 ALA A O 1
ATOM 2524 N N . ASP A 1 318 ? -22.293 6.439 -4.997 1.00 88.81 318 ASP A N 1
ATOM 2525 C CA . ASP A 1 318 ? -21.589 5.298 -5.568 1.00 88.81 318 ASP A CA 1
ATOM 2526 C C . ASP A 1 318 ? -20.075 5.468 -5.391 1.00 88.81 318 ASP A C 1
ATOM 2528 O O . ASP A 1 318 ? -19.486 6.444 -5.867 1.00 88.81 318 ASP A O 1
ATOM 2532 N N . ALA A 1 319 ? -19.433 4.498 -4.737 1.00 89.38 319 ALA A N 1
ATOM 2533 C CA . ALA A 1 319 ? -17.977 4.425 -4.648 1.00 89.38 319 ALA A CA 1
ATOM 2534 C C . ALA A 1 319 ? -17.354 4.052 -6.004 1.00 89.38 319 ALA A C 1
ATOM 2536 O O . ALA A 1 319 ? -18.003 3.411 -6.833 1.00 89.38 319 ALA A O 1
ATOM 2537 N N . SER A 1 320 ? -16.082 4.410 -6.220 1.00 91.19 320 SER A N 1
ATOM 2538 C CA . SER A 1 320 ? -15.315 4.021 -7.414 1.00 91.19 320 SER A CA 1
ATOM 2539 C C . SER A 1 320 ? -15.353 2.506 -7.639 1.00 91.19 320 SER A C 1
ATOM 2541 O O . SER A 1 320 ? -15.200 1.731 -6.694 1.00 91.19 320 SER A O 1
ATOM 2543 N N . ALA A 1 321 ? -15.504 2.070 -8.892 1.00 93.94 321 ALA A N 1
ATOM 2544 C CA . ALA A 1 321 ? -15.440 0.648 -9.214 1.00 93.94 321 ALA A CA 1
ATOM 2545 C C . ALA A 1 321 ? -13.976 0.218 -9.350 1.00 93.94 321 ALA A C 1
ATOM 2547 O O . ALA A 1 321 ? -13.212 0.796 -10.127 1.00 93.94 321 ALA A O 1
ATOM 2548 N N . VAL A 1 322 ? -13.585 -0.797 -8.582 1.00 95.69 322 VAL A N 1
ATOM 2549 C CA . VAL A 1 322 ? -12.204 -1.280 -8.503 1.00 95.69 322 VAL A CA 1
ATOM 2550 C C . VAL A 1 322 ? -12.172 -2.752 -8.889 1.00 95.69 322 VAL A C 1
ATOM 2552 O O . VAL A 1 322 ? -12.596 -3.620 -8.131 1.00 95.69 322 VAL A O 1
ATOM 2555 N N . LEU A 1 323 ? -11.656 -3.035 -10.083 1.00 96.50 323 LEU A N 1
ATOM 2556 C CA . LEU A 1 323 ? -11.494 -4.388 -10.605 1.00 96.50 323 LEU A CA 1
ATOM 2557 C C . LEU A 1 323 ? -10.004 -4.711 -10.633 1.00 96.50 323 LEU A C 1
ATOM 2559 O O . LEU A 1 323 ? -9.243 -4.093 -11.370 1.00 96.50 323 LEU A O 1
ATOM 2563 N N . THR A 1 324 ? -9.563 -5.660 -9.814 1.00 96.38 324 THR A N 1
ATOM 2564 C CA . THR A 1 324 ? -8.135 -5.961 -9.647 1.00 96.38 324 THR A CA 1
ATOM 2565 C C . THR A 1 324 ? -7.798 -7.377 -10.075 1.00 96.38 324 THR A C 1
ATOM 2567 O O . THR A 1 324 ? -8.654 -8.258 -10.087 1.00 96.38 324 THR A O 1
ATOM 2570 N N . ASN A 1 325 ? -6.522 -7.597 -10.401 1.00 95.62 325 ASN A N 1
ATOM 2571 C CA . ASN A 1 325 ? -5.975 -8.915 -10.720 1.00 95.62 325 ASN A CA 1
ATOM 2572 C C . ASN A 1 325 ? -6.659 -9.616 -11.905 1.00 95.62 325 ASN A C 1
ATOM 2574 O O . ASN A 1 325 ? -6.669 -10.846 -11.970 1.00 95.62 325 ASN A O 1
ATOM 2578 N N . LEU A 1 326 ? -7.187 -8.852 -12.864 1.00 97.12 326 LEU A N 1
ATOM 2579 C CA . LEU A 1 326 ? -7.778 -9.407 -14.075 1.00 97.12 326 LEU A CA 1
ATOM 2580 C C . LEU A 1 326 ? -6.688 -10.049 -14.939 1.00 97.12 326 LEU A C 1
ATOM 2582 O O . LEU A 1 326 ? -5.578 -9.527 -15.066 1.00 97.12 326 LEU A O 1
ATOM 2586 N N . THR A 1 327 ? -7.010 -11.186 -15.543 1.00 96.50 327 THR A N 1
ATOM 2587 C CA . THR A 1 327 ? -6.111 -11.924 -16.433 1.00 96.50 327 THR A CA 1
ATOM 2588 C C . THR A 1 327 ? -6.599 -11.828 -17.865 1.00 96.50 327 THR A C 1
ATOM 2590 O O . THR A 1 327 ? -7.795 -11.964 -18.121 1.00 96.50 327 THR A O 1
ATOM 2593 N N . ALA A 1 328 ? -5.674 -11.638 -18.800 1.00 94.81 328 ALA A N 1
ATOM 2594 C CA . ALA A 1 328 ? -5.997 -11.708 -20.216 1.00 94.81 328 ALA A CA 1
ATOM 2595 C C . ALA A 1 328 ? -6.327 -13.144 -20.649 1.00 94.81 328 ALA A C 1
ATOM 2597 O O . ALA A 1 328 ? -5.817 -14.112 -20.079 1.00 94.81 328 ALA A O 1
ATOM 2598 N N . ASN A 1 329 ? -7.170 -13.267 -21.671 1.00 93.50 329 ASN A N 1
ATOM 2599 C CA . ASN A 1 329 ? -7.435 -14.528 -22.357 1.00 93.50 329 ASN A CA 1
ATOM 2600 C C . ASN A 1 329 ? -6.241 -14.959 -23.241 1.00 93.50 329 ASN A C 1
ATOM 2602 O O . ASN A 1 329 ? -5.216 -14.278 -23.305 1.00 93.50 329 ASN A O 1
ATOM 2606 N N . GLU A 1 330 ? -6.376 -16.075 -23.965 1.00 89.62 330 GLU A N 1
ATOM 2607 C CA . GLU A 1 330 ? -5.318 -16.611 -24.844 1.00 89.62 330 GLU A CA 1
ATOM 2608 C C . GLU A 1 330 ? -4.880 -15.637 -25.955 1.00 89.62 330 GLU A C 1
ATOM 2610 O O . GLU A 1 330 ? -3.736 -15.686 -26.401 1.00 89.62 330 GLU A O 1
ATOM 2615 N N . SER A 1 331 ? -5.756 -14.715 -26.367 1.00 90.56 331 SER A N 1
ATOM 2616 C CA . SER A 1 331 ? -5.459 -13.649 -27.338 1.00 90.56 331 SER A CA 1
ATOM 2617 C C . SER A 1 331 ? -4.904 -12.357 -26.716 1.00 90.56 331 SER A C 1
ATOM 2619 O O . SER A 1 331 ? -4.706 -11.369 -27.422 1.00 90.56 331 SER A O 1
ATOM 2621 N N . GLY A 1 332 ? -4.657 -12.327 -25.403 1.00 92.38 332 GLY A N 1
ATOM 2622 C CA . GLY A 1 332 ? -4.154 -11.134 -24.716 1.00 92.38 332 GLY A CA 1
ATOM 2623 C C . GLY A 1 332 ? -5.218 -10.063 -24.443 1.00 92.38 332 GLY A C 1
ATOM 2624 O O . GLY A 1 332 ? -4.861 -8.917 -24.187 1.00 92.38 332 GLY A O 1
ATOM 2625 N N . VAL A 1 333 ? -6.507 -10.412 -24.478 1.00 95.69 333 VAL A N 1
ATOM 2626 C CA . VAL A 1 333 ? -7.630 -9.484 -24.265 1.00 95.69 333 VAL A CA 1
ATOM 2627 C C . VAL A 1 333 ? -8.223 -9.659 -22.871 1.00 95.69 333 VAL A C 1
ATOM 2629 O O . VAL A 1 333 ? -8.455 -10.785 -22.424 1.00 95.69 333 VAL A O 1
ATOM 2632 N N . VAL A 1 334 ? -8.512 -8.543 -22.200 1.00 96.62 334 VAL A N 1
ATOM 2633 C CA . VAL A 1 334 ? -9.359 -8.495 -21.000 1.00 96.62 334 VAL A CA 1
ATOM 2634 C C . VAL A 1 334 ? -10.685 -7.839 -21.372 1.00 96.62 334 VAL A C 1
ATOM 2636 O O . VAL A 1 334 ? -10.709 -6.689 -21.811 1.00 96.62 334 VAL A O 1
ATOM 2639 N N . GLU A 1 335 ? -11.784 -8.570 -21.189 1.00 95.94 335 GLU A N 1
ATOM 2640 C CA . GLU A 1 335 ? -13.139 -8.066 -21.411 1.00 95.94 335 GLU A CA 1
ATOM 2641 C C . GLU A 1 335 ? -13.815 -7.740 -20.082 1.00 95.94 335 GLU A C 1
ATOM 2643 O O . GLU A 1 335 ? -13.902 -8.588 -19.192 1.00 95.94 335 GLU A O 1
ATOM 2648 N N . ILE A 1 336 ? -14.330 -6.519 -19.962 1.00 96.06 336 ILE A N 1
ATOM 2649 C CA . ILE A 1 336 ? -14.977 -6.030 -18.746 1.00 96.06 336 ILE A CA 1
ATOM 2650 C C . ILE A 1 336 ? -16.387 -5.549 -19.102 1.00 96.06 336 ILE A C 1
ATOM 2652 O O . ILE A 1 336 ? -16.529 -4.640 -19.920 1.00 96.06 336 ILE A O 1
ATOM 2656 N N . PRO A 1 337 ? -17.446 -6.128 -18.516 1.00 94.94 337 PRO A N 1
ATOM 2657 C CA . PRO A 1 337 ? -18.812 -5.650 -18.715 1.00 94.94 337 PRO A CA 1
ATOM 2658 C C . PRO A 1 337 ? -18.993 -4.198 -18.243 1.00 94.94 337 PRO A C 1
ATOM 2660 O O . PRO A 1 337 ? -18.585 -3.861 -17.133 1.00 94.94 337 PRO A O 1
ATOM 2663 N N . LEU A 1 338 ? -19.644 -3.336 -19.038 1.00 92.25 338 LEU A N 1
ATOM 2664 C CA . LEU A 1 338 ? -19.857 -1.926 -18.662 1.00 92.25 338 LEU A CA 1
ATOM 2665 C C . LEU A 1 338 ? -20.674 -1.765 -17.372 1.00 92.25 338 LEU A C 1
ATOM 2667 O O . LEU A 1 338 ? -20.448 -0.826 -16.618 1.00 92.25 338 LEU A O 1
ATOM 2671 N N . ASN A 1 339 ? -21.595 -2.688 -17.085 1.00 91.44 339 ASN A N 1
ATOM 2672 C CA . ASN A 1 339 ? -22.381 -2.661 -15.849 1.00 91.44 339 ASN A CA 1
ATOM 2673 C C . ASN A 1 339 ? -21.526 -2.860 -14.583 1.00 91.44 339 ASN A C 1
ATOM 2675 O O . ASN A 1 339 ? -21.926 -2.400 -13.519 1.00 91.44 339 ASN A O 1
ATOM 2679 N N . ALA A 1 340 ? -20.350 -3.491 -14.689 1.00 92.44 340 ALA A N 1
ATOM 2680 C CA . ALA A 1 340 ? -19.415 -3.640 -13.574 1.00 92.44 340 ALA A CA 1
ATOM 2681 C C . ALA A 1 340 ? -18.718 -2.318 -13.203 1.00 92.44 340 ALA A C 1
ATOM 2683 O O . ALA A 1 340 ? -18.122 -2.223 -12.133 1.00 92.44 340 ALA A O 1
ATOM 2684 N N . LEU A 1 341 ? -18.784 -1.307 -14.076 1.00 92.00 341 LEU A N 1
ATOM 2685 C CA . LEU A 1 341 ? -18.150 -0.001 -13.880 1.00 92.00 341 LEU A CA 1
ATOM 2686 C C . LEU A 1 341 ? -19.075 1.013 -13.192 1.00 92.00 341 LEU A C 1
ATOM 2688 O O . LEU A 1 341 ? -18.617 2.091 -12.824 1.00 92.00 341 LEU A O 1
ATOM 2692 N N . GLY A 1 342 ? -20.359 0.687 -13.008 1.00 89.06 342 GLY A N 1
ATOM 2693 C CA . GLY A 1 342 ? -21.335 1.600 -12.415 1.00 89.06 342 GLY A CA 1
ATOM 2694 C C . GLY A 1 342 ? -21.504 2.905 -13.218 1.00 89.06 342 GLY A C 1
ATOM 2695 O O . GLY A 1 342 ? -21.333 2.898 -14.440 1.00 89.06 342 GLY A O 1
ATOM 2696 N N . PRO A 1 343 ? -21.837 4.031 -12.556 1.00 90.12 343 PRO A N 1
ATOM 2697 C CA . PRO A 1 343 ? -22.041 5.334 -13.198 1.00 90.12 343 PRO A CA 1
ATOM 2698 C C . PRO A 1 343 ? -20.737 6.096 -13.510 1.00 90.12 343 PRO A C 1
ATOM 2700 O O . PRO A 1 343 ? -20.759 7.309 -13.755 1.00 90.12 343 PRO A O 1
ATOM 2703 N N . HIS A 1 344 ? -19.594 5.411 -13.474 1.00 92.75 344 HIS A N 1
ATOM 2704 C CA . HIS A 1 344 ? -18.272 6.017 -13.616 1.00 92.75 344 HIS A CA 1
ATOM 2705 C C . HIS A 1 344 ? -17.877 6.159 -15.082 1.00 92.75 344 HIS A C 1
ATOM 2707 O O . HIS A 1 344 ? -18.296 5.380 -15.937 1.00 92.75 344 HIS A O 1
ATOM 2713 N N . GLN A 1 345 ? -17.073 7.180 -15.375 1.00 91.12 345 GLN A N 1
ATOM 2714 C CA . GLN A 1 345 ? -16.774 7.573 -16.754 1.00 91.12 345 GLN A CA 1
ATOM 2715 C C . GLN A 1 345 ? -15.282 7.672 -17.051 1.00 91.12 345 GLN A C 1
ATOM 2717 O O . GLN A 1 345 ? -14.908 7.553 -18.210 1.00 91.12 345 GLN A O 1
ATOM 2722 N N . ASP A 1 346 ? -14.432 7.884 -16.050 1.00 91.88 346 ASP A N 1
ATOM 2723 C CA . ASP A 1 346 ? -12.989 7.946 -16.256 1.00 91.88 346 ASP A CA 1
ATOM 2724 C C . ASP A 1 346 ? -12.368 6.607 -15.865 1.00 91.88 346 ASP A C 1
ATOM 2726 O O . ASP A 1 346 ? -12.508 6.152 -14.728 1.00 91.88 346 ASP A O 1
ATOM 2730 N N . LEU A 1 347 ? -11.769 5.920 -16.837 1.00 94.50 347 LEU A N 1
ATOM 2731 C CA . LEU A 1 347 ? -11.196 4.594 -16.651 1.00 94.50 347 LEU A CA 1
ATOM 2732 C C . LEU A 1 347 ? -9.677 4.689 -16.642 1.00 94.50 347 LEU A C 1
ATOM 2734 O O . LEU A 1 347 ? -9.062 5.086 -17.633 1.00 94.50 347 LEU A O 1
ATOM 2738 N N . HIS A 1 348 ? -9.072 4.226 -15.554 1.00 94.38 348 HIS A N 1
ATOM 2739 C CA . HIS A 1 348 ? -7.629 4.068 -15.427 1.00 94.38 348 HIS A CA 1
ATOM 2740 C C . HIS A 1 348 ? -7.293 2.581 -15.478 1.00 94.38 348 HIS A C 1
ATOM 2742 O O . HIS A 1 348 ? -7.617 1.828 -14.556 1.00 94.38 348 HIS A O 1
ATOM 2748 N N . VAL A 1 349 ? -6.662 2.152 -16.567 1.00 96.50 349 VAL A N 1
ATOM 2749 C CA . VAL A 1 349 ? -6.267 0.760 -16.780 1.00 96.50 349 VAL A CA 1
ATOM 2750 C C . VAL A 1 349 ? -4.772 0.638 -16.540 1.00 96.50 349 VAL A C 1
ATOM 2752 O O . VAL A 1 349 ? -3.979 1.174 -17.306 1.00 96.50 349 VAL A O 1
ATOM 2755 N N . VAL A 1 350 ? -4.384 -0.099 -15.503 1.00 96.31 350 VAL A N 1
ATOM 2756 C CA . VAL A 1 350 ? -2.985 -0.366 -15.157 1.00 96.31 350 VAL A CA 1
ATOM 2757 C C . VAL A 1 350 ? -2.690 -1.845 -15.370 1.00 96.31 350 VAL A C 1
ATOM 2759 O O . VAL A 1 350 ? -3.266 -2.705 -14.706 1.00 96.31 350 VAL A O 1
ATOM 2762 N N . ALA A 1 351 ? -1.785 -2.152 -16.292 1.00 96.31 351 ALA A N 1
ATOM 2763 C CA . ALA A 1 351 ? -1.296 -3.501 -16.535 1.00 96.31 351 ALA A CA 1
ATOM 2764 C C . ALA A 1 351 ? 0.096 -3.659 -15.913 1.00 96.31 351 ALA A C 1
ATOM 2766 O O . ALA A 1 351 ? 0.993 -2.865 -16.184 1.00 96.31 351 ALA A O 1
ATOM 2767 N N . VAL A 1 352 ? 0.270 -4.686 -15.086 1.00 95.25 352 VAL A N 1
ATOM 2768 C CA . VAL A 1 352 ? 1.496 -4.955 -14.327 1.00 95.25 352 VAL A CA 1
ATOM 2769 C C . VAL A 1 352 ? 1.998 -6.353 -14.659 1.00 95.25 352 VAL A C 1
ATOM 2771 O O . VAL A 1 352 ? 1.220 -7.308 -14.712 1.00 95.25 352 VAL A O 1
ATOM 2774 N N . ASP A 1 353 ? 3.305 -6.493 -14.843 1.00 91.94 353 ASP A N 1
ATOM 2775 C CA . ASP A 1 353 ? 4.018 -7.766 -14.802 1.00 91.94 353 ASP A CA 1
ATOM 2776 C C . ASP A 1 353 ? 5.237 -7.668 -13.852 1.00 91.94 353 ASP A C 1
ATOM 2778 O O . ASP A 1 353 ? 5.476 -6.616 -13.259 1.00 91.94 353 ASP A O 1
ATOM 2782 N N . PRO A 1 354 ? 6.020 -8.744 -13.641 1.00 89.69 354 PRO A N 1
ATOM 2783 C CA . PRO A 1 354 ? 7.143 -8.706 -12.701 1.00 89.69 354 PRO A CA 1
ATOM 2784 C C . PRO A 1 354 ? 8.265 -7.711 -13.043 1.00 89.69 354 PRO A C 1
ATOM 2786 O O . PRO A 1 354 ? 9.137 -7.487 -12.205 1.00 89.69 354 PRO A O 1
ATOM 2789 N N . LEU A 1 355 ? 8.315 -7.184 -14.272 1.00 89.31 355 LEU A N 1
ATOM 2790 C CA . LEU A 1 355 ? 9.416 -6.361 -14.777 1.00 89.31 355 LEU A CA 1
ATOM 2791 C C . LEU A 1 355 ? 8.975 -4.954 -15.194 1.00 89.31 355 LEU A C 1
ATOM 2793 O O . LEU A 1 355 ? 9.828 -4.067 -15.284 1.00 89.31 355 LEU A O 1
ATOM 2797 N N . SER A 1 356 ? 7.689 -4.743 -15.453 1.00 91.38 356 SER A N 1
ATOM 2798 C CA . SER A 1 356 ? 7.159 -3.526 -16.041 1.00 91.38 356 SER A CA 1
ATOM 2799 C C . SER A 1 356 ? 5.688 -3.269 -15.710 1.00 91.38 356 SER A C 1
ATOM 2801 O O . SER A 1 356 ? 4.892 -4.186 -15.517 1.00 91.38 356 SER A O 1
ATOM 2803 N N . THR A 1 357 ? 5.332 -1.988 -15.723 1.00 94.19 357 THR A N 1
ATOM 2804 C CA . THR A 1 357 ? 3.975 -1.483 -15.542 1.00 94.19 357 THR A CA 1
ATOM 2805 C C . THR A 1 357 ? 3.646 -0.525 -16.684 1.00 94.19 357 THR A C 1
ATOM 2807 O O . THR A 1 357 ? 4.457 0.332 -17.041 1.00 94.19 357 THR A O 1
ATOM 2810 N N . ALA A 1 358 ? 2.449 -0.666 -17.245 1.00 94.06 358 ALA A N 1
ATOM 2811 C CA . ALA A 1 358 ? 1.875 0.199 -18.268 1.00 94.06 358 ALA A CA 1
ATOM 2812 C C . ALA A 1 358 ? 0.542 0.762 -17.766 1.00 94.06 358 ALA A C 1
ATOM 2814 O O . ALA A 1 358 ? -0.219 0.044 -17.119 1.00 94.06 358 ALA A O 1
ATOM 2815 N N . THR A 1 359 ? 0.232 2.014 -18.089 1.00 94.00 359 THR A N 1
ATOM 2816 C CA . THR A 1 359 ? -1.082 2.607 -17.815 1.00 94.00 359 THR A CA 1
ATOM 2817 C C . THR A 1 359 ? -1.666 3.224 -19.071 1.00 94.00 359 THR A C 1
ATOM 2819 O O . THR A 1 359 ? -0.938 3.790 -19.889 1.00 94.00 359 THR A O 1
ATOM 2822 N N . ARG A 1 360 ? -2.982 3.090 -19.223 1.00 93.56 360 ARG A N 1
ATOM 2823 C CA . ARG A 1 360 ? -3.747 3.709 -20.298 1.00 93.56 360 ARG A CA 1
ATOM 2824 C C . ARG A 1 360 ? -5.095 4.184 -19.795 1.00 93.56 360 ARG A C 1
ATOM 2826 O O . ARG A 1 360 ? -5.711 3.530 -18.948 1.00 93.56 360 ARG A O 1
ATOM 2833 N N . ARG A 1 361 ? -5.557 5.311 -20.325 1.00 91.56 361 ARG A N 1
ATOM 2834 C CA . ARG A 1 361 ? -6.833 5.912 -19.928 1.00 91.56 361 ARG A CA 1
ATOM 2835 C C . ARG A 1 361 ? -7.882 5.826 -21.024 1.00 91.56 361 ARG A C 1
ATOM 2837 O O . ARG A 1 361 ? -7.570 5.867 -22.212 1.00 91.56 361 ARG A O 1
ATOM 2844 N N . LEU A 1 362 ? -9.141 5.721 -20.611 1.00 92.62 362 LEU A N 1
ATOM 2845 C CA . LEU A 1 362 ? -10.293 5.832 -21.498 1.00 92.62 362 LEU A CA 1
ATOM 2846 C C . LEU A 1 362 ? -11.408 6.592 -20.785 1.00 92.62 362 LEU A C 1
ATOM 2848 O O . LEU A 1 362 ? -11.841 6.192 -19.710 1.00 92.62 362 LEU A O 1
ATOM 2852 N N . THR A 1 363 ? -11.923 7.640 -21.420 1.00 92.06 363 THR A N 1
ATOM 2853 C CA . THR A 1 363 ? -13.105 8.355 -20.934 1.00 92.06 363 THR A CA 1
ATOM 2854 C C . THR A 1 363 ? -14.351 7.871 -21.675 1.00 92.06 363 THR A C 1
ATOM 2856 O O . THR A 1 363 ? -14.431 7.951 -22.902 1.00 92.06 363 THR A O 1
ATOM 2859 N N . LEU A 1 364 ? -15.330 7.367 -20.929 1.00 92.88 364 LEU A N 1
ATOM 2860 C CA . LEU A 1 364 ? -16.652 6.979 -21.411 1.00 92.88 364 LEU A CA 1
ATOM 2861 C C . LEU A 1 364 ? -17.607 8.188 -21.461 1.00 92.88 364 LEU A C 1
ATOM 2863 O O . LEU A 1 364 ? -17.362 9.207 -20.809 1.00 92.88 364 LEU A O 1
ATOM 2867 N N . PRO A 1 365 ? -18.730 8.089 -22.199 1.00 90.25 365 PRO A N 1
ATOM 2868 C CA . PRO A 1 365 ? -19.783 9.100 -22.157 1.00 90.25 365 PRO A CA 1
ATOM 2869 C C . PRO A 1 365 ? -20.317 9.336 -20.737 1.00 90.25 365 PRO A C 1
ATOM 2871 O O . PRO A 1 365 ? -20.447 8.399 -19.948 1.00 90.25 365 PRO A O 1
ATOM 2874 N N . GLU A 1 366 ? -20.670 10.587 -20.428 1.00 86.00 366 GLU A N 1
ATOM 2875 C CA . GLU A 1 366 ? -21.149 10.965 -19.095 1.00 86.00 366 GLU A CA 1
ATOM 2876 C C . GLU A 1 366 ? -22.444 10.232 -18.718 1.00 86.00 366 GLU A C 1
ATOM 2878 O O . GLU A 1 366 ? -23.445 10.287 -19.435 1.00 86.00 366 GLU A O 1
ATOM 2883 N N . GLN A 1 367 ? -22.437 9.604 -17.540 1.00 86.50 367 GLN A N 1
ATOM 2884 C CA . GLN A 1 367 ? -23.623 9.007 -16.930 1.00 86.50 367 GLN A CA 1
ATOM 2885 C C . GLN A 1 367 ? -24.218 9.906 -15.839 1.00 86.50 367 GLN A C 1
ATOM 2887 O O . GLN A 1 367 ? -23.548 10.780 -15.272 1.00 86.50 367 GLN A O 1
ATOM 2892 N N . LYS A 1 368 ? -25.508 9.694 -15.547 1.00 86.62 368 LYS A N 1
ATOM 2893 C CA . LYS A 1 368 ? -26.235 10.429 -14.507 1.00 86.62 368 LYS A CA 1
ATOM 2894 C C . LYS A 1 368 ? -25.708 10.043 -13.123 1.00 86.62 368 LYS A C 1
ATOM 2896 O O . LYS A 1 368 ? -25.610 8.866 -12.805 1.00 86.62 368 LYS A O 1
ATOM 2901 N N . LEU A 1 369 ? -25.432 11.055 -12.304 1.00 80.31 369 LEU A N 1
ATOM 2902 C CA . LEU A 1 369 ? -24.870 10.903 -10.965 1.00 80.31 369 LEU A CA 1
ATOM 2903 C C . LEU A 1 369 ? -25.956 10.890 -9.879 1.00 80.31 369 LEU A C 1
ATOM 2905 O O . LEU A 1 369 ? -26.928 11.649 -9.970 1.00 80.31 369 LEU A O 1
ATOM 2909 N N . THR A 1 370 ? -25.747 10.075 -8.844 1.00 87.31 370 THR A N 1
ATOM 2910 C CA . THR A 1 370 ? -26.570 10.027 -7.627 1.00 87.31 370 THR A CA 1
ATOM 2911 C C . THR A 1 370 ? -25.782 10.606 -6.454 1.00 87.31 370 THR A C 1
ATOM 2913 O O . THR A 1 370 ? -24.611 10.279 -6.258 1.00 87.31 370 THR A O 1
ATOM 2916 N N . PHE A 1 371 ? -26.421 11.479 -5.677 1.00 87.25 371 PHE A N 1
ATOM 2917 C CA . PHE A 1 371 ? -25.799 12.154 -4.540 1.00 87.25 371 PHE A CA 1
ATOM 2918 C C . PHE A 1 371 ? -26.451 11.735 -3.225 1.00 87.25 371 PHE A C 1
ATOM 2920 O O . PHE A 1 371 ? -27.673 11.584 -3.169 1.00 87.25 371 PHE A O 1
ATOM 2927 N N . LEU A 1 372 ? -25.639 11.600 -2.176 1.00 85.62 372 LEU A N 1
ATOM 2928 C CA . LEU A 1 372 ? -26.107 11.440 -0.803 1.00 85.62 372 LEU A CA 1
ATOM 2929 C C . LEU A 1 372 ? -26.466 12.798 -0.210 1.00 85.62 372 LEU A C 1
ATOM 2931 O O . LEU A 1 372 ? -25.773 13.800 -0.403 1.00 85.62 372 LEU A O 1
ATOM 2935 N N . ASP A 1 373 ? -27.559 12.817 0.546 1.00 82.50 373 ASP A N 1
ATOM 2936 C CA . ASP A 1 373 ? -27.923 13.973 1.348 1.00 82.50 373 ASP A CA 1
ATOM 2937 C C . ASP A 1 373 ? -27.155 13.937 2.672 1.00 82.50 373 ASP A C 1
ATOM 2939 O O . ASP A 1 373 ? -27.539 13.245 3.610 1.00 82.50 373 ASP A O 1
ATOM 2943 N N . LEU A 1 374 ? -26.056 14.688 2.739 1.00 80.06 374 LEU A N 1
ATOM 2944 C CA . LEU A 1 374 ? -25.199 14.774 3.926 1.00 80.06 374 LEU A CA 1
ATOM 2945 C C . LEU A 1 374 ? -25.728 15.727 5.011 1.00 80.06 374 LEU A C 1
ATOM 2947 O O . LEU A 1 374 ? -25.010 16.061 5.955 1.00 80.06 374 LEU A O 1
ATOM 2951 N N . ARG A 1 375 ? -26.957 16.235 4.884 1.00 77.94 375 ARG A N 1
ATOM 2952 C CA . ARG A 1 375 ? -27.544 17.106 5.908 1.00 77.94 375 ARG A CA 1
ATOM 2953 C C . ARG A 1 375 ? -27.898 16.293 7.154 1.00 77.94 375 ARG A C 1
ATOM 2955 O O . ARG A 1 375 ? -28.394 15.175 7.067 1.00 77.94 375 ARG A O 1
ATOM 2962 N N . LEU A 1 376 ? -27.730 16.895 8.330 1.00 67.94 376 LEU A N 1
ATOM 2963 C CA . LEU A 1 376 ? -28.212 16.334 9.593 1.00 67.94 376 LEU A CA 1
ATOM 2964 C C . LEU A 1 376 ? -29.746 16.467 9.660 1.00 67.94 376 LEU A C 1
ATOM 2966 O O . LEU A 1 376 ? -30.268 17.466 10.149 1.00 67.94 376 LEU A O 1
ATOM 2970 N N . VAL A 1 377 ? -30.468 15.487 9.108 1.00 65.25 377 VAL A N 1
ATOM 2971 C CA . VAL A 1 377 ? -31.939 15.527 8.966 1.00 65.25 377 VAL A CA 1
ATOM 2972 C C . VAL A 1 377 ? -32.657 15.536 10.325 1.00 65.25 377 VAL A C 1
ATOM 2974 O O . VAL A 1 377 ? -33.688 16.192 10.464 1.00 65.25 377 VAL A O 1
ATOM 2977 N N . GLN A 1 378 ? -32.103 14.862 11.338 1.00 67.00 378 GLN A N 1
ATOM 2978 C CA . GLN A 1 378 ? -32.584 14.886 12.724 1.00 67.00 378 GLN A CA 1
ATOM 2979 C C . GLN A 1 378 ? -31.573 15.621 13.611 1.00 67.00 378 GLN A C 1
ATOM 2981 O O . GLN A 1 378 ? -30.730 15.015 14.265 1.00 67.00 378 GLN A O 1
ATOM 2986 N N . GLY A 1 379 ? -31.612 16.952 13.573 1.00 67.44 379 GLY A N 1
ATOM 2987 C CA . GLY A 1 379 ? -30.810 17.788 14.465 1.00 67.44 379 GLY A CA 1
ATOM 2988 C C . GLY A 1 379 ? -31.371 17.836 15.888 1.00 67.44 379 GLY A C 1
ATOM 2989 O O . GLY A 1 379 ? -32.553 17.580 16.116 1.00 67.44 379 GLY A O 1
ATOM 2990 N N . LEU A 1 380 ? -30.519 18.217 16.841 1.00 75.25 380 LEU A N 1
ATOM 2991 C CA . LEU A 1 380 ? -30.952 18.592 18.187 1.00 75.25 380 LEU A CA 1
ATOM 2992 C C . LEU A 1 380 ? -31.864 19.825 18.116 1.00 75.25 380 LEU A C 1
ATOM 2994 O O . LEU A 1 380 ? -31.593 20.757 17.355 1.00 75.25 380 LEU A O 1
ATOM 2998 N N . ASP A 1 381 ? -32.932 19.837 18.913 1.00 79.19 381 ASP A N 1
ATOM 2999 C CA . ASP A 1 381 ? -33.852 20.973 18.998 1.00 79.19 381 ASP A CA 1
ATOM 3000 C C . ASP A 1 381 ? -33.116 22.216 19.543 1.00 79.19 381 ASP A C 1
ATOM 3002 O O . ASP A 1 381 ? -32.691 22.208 20.699 1.00 79.19 381 ASP A O 1
ATOM 3006 N N . PRO A 1 382 ? -32.974 23.308 18.770 1.00 81.56 382 PRO A N 1
ATOM 3007 C CA . PRO A 1 382 ? -32.244 24.494 19.216 1.00 81.56 382 PRO A CA 1
ATOM 3008 C C . PRO A 1 382 ? -32.902 25.215 20.405 1.00 81.56 382 PRO A C 1
ATOM 3010 O O . PRO A 1 382 ? -32.279 26.104 20.982 1.00 81.56 382 PRO A O 1
ATOM 3013 N N . GLN A 1 383 ? -34.145 24.874 20.770 1.00 90.31 383 GLN A N 1
ATOM 3014 C CA . GLN A 1 383 ? -34.818 25.410 21.959 1.00 90.31 383 GLN A CA 1
ATOM 3015 C C . GLN A 1 383 ? -34.515 24.623 23.243 1.00 90.31 383 GLN A C 1
ATOM 3017 O O . GLN A 1 383 ? -34.844 25.085 24.338 1.00 90.31 383 GLN A O 1
ATOM 3022 N N . GLN A 1 384 ? -33.895 23.447 23.135 1.00 85.44 384 GLN A N 1
ATOM 3023 C CA . GLN A 1 384 ? -33.553 22.598 24.271 1.00 85.44 384 GLN A CA 1
ATOM 3024 C C . GLN A 1 384 ? -32.065 22.697 24.614 1.00 85.44 384 GLN A C 1
ATOM 3026 O O . GLN A 1 384 ? -31.215 22.991 23.775 1.00 85.44 384 GLN A O 1
ATOM 3031 N N . HIS A 1 385 ? -31.745 22.438 25.882 1.00 82.44 385 HIS A N 1
ATOM 3032 C CA . HIS A 1 385 ? -30.369 22.392 26.362 1.00 82.44 385 HIS A CA 1
ATOM 3033 C C . HIS A 1 385 ? -29.940 20.934 26.471 1.00 82.44 385 HIS A C 1
ATOM 3035 O O . HIS A 1 385 ? -30.470 20.187 27.292 1.00 82.44 385 HIS A O 1
ATOM 3041 N N . PHE A 1 386 ? -28.968 20.543 25.655 1.00 79.19 386 PHE A N 1
ATOM 3042 C CA . PHE A 1 386 ? -28.400 19.202 25.678 1.00 79.19 386 PHE A CA 1
ATOM 3043 C C . PHE A 1 386 ? -27.026 19.232 26.341 1.00 79.19 386 PHE A C 1
ATOM 3045 O O . PHE A 1 386 ? -26.218 20.124 26.084 1.00 79.19 386 PHE A O 1
ATOM 3052 N N . THR A 1 387 ? -26.751 18.243 27.186 1.00 83.00 387 THR A N 1
ATOM 3053 C CA . THR A 1 387 ? -25.424 18.004 27.755 1.00 83.00 387 THR A CA 1
ATOM 3054 C C . THR A 1 387 ? -25.028 16.557 27.511 1.00 83.00 387 THR A C 1
ATOM 3056 O O . THR A 1 387 ? -25.861 15.653 27.548 1.00 83.00 387 THR A O 1
ATOM 3059 N N . MET A 1 388 ? -23.745 16.332 27.241 1.00 80.25 388 MET A N 1
ATOM 3060 C CA . MET A 1 388 ? -23.206 14.980 27.164 1.00 80.25 388 MET A CA 1
ATOM 3061 C C . MET A 1 388 ? -23.027 14.444 28.585 1.00 80.25 388 MET A C 1
ATOM 3063 O O . MET A 1 388 ? -22.377 15.089 29.409 1.00 80.25 388 MET A O 1
ATOM 3067 N N . GLN A 1 389 ? -23.586 13.269 28.866 1.00 83.75 389 GLN A N 1
ATOM 3068 C CA . GLN A 1 389 ? -23.469 12.609 30.165 1.00 83.75 389 GLN A CA 1
ATOM 3069 C C . GLN A 1 389 ? -22.608 11.351 30.058 1.00 83.75 389 GLN A C 1
ATOM 3071 O O . GLN A 1 389 ? -22.689 10.611 29.080 1.00 83.75 389 GLN A O 1
ATOM 3076 N N . LYS A 1 390 ? -21.778 11.119 31.080 1.00 88.44 390 LYS A N 1
ATOM 3077 C CA . LYS A 1 390 ? -20.997 9.891 31.257 1.00 88.44 390 LYS A CA 1
ATOM 3078 C C . LYS A 1 390 ? -21.695 9.050 32.318 1.00 88.44 390 LYS A C 1
ATOM 3080 O O . LYS A 1 390 ? -21.720 9.447 33.480 1.00 88.44 390 LYS A O 1
ATOM 3085 N N . LEU A 1 391 ? -22.302 7.941 31.905 1.00 87.56 391 LEU A N 1
ATOM 3086 C CA . LEU A 1 391 ? -23.113 7.084 32.770 1.00 87.56 391 LEU A CA 1
ATOM 3087 C C . LEU A 1 391 ? -22.455 5.711 32.916 1.00 87.56 391 LEU A C 1
ATOM 3089 O O . LEU A 1 391 ? -21.898 5.182 31.955 1.00 87.56 391 LEU A O 1
ATOM 3093 N N . ILE A 1 392 ? -22.503 5.165 34.131 1.00 89.94 392 ILE A N 1
ATOM 3094 C CA . ILE A 1 392 ? -22.051 3.812 34.457 1.00 89.94 392 ILE A CA 1
ATOM 3095 C C . ILE A 1 392 ? -23.216 3.134 35.165 1.00 89.94 392 ILE A C 1
ATOM 3097 O O . ILE A 1 392 ? -23.525 3.476 36.306 1.00 89.94 392 ILE A O 1
ATOM 3101 N N . ASP A 1 393 ? -23.838 2.176 34.488 1.00 88.88 393 ASP A N 1
ATOM 3102 C CA . ASP A 1 393 ? -24.983 1.441 35.011 1.00 88.88 393 ASP A CA 1
ATOM 3103 C C . ASP A 1 393 ? -24.593 -0.013 35.292 1.00 88.88 393 ASP A C 1
ATOM 3105 O O . ASP A 1 393 ? -23.992 -0.693 34.458 1.00 88.88 393 ASP A O 1
ATOM 3109 N N . VAL A 1 394 ? -24.937 -0.498 36.487 1.00 90.19 394 VAL A N 1
ATOM 3110 C CA . VAL A 1 394 ? -24.800 -1.912 36.853 1.00 90.19 394 VAL A CA 1
ATOM 3111 C C . VAL A 1 394 ? -26.152 -2.570 36.643 1.00 90.19 394 VAL A C 1
ATOM 3113 O O . VAL A 1 394 ? -27.092 -2.278 37.378 1.00 90.19 394 VAL A O 1
ATOM 3116 N N . VAL A 1 395 ? -26.245 -3.454 35.651 1.00 88.94 395 VAL A N 1
ATOM 3117 C CA . VAL A 1 395 ? -27.488 -4.145 35.288 1.00 88.94 395 VAL A CA 1
ATOM 3118 C C . VAL A 1 395 ? -27.535 -5.506 35.998 1.00 88.94 395 VAL A C 1
ATOM 3120 O O . VAL A 1 395 ? -26.715 -6.376 35.694 1.00 88.94 395 VAL A O 1
ATOM 3123 N N . PRO A 1 396 ? -28.445 -5.720 36.968 1.00 88.88 396 PRO A N 1
ATOM 3124 C CA . PRO A 1 396 ? -28.629 -7.017 37.610 1.00 88.88 396 PRO A CA 1
ATOM 3125 C C . PRO A 1 396 ? -29.107 -8.081 36.619 1.00 88.88 396 PRO A C 1
ATOM 3127 O O . PRO A 1 396 ? -29.748 -7.775 35.614 1.00 88.88 396 PRO A O 1
ATOM 3130 N N . ASN A 1 397 ? -28.856 -9.350 36.946 1.00 86.75 397 ASN A N 1
ATOM 3131 C CA . ASN A 1 397 ? -29.314 -10.470 36.127 1.00 86.75 397 ASN A CA 1
ATOM 3132 C C . ASN A 1 397 ? -30.839 -10.402 35.896 1.00 86.75 397 ASN A C 1
ATOM 3134 O O . ASN A 1 397 ? -31.606 -10.305 36.856 1.00 86.75 397 ASN A O 1
ATOM 3138 N N . GLY A 1 398 ? -31.258 -10.453 34.629 1.00 84.81 398 GLY A N 1
ATOM 3139 C CA . GLY A 1 398 ? -32.661 -10.400 34.210 1.00 84.81 398 GLY A CA 1
ATOM 3140 C C . GLY A 1 398 ? -33.269 -8.998 34.053 1.00 84.81 398 GLY A C 1
ATOM 3141 O O . GLY A 1 398 ? -34.467 -8.912 33.797 1.00 84.81 398 GLY A O 1
ATOM 3142 N N . GLN A 1 399 ? -32.497 -7.913 34.203 1.00 89.38 399 GLN A N 1
ATOM 3143 C CA . GLN A 1 399 ? -32.969 -6.542 33.946 1.00 89.38 399 GLN A CA 1
ATOM 3144 C C . GLN A 1 399 ? -32.542 -6.026 32.561 1.00 89.38 399 GLN A C 1
ATOM 3146 O O . GLN A 1 399 ? -31.510 -6.430 32.031 1.00 89.38 399 GLN A O 1
ATOM 3151 N N . GLU A 1 400 ? -33.340 -5.123 31.979 1.00 84.81 400 GLU A N 1
ATOM 3152 C CA . GLU A 1 400 ? -33.103 -4.532 30.652 1.00 84.81 400 GLU A CA 1
ATOM 3153 C C . GLU A 1 400 ? -32.347 -3.193 30.729 1.00 84.81 400 GLU A C 1
ATOM 3155 O O . GLU A 1 400 ? -32.537 -2.407 31.659 1.00 84.81 400 GLU A O 1
ATOM 3160 N N . PHE A 1 401 ? -31.540 -2.902 29.702 1.00 84.69 401 PHE A N 1
ATOM 3161 C CA . PHE A 1 401 ? -30.864 -1.617 29.492 1.00 84.69 401 PHE A CA 1
ATOM 3162 C C . PHE A 1 401 ? -31.287 -1.015 28.145 1.00 84.69 401 PHE A C 1
ATOM 3164 O O . PHE A 1 401 ? -31.197 -1.681 27.115 1.00 84.69 401 PHE A O 1
ATOM 3171 N N . VAL A 1 402 ? -31.757 0.240 28.140 1.00 83.56 402 VAL A N 1
ATOM 3172 C CA . VAL A 1 402 ? -32.353 0.883 26.953 1.00 83.56 402 VAL A CA 1
ATOM 3173 C C . VAL A 1 402 ? -31.542 2.101 26.510 1.00 83.56 402 VAL A C 1
ATOM 3175 O O . VAL A 1 402 ? -31.486 3.110 27.214 1.00 83.56 402 VAL A O 1
ATOM 3178 N N . LEU A 1 403 ? -30.999 2.043 25.291 1.00 80.25 403 LEU A N 1
ATOM 3179 C CA . LEU A 1 403 ? -30.349 3.164 24.603 1.00 80.25 403 LEU A CA 1
ATOM 3180 C C . LEU A 1 403 ? -31.337 3.860 23.662 1.00 80.25 403 LEU A C 1
ATOM 3182 O O . LEU A 1 403 ? -31.868 3.245 22.742 1.00 80.25 403 LEU A O 1
ATOM 3186 N N . ARG A 1 404 ? -31.592 5.153 23.892 1.00 72.00 404 ARG A N 1
ATOM 3187 C CA . ARG A 1 404 ? -32.589 5.921 23.120 1.00 72.00 404 ARG A CA 1
ATOM 3188 C C . ARG A 1 404 ? -32.096 6.374 21.745 1.00 72.00 404 ARG A C 1
ATOM 3190 O O . ARG A 1 404 ? -32.916 6.533 20.849 1.00 72.00 404 ARG A O 1
ATOM 3197 N N . ASP A 1 405 ? -30.792 6.588 21.591 1.00 71.06 405 ASP A N 1
ATOM 3198 C CA . ASP A 1 405 ? -30.171 7.010 20.333 1.00 71.06 405 ASP A CA 1
ATOM 3199 C C . ASP A 1 405 ? -28.864 6.242 20.119 1.00 71.06 405 ASP A C 1
ATOM 3201 O O . ASP A 1 405 ? -27.853 6.520 20.761 1.00 71.06 405 ASP A O 1
ATOM 3205 N N . VAL A 1 406 ? -28.901 5.257 19.225 1.00 70.44 406 VAL A N 1
ATOM 3206 C CA . VAL A 1 406 ? -27.760 4.386 18.910 1.00 70.44 406 VAL A CA 1
ATOM 3207 C C . VAL A 1 406 ? -26.771 5.068 17.955 1.00 70.44 406 VAL A C 1
ATOM 3209 O O . VAL A 1 406 ? -25.603 4.700 17.928 1.00 70.44 406 VAL A O 1
ATOM 3212 N N . VAL A 1 407 ? -27.203 6.076 17.188 1.00 67.81 407 VAL A N 1
ATOM 3213 C CA . VAL A 1 407 ? -26.371 6.704 16.146 1.00 67.81 407 VAL A CA 1
ATOM 3214 C C . VAL A 1 407 ? -25.377 7.691 16.755 1.00 67.81 407 VAL A C 1
ATOM 3216 O O . VAL A 1 407 ? -24.258 7.825 16.260 1.00 67.81 407 VAL A O 1
ATOM 3219 N N . THR A 1 408 ? -25.759 8.376 17.836 1.00 71.25 408 THR A N 1
ATOM 3220 C CA . THR A 1 408 ? -24.913 9.407 18.467 1.00 71.25 408 THR A CA 1
ATOM 3221 C C . THR A 1 408 ? -24.299 8.991 19.806 1.00 71.25 408 THR A C 1
ATOM 3223 O O . THR A 1 408 ? -23.350 9.633 20.269 1.00 71.25 408 THR A O 1
ATOM 3226 N N . SER A 1 409 ? -24.783 7.909 20.422 1.00 75.94 409 SER A N 1
ATOM 3227 C CA . SER A 1 409 ? -24.277 7.436 21.714 1.00 75.94 409 SER A CA 1
ATOM 3228 C C . SER A 1 409 ? -23.098 6.479 21.563 1.00 75.94 409 SER A C 1
ATOM 3230 O O . SER A 1 409 ? -23.059 5.639 20.670 1.00 75.94 409 SER A O 1
ATOM 3232 N N . LYS A 1 410 ? -22.149 6.562 22.499 1.00 82.19 410 LYS A N 1
ATOM 3233 C CA . LYS A 1 410 ? -21.058 5.589 22.645 1.00 82.19 410 LYS A CA 1
ATOM 3234 C C . LYS A 1 410 ? -21.319 4.738 23.879 1.00 82.19 410 LYS A C 1
ATOM 3236 O O . LYS A 1 410 ? -21.633 5.286 24.933 1.00 82.19 410 LYS A O 1
ATOM 3241 N N . PHE A 1 411 ? -21.177 3.426 23.750 1.00 85.50 411 PHE A N 1
ATOM 3242 C CA . PHE A 1 411 ? -21.464 2.471 24.815 1.00 85.50 411 PHE A CA 1
ATOM 3243 C C . PHE A 1 411 ? -20.509 1.278 24.734 1.00 85.50 411 PHE A C 1
ATOM 3245 O O . PHE A 1 411 ? -20.136 0.867 23.640 1.00 85.50 411 PHE A O 1
ATOM 3252 N N . GLU A 1 412 ? -20.154 0.721 25.892 1.00 88.06 412 GLU A N 1
ATOM 3253 C CA . GLU A 1 412 ? -19.394 -0.524 26.019 1.00 88.06 412 GLU A CA 1
ATOM 3254 C C . GLU A 1 412 ? -20.013 -1.387 27.125 1.00 88.06 412 GLU A C 1
ATOM 3256 O O . GLU A 1 412 ? -20.419 -0.861 28.165 1.00 88.06 412 GLU A O 1
ATOM 3261 N N . LYS A 1 413 ? -20.058 -2.712 26.919 1.00 88.75 413 LYS A N 1
ATOM 3262 C CA . LYS A 1 413 ? -20.603 -3.666 27.899 1.00 88.75 413 LYS A CA 1
ATOM 3263 C C . LYS A 1 413 ? -19.509 -4.541 28.513 1.00 88.75 413 LYS A C 1
ATOM 3265 O O . LYS A 1 413 ? -18.685 -5.114 27.804 1.00 88.75 413 LYS A O 1
ATOM 3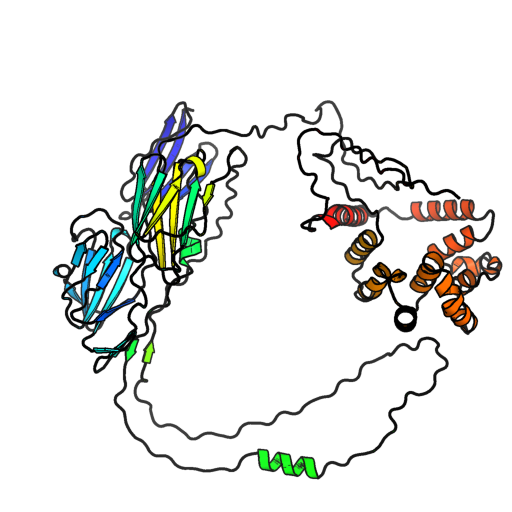270 N N . TYR A 1 414 ? -19.570 -4.723 29.829 1.00 89.25 414 TYR A N 1
ATOM 3271 C CA . TYR A 1 414 ? -18.665 -5.587 30.594 1.00 89.25 414 TYR A CA 1
ATOM 3272 C C . TYR A 1 414 ? -19.442 -6.748 31.220 1.00 89.25 414 TYR A C 1
ATOM 3274 O O . TYR A 1 414 ? -19.800 -6.715 32.393 1.00 89.25 414 TYR A O 1
ATOM 3282 N N . ASP A 1 415 ? -19.726 -7.766 30.410 1.00 88.38 415 ASP A N 1
ATOM 3283 C CA . ASP A 1 415 ? -20.562 -8.924 30.760 1.00 88.38 415 ASP A CA 1
ATOM 3284 C C . ASP A 1 415 ? -19.764 -10.207 31.060 1.00 88.38 415 ASP A C 1
ATOM 3286 O O . ASP A 1 415 ? -20.324 -11.197 31.528 1.00 88.38 415 ASP A O 1
ATOM 3290 N N . SER A 1 416 ? -18.447 -10.200 30.837 1.00 89.81 416 SER A N 1
ATOM 3291 C CA . SER A 1 416 ? -17.572 -11.358 31.037 1.00 89.81 416 SER A CA 1
ATOM 3292 C C . SER A 1 416 ? -16.285 -10.998 31.776 1.00 89.81 416 SER A C 1
ATOM 3294 O O . SER A 1 416 ? -15.796 -9.866 31.719 1.00 89.81 416 SER A O 1
ATOM 3296 N N . LEU A 1 417 ? -15.695 -11.997 32.444 1.00 90.06 417 LEU A N 1
ATOM 3297 C CA . LEU A 1 417 ? -14.417 -11.838 33.142 1.00 90.06 417 LEU A CA 1
ATOM 3298 C C . LEU A 1 417 ? -13.294 -11.421 32.181 1.00 90.06 417 LEU A C 1
ATOM 3300 O O . LEU A 1 417 ? -12.466 -10.597 32.550 1.00 90.06 417 LEU A O 1
ATOM 3304 N N . ALA A 1 418 ? -13.300 -11.931 30.945 1.00 90.56 418 ALA A N 1
ATOM 3305 C CA . ALA A 1 418 ? -12.318 -11.583 29.921 1.00 90.56 418 ALA A CA 1
ATOM 3306 C C . ALA A 1 418 ? -12.352 -10.090 29.558 1.00 90.56 418 ALA A C 1
ATOM 3308 O O . ALA A 1 418 ? -11.303 -9.451 29.500 1.00 90.56 418 ALA A O 1
ATOM 3309 N N . ARG A 1 419 ? -13.547 -9.507 29.389 1.00 90.38 419 ARG A N 1
ATOM 3310 C CA . ARG A 1 419 ? -13.693 -8.073 29.091 1.00 90.38 419 ARG A CA 1
ATOM 3311 C C . ARG A 1 419 ? -13.200 -7.195 30.235 1.00 90.38 419 ARG A C 1
ATOM 3313 O O . ARG A 1 419 ? -12.455 -6.245 29.999 1.00 90.38 419 ARG A O 1
ATOM 3320 N N . VAL A 1 420 ? -13.565 -7.546 31.471 1.00 90.69 420 VAL A N 1
ATOM 3321 C CA . VAL A 1 420 ? -13.097 -6.841 32.676 1.00 90.69 420 VAL A CA 1
ATOM 3322 C C . VAL A 1 420 ? -11.582 -6.973 32.837 1.00 90.69 420 VAL A C 1
ATOM 3324 O O . VAL A 1 420 ? -10.916 -5.985 33.137 1.00 90.69 420 VAL A O 1
ATOM 3327 N N . TYR A 1 421 ? -11.023 -8.163 32.599 1.00 90.38 421 TYR A N 1
ATOM 3328 C CA . TYR A 1 421 ? -9.579 -8.382 32.622 1.00 90.38 421 TYR A CA 1
ATOM 3329 C C . TYR A 1 421 ? -8.877 -7.493 31.596 1.00 90.38 421 TYR A C 1
ATOM 3331 O O . TYR A 1 421 ? -7.978 -6.753 31.972 1.00 90.38 421 TYR A O 1
ATOM 3339 N N . GLY A 1 422 ? -9.352 -7.463 30.346 1.00 89.38 422 GLY A N 1
ATOM 3340 C CA . GLY A 1 422 ? -8.805 -6.586 29.308 1.00 89.38 422 GLY A CA 1
ATOM 3341 C C . GLY A 1 422 ? -8.816 -5.100 29.692 1.00 89.38 422 GLY A C 1
ATOM 3342 O O . GLY A 1 422 ? -7.829 -4.401 29.448 1.00 89.38 422 GLY A O 1
ATOM 3343 N N . LEU A 1 423 ? -9.872 -4.624 30.365 1.00 90.19 423 LEU A N 1
ATOM 3344 C CA . LEU A 1 423 ? -9.928 -3.247 30.864 1.00 90.19 423 LEU A CA 1
ATOM 3345 C C . LEU A 1 423 ? -8.850 -3.002 31.917 1.00 90.19 423 LEU A C 1
ATOM 3347 O O . LEU A 1 423 ? -8.082 -2.048 31.816 1.00 90.19 423 LEU A O 1
ATOM 3351 N N . LEU A 1 424 ? -8.788 -3.871 32.926 1.00 89.81 424 LEU A N 1
ATOM 3352 C CA . LEU A 1 424 ? -7.832 -3.750 34.023 1.00 89.81 424 LEU A CA 1
ATOM 3353 C C . LEU A 1 424 ? -6.392 -3.830 33.522 1.00 89.81 424 LEU A C 1
ATOM 3355 O O . LEU A 1 424 ? -5.567 -3.038 33.956 1.00 89.81 424 LEU A O 1
ATOM 3359 N N . THR A 1 425 ? -6.105 -4.714 32.570 1.00 89.00 425 THR A N 1
ATOM 3360 C CA . THR A 1 425 ? -4.803 -4.814 31.908 1.00 89.00 425 THR A CA 1
ATOM 3361 C C . THR A 1 425 ? -4.454 -3.544 31.134 1.00 89.00 425 THR A C 1
ATOM 3363 O O . THR A 1 425 ? -3.306 -3.123 31.132 1.00 89.00 425 THR A O 1
ATOM 3366 N N . THR A 1 426 ? -5.432 -2.892 30.504 1.00 88.12 426 THR A N 1
ATOM 3367 C CA . THR A 1 426 ? -5.196 -1.625 29.792 1.00 88.12 426 THR A CA 1
ATOM 3368 C C . THR A 1 426 ? -4.914 -0.474 30.762 1.00 88.12 426 THR A C 1
ATOM 3370 O O . THR A 1 426 ? -4.128 0.424 30.464 1.00 88.12 426 THR A O 1
ATOM 3373 N N . LEU A 1 427 ? -5.563 -0.483 31.928 1.00 88.62 427 LEU A N 1
ATOM 3374 C CA . LEU A 1 427 ? -5.417 0.551 32.953 1.00 88.62 427 LEU A CA 1
ATOM 3375 C C . LEU A 1 427 ? -4.204 0.333 33.868 1.00 88.62 427 LEU A C 1
ATOM 3377 O O . LEU A 1 427 ? -3.717 1.290 34.470 1.00 88.62 427 LEU A O 1
ATOM 3381 N N . ASN A 1 428 ? -3.729 -0.906 33.987 1.00 86.56 428 ASN A N 1
ATOM 3382 C CA . ASN A 1 428 ? -2.623 -1.287 34.849 1.00 86.56 428 ASN A CA 1
ATOM 3383 C C . ASN A 1 428 ? -1.339 -1.472 34.036 1.00 86.56 428 ASN A C 1
ATOM 3385 O O . ASN A 1 428 ? -1.239 -2.359 33.199 1.00 86.56 428 ASN A O 1
ATOM 3389 N N . SER A 1 429 ? -0.328 -0.658 34.326 1.00 80.12 429 SER A N 1
ATOM 3390 C CA . SER A 1 429 ? 0.979 -0.735 33.670 1.00 80.12 429 SER A CA 1
ATOM 3391 C C . SER A 1 429 ? 1.901 -1.827 34.231 1.00 80.12 429 SER A C 1
ATOM 3393 O O . SER A 1 429 ? 3.019 -1.975 33.742 1.00 80.12 429 SER A O 1
ATOM 3395 N N . ASP A 1 430 ? 1.495 -2.537 35.287 1.00 84.94 430 ASP A N 1
ATOM 3396 C CA . ASP A 1 430 ? 2.304 -3.594 35.897 1.00 84.94 430 ASP A CA 1
ATOM 3397 C C . ASP A 1 430 ? 2.306 -4.857 35.024 1.00 84.94 430 ASP A C 1
ATOM 3399 O O . ASP A 1 430 ? 1.284 -5.533 34.861 1.00 84.94 430 ASP A O 1
ATOM 3403 N N . SER A 1 431 ? 3.484 -5.212 34.504 1.00 83.19 431 SER A N 1
ATOM 3404 C CA . SER A 1 431 ? 3.682 -6.407 33.682 1.00 83.19 431 SER A CA 1
ATOM 3405 C C . SER A 1 431 ? 3.288 -7.696 34.404 1.00 83.19 431 SER A C 1
ATOM 3407 O O . SER A 1 431 ? 2.849 -8.641 33.752 1.00 83.19 431 SER A O 1
ATOM 3409 N N . ASN A 1 432 ? 3.375 -7.734 35.738 1.00 84.69 432 ASN A N 1
ATOM 3410 C CA . ASN A 1 432 ? 3.034 -8.923 36.519 1.00 84.69 432 ASN A CA 1
ATOM 3411 C C . ASN A 1 432 ? 1.541 -9.265 36.435 1.00 84.69 432 ASN A C 1
ATOM 3413 O O . ASN A 1 432 ? 1.170 -10.432 36.527 1.00 84.69 432 ASN A O 1
ATOM 3417 N N . PHE A 1 433 ? 0.664 -8.276 36.223 1.00 86.12 433 PHE A N 1
ATOM 3418 C CA . PHE A 1 433 ? -0.777 -8.520 36.111 1.00 86.12 433 PHE A CA 1
ATOM 3419 C C . PHE A 1 433 ? -1.130 -9.369 34.876 1.00 86.12 433 PHE A C 1
ATOM 3421 O O . PHE A 1 433 ? -2.070 -10.170 34.912 1.00 86.12 433 PHE A O 1
ATOM 3428 N N . HIS A 1 434 ? -0.345 -9.258 33.798 1.00 87.12 434 HIS A N 1
ATOM 3429 C CA . HIS A 1 434 ? -0.512 -10.075 32.592 1.00 87.12 434 HIS A CA 1
ATOM 3430 C C . HIS A 1 434 ? -0.286 -11.571 32.852 1.00 87.12 434 HIS A C 1
ATOM 3432 O O . HIS A 1 434 ? -0.899 -12.422 32.199 1.00 87.12 434 HIS A O 1
ATOM 3438 N N . GLU A 1 435 ? 0.553 -11.909 33.835 1.00 89.56 435 GLU A N 1
ATOM 3439 C CA . GLU A 1 435 ? 0.821 -13.300 34.199 1.00 89.56 435 GLU A CA 1
ATOM 3440 C C . GLU A 1 435 ? -0.407 -13.993 34.805 1.00 89.56 435 GLU A C 1
ATOM 3442 O O . GLU A 1 435 ? -0.526 -15.207 34.701 1.00 89.56 435 GLU A O 1
ATOM 3447 N N . PHE A 1 436 ? -1.372 -13.238 35.347 1.00 91.25 436 PHE A N 1
ATOM 3448 C CA . PHE A 1 436 ? -2.627 -13.765 35.901 1.00 91.25 436 PHE A CA 1
ATOM 3449 C C . PHE A 1 436 ? -3.712 -14.052 34.849 1.00 91.25 436 PHE A C 1
ATOM 3451 O O . PHE A 1 436 ? -4.852 -14.359 35.202 1.00 91.25 436 PHE A O 1
ATOM 3458 N N . SER A 1 437 ? -3.387 -13.994 33.555 1.00 91.50 437 SER A N 1
ATOM 3459 C CA . SER A 1 437 ? -4.323 -14.318 32.464 1.00 91.50 437 SER A CA 1
ATOM 3460 C C . SER A 1 437 ? -4.889 -15.743 32.544 1.00 91.50 437 SER A C 1
ATOM 3462 O O . SER A 1 437 ? -6.005 -15.980 32.082 1.00 91.50 437 SER A O 1
ATOM 3464 N N . PHE A 1 438 ? -4.195 -16.668 33.221 1.00 92.81 438 PHE A N 1
ATOM 3465 C CA . PHE A 1 438 ? -4.685 -18.026 33.494 1.00 92.81 438 PHE A CA 1
ATOM 3466 C C . PHE A 1 438 ? -6.001 -18.059 34.294 1.00 92.81 438 PHE A C 1
ATOM 3468 O O . PHE A 1 438 ? -6.713 -19.059 34.268 1.00 92.81 438 PHE A O 1
ATOM 3475 N N . LEU A 1 439 ? -6.365 -16.976 34.995 1.00 92.62 439 LEU A N 1
ATOM 3476 C CA . LEU A 1 439 ? -7.645 -16.879 35.703 1.00 92.62 439 LEU A CA 1
ATOM 3477 C C . LEU A 1 439 ? -8.854 -16.918 34.762 1.00 92.62 439 LEU A C 1
ATOM 3479 O O . LEU A 1 439 ? -9.943 -17.304 35.190 1.00 92.62 439 LEU A O 1
ATOM 3483 N N . LEU A 1 440 ? -8.672 -16.539 33.494 1.00 92.88 440 LEU A N 1
ATOM 3484 C CA . LEU A 1 440 ? -9.730 -16.561 32.483 1.00 92.88 440 LEU A CA 1
ATOM 3485 C C . LEU A 1 440 ? -10.157 -17.984 32.112 1.00 92.88 440 LEU A C 1
ATOM 3487 O O . LEU A 1 440 ? -11.316 -18.191 31.768 1.00 92.88 440 LEU A O 1
ATOM 3491 N N . THR A 1 441 ? -9.242 -18.947 32.224 1.00 93.25 441 THR A N 1
ATOM 3492 C CA . THR A 1 441 ? -9.456 -20.365 31.903 1.00 93.25 441 THR A CA 1
ATOM 3493 C C . THR A 1 441 ? -9.384 -21.261 33.139 1.00 93.25 441 THR A C 1
ATOM 3495 O O . THR A 1 441 ? -9.361 -22.479 33.011 1.00 93.25 441 THR A O 1
ATOM 3498 N N . TRP A 1 442 ? -9.379 -20.686 34.352 1.00 93.75 442 TRP A N 1
ATOM 3499 C CA . TRP A 1 442 ? -9.239 -21.429 35.613 1.00 93.75 442 TRP A CA 1
ATOM 3500 C C . TRP A 1 442 ? -10.164 -22.654 35.743 1.00 93.75 442 TRP A C 1
ATOM 3502 O O . TRP A 1 442 ? -9.686 -23.694 36.198 1.00 93.75 442 TRP A O 1
ATOM 3512 N N . PRO A 1 443 ? -11.461 -22.590 35.371 1.00 91.94 443 PRO A N 1
ATOM 3513 C CA . PRO A 1 443 ? -12.351 -23.748 35.471 1.00 91.94 443 PRO A CA 1
ATOM 3514 C C . PRO A 1 443 ? -11.931 -24.936 34.596 1.00 91.94 443 PRO A C 1
ATOM 3516 O O . PRO A 1 443 ? -12.225 -26.069 34.968 1.00 91.94 443 PRO A O 1
ATOM 3519 N N . ASP A 1 444 ? -11.229 -24.678 33.489 1.00 93.31 444 ASP A N 1
ATOM 3520 C CA . ASP A 1 444 ? -10.855 -25.671 32.475 1.00 93.31 444 ASP A CA 1
ATOM 3521 C C . ASP A 1 444 ? -9.504 -26.352 32.763 1.00 93.31 444 ASP A C 1
ATOM 3523 O O . ASP A 1 444 ? -9.147 -27.327 32.105 1.00 93.31 444 ASP A O 1
ATOM 3527 N N . LEU A 1 445 ? -8.744 -25.843 33.738 1.00 93.81 445 LEU A N 1
ATOM 3528 C CA . LEU A 1 445 ? -7.420 -26.356 34.102 1.00 93.81 445 LEU A CA 1
ATOM 3529 C C . LEU A 1 445 ? -7.497 -27.671 34.882 1.00 93.81 445 LEU A C 1
ATOM 3531 O O . LEU A 1 445 ? -8.395 -27.870 35.710 1.00 93.81 445 LEU A O 1
ATOM 3535 N N . SER A 1 446 ? -6.488 -28.528 34.692 1.00 94.44 446 SER A N 1
ATOM 3536 C CA . SER A 1 446 ? -6.328 -29.743 35.497 1.00 94.44 446 SER A CA 1
ATOM 3537 C C . SER A 1 446 ? -5.981 -29.417 36.956 1.00 94.44 446 SER A C 1
ATOM 3539 O O . SER A 1 446 ? -5.500 -28.330 37.289 1.00 94.44 446 SER A O 1
ATOM 3541 N N . ASP A 1 447 ? -6.197 -30.375 37.858 1.00 92.00 447 ASP A N 1
ATOM 3542 C CA . ASP A 1 447 ? -5.851 -30.211 39.272 1.00 92.00 447 ASP A CA 1
ATOM 3543 C C . ASP A 1 447 ? -4.345 -29.970 39.486 1.00 92.00 447 ASP A C 1
ATOM 3545 O O . ASP A 1 447 ? -3.965 -29.162 40.338 1.00 92.00 447 ASP A O 1
ATOM 3549 N N . GLU A 1 448 ? -3.484 -30.635 38.711 1.00 93.12 448 GLU A N 1
ATOM 3550 C CA . GLU A 1 448 ? -2.028 -30.462 38.753 1.00 93.12 448 GLU A CA 1
ATOM 3551 C C . GLU A 1 448 ? -1.603 -2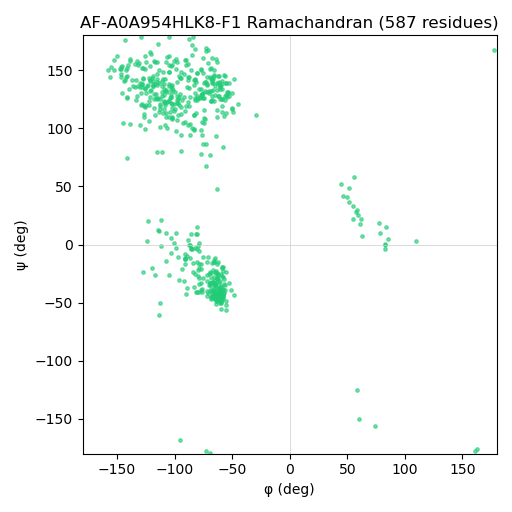9.071 38.259 1.00 93.12 448 GLU A C 1
ATOM 3553 O O . GLU A 1 448 ? -0.737 -28.423 38.859 1.00 93.12 448 GLU A O 1
ATOM 3558 N N . GLU A 1 449 ? -2.233 -28.584 37.188 1.00 93.50 449 GLU A N 1
ATOM 3559 C CA . GLU A 1 449 ? -1.990 -27.246 36.643 1.00 93.50 449 GLU A CA 1
ATOM 3560 C C . GLU A 1 449 ? -2.412 -26.160 37.636 1.00 93.50 449 GLU A C 1
ATOM 3562 O O . GLU A 1 449 ? -1.634 -25.243 37.915 1.00 93.50 449 GLU A O 1
ATOM 3567 N N . LYS A 1 450 ? -3.598 -26.297 38.246 1.00 94.19 450 LYS A N 1
ATOM 3568 C CA . LYS A 1 450 ? -4.086 -25.381 39.290 1.00 94.19 450 LYS A CA 1
ATOM 3569 C C . LYS A 1 450 ? -3.132 -25.314 40.481 1.00 94.19 450 LYS A C 1
ATOM 3571 O O . LYS A 1 450 ? -2.847 -24.222 40.971 1.00 94.19 450 LYS A O 1
ATOM 3576 N N . GLN A 1 451 ? -2.607 -26.454 40.940 1.00 92.19 451 GLN A N 1
ATOM 3577 C CA . GLN A 1 451 ? -1.625 -26.492 42.033 1.00 92.19 451 GLN A CA 1
ATOM 3578 C C . GLN A 1 451 ? -0.309 -25.811 41.649 1.00 92.19 451 GLN A C 1
ATOM 3580 O O . GLN A 1 451 ? 0.229 -25.035 42.438 1.00 92.19 451 GLN A O 1
ATOM 3585 N N . THR A 1 452 ? 0.185 -26.056 40.434 1.00 92.00 452 THR A N 1
ATOM 3586 C CA . THR A 1 452 ? 1.429 -25.458 39.926 1.00 92.00 452 THR A CA 1
ATOM 3587 C C . THR A 1 452 ? 1.308 -23.938 39.825 1.00 92.00 452 THR A C 1
ATOM 3589 O O . THR A 1 452 ? 2.170 -23.204 40.313 1.00 92.00 452 THR A O 1
ATOM 3592 N N . LEU A 1 453 ? 0.208 -23.449 39.247 1.00 92.38 453 LEU A N 1
ATOM 3593 C CA . LEU A 1 453 ? -0.066 -22.019 39.119 1.00 92.38 453 LEU A CA 1
ATOM 3594 C C . LEU A 1 453 ? -0.273 -21.364 40.481 1.00 92.38 453 LEU A C 1
ATOM 3596 O O . LEU A 1 453 ? 0.299 -20.306 40.735 1.00 92.38 453 LEU A O 1
ATOM 3600 N N . TYR A 1 454 ? -1.019 -22.002 41.386 1.00 91.88 454 TYR A N 1
ATOM 3601 C CA . TYR A 1 454 ? -1.181 -21.484 42.739 1.00 91.88 454 TYR A CA 1
ATOM 3602 C C . TYR A 1 454 ? 0.161 -21.421 43.481 1.00 91.88 454 TYR A C 1
ATOM 3604 O O . TYR A 1 454 ? 0.471 -20.397 44.077 1.00 91.88 454 TYR A O 1
ATOM 3612 N N . SER A 1 455 ? 1.004 -22.455 43.395 1.00 89.12 455 SER A N 1
ATOM 3613 C CA . SER A 1 455 ? 2.331 -22.449 44.026 1.00 89.12 455 SER A CA 1
ATOM 3614 C C . SER A 1 455 ? 3.224 -21.321 43.507 1.00 89.12 455 SER A C 1
ATOM 3616 O O . SER A 1 455 ? 4.001 -20.761 44.278 1.00 89.12 455 SER A O 1
ATOM 3618 N N . LYS A 1 456 ? 3.129 -20.989 42.215 1.00 88.75 456 LYS A N 1
ATOM 3619 C CA . LYS A 1 456 ? 3.919 -19.920 41.594 1.00 88.75 456 LYS A CA 1
ATOM 3620 C C . LYS A 1 456 ? 3.387 -18.521 41.932 1.00 88.75 456 LYS A C 1
ATOM 3622 O O . LYS A 1 456 ? 4.181 -17.614 42.161 1.00 88.75 456 LYS A O 1
ATOM 3627 N N . TYR A 1 457 ? 2.064 -18.354 41.972 1.00 90.44 457 TYR A N 1
ATOM 3628 C CA . TYR A 1 457 ? 1.392 -17.047 42.029 1.00 90.44 457 TYR A CA 1
ATOM 3629 C C . TYR A 1 457 ? 0.619 -16.777 43.327 1.00 90.44 457 TYR A C 1
ATOM 3631 O O . TYR A 1 457 ? -0.184 -15.846 43.386 1.00 90.44 457 TYR A O 1
ATOM 3639 N N . ALA A 1 458 ? 0.816 -17.580 44.373 1.00 89.94 458 ALA A N 1
ATOM 3640 C CA . ALA A 1 458 ? 0.045 -17.479 45.610 1.00 89.94 458 ALA A CA 1
ATOM 3641 C C . ALA A 1 458 ? 0.165 -16.096 46.280 1.00 89.94 458 ALA A C 1
ATOM 3643 O O . ALA A 1 458 ? 1.212 -15.715 46.810 1.00 89.94 458 ALA A O 1
ATOM 3644 N N . CYS A 1 459 ? -0.965 -15.388 46.309 1.00 90.75 459 CYS A N 1
ATOM 3645 C CA . CYS A 1 459 ? -1.183 -14.101 46.966 1.00 90.75 459 CYS A CA 1
ATOM 3646 C C . CYS A 1 459 ? -2.597 -14.026 47.580 1.00 90.75 459 CYS A C 1
ATOM 3648 O O . CYS A 1 459 ? -3.411 -14.947 47.426 1.00 90.75 459 CYS A O 1
ATOM 3650 N N . HIS A 1 460 ? -2.903 -12.932 48.288 1.00 92.31 460 HIS A N 1
ATOM 3651 C CA . HIS A 1 460 ? -4.202 -12.733 48.942 1.00 92.31 460 HIS A CA 1
ATOM 3652 C C . HIS A 1 460 ? -5.346 -12.606 47.923 1.00 92.31 460 HIS A C 1
ATOM 3654 O O . HIS A 1 460 ? -6.415 -13.182 48.121 1.00 92.31 460 HIS A O 1
ATOM 3660 N N . GLU A 1 461 ? -5.112 -11.912 46.811 1.00 91.62 461 GLU A N 1
ATOM 3661 C CA . GLU A 1 461 ? -6.075 -11.669 45.737 1.00 91.62 461 GLU A CA 1
ATOM 3662 C C . GLU A 1 461 ? -6.445 -12.970 45.020 1.00 91.62 461 GLU A C 1
ATOM 3664 O O . GLU A 1 461 ? -7.628 -13.258 44.837 1.00 91.62 461 GLU A O 1
ATOM 3669 N N . LEU A 1 462 ? -5.443 -13.794 44.685 1.00 93.25 462 LEU A N 1
ATOM 3670 C CA . LEU A 1 462 ? -5.646 -15.108 44.072 1.00 93.25 462 LEU A CA 1
ATOM 3671 C C . LEU A 1 462 ? -6.410 -16.042 45.017 1.00 93.25 462 LEU A C 1
ATOM 3673 O O . LEU A 1 462 ? -7.379 -16.684 44.611 1.00 93.25 462 LEU A O 1
ATOM 3677 N N . SER A 1 463 ? -6.023 -16.069 46.294 1.00 94.19 463 SER A N 1
ATOM 3678 C CA . SER A 1 463 ? -6.697 -16.879 47.316 1.00 94.19 463 SER A CA 1
ATOM 3679 C C . SER A 1 463 ? -8.163 -16.470 47.481 1.00 94.19 463 SER A C 1
ATOM 3681 O O . SER A 1 463 ? -9.044 -17.327 47.552 1.00 94.19 463 SER A O 1
ATOM 3683 N N . PHE A 1 464 ? -8.449 -15.165 47.479 1.00 94.69 464 PHE A N 1
ATOM 3684 C CA . PHE A 1 464 ? -9.811 -14.641 47.557 1.00 94.69 464 PHE A CA 1
ATOM 3685 C C . PHE A 1 464 ? -10.632 -14.920 46.290 1.00 94.69 464 PHE A C 1
ATOM 3687 O O . PHE A 1 464 ? -11.813 -15.264 46.387 1.00 94.69 464 PHE A O 1
ATOM 3694 N N . PHE A 1 465 ? -10.027 -14.805 45.103 1.00 94.12 465 PHE A N 1
ATOM 3695 C CA . PHE A 1 465 ? -10.679 -15.152 43.840 1.00 94.12 465 PHE A CA 1
ATOM 3696 C C . PHE A 1 465 ? -11.108 -16.622 43.837 1.00 94.12 465 PHE A C 1
ATOM 3698 O O . PHE A 1 465 ? -12.278 -16.923 43.591 1.00 94.12 465 PHE A O 1
ATOM 3705 N N . ILE A 1 466 ? -10.190 -17.526 44.191 1.00 95.38 466 ILE A N 1
ATOM 3706 C CA . ILE A 1 466 ? -10.443 -18.970 44.234 1.00 95.38 466 ILE A CA 1
ATOM 3707 C C . ILE A 1 466 ? -11.490 -19.304 45.303 1.00 95.38 466 ILE A C 1
ATOM 3709 O O . ILE A 1 466 ? -12.433 -20.030 45.009 1.00 95.38 466 ILE A O 1
ATOM 3713 N N . TYR A 1 467 ? -11.430 -18.685 46.486 1.00 95.38 467 TYR A N 1
ATOM 3714 C CA . TYR A 1 467 ? -12.462 -18.825 47.523 1.00 95.38 467 TYR A CA 1
ATOM 3715 C C . TYR A 1 467 ? -13.886 -18.532 47.013 1.00 95.38 467 TYR A C 1
ATOM 3717 O O . TYR A 1 467 ? -14.853 -19.141 47.470 1.00 95.38 467 TYR A O 1
ATOM 3725 N N . LYS A 1 468 ? -14.043 -17.607 46.055 1.00 93.44 468 LYS A N 1
ATOM 3726 C CA . LYS A 1 468 ? -15.346 -17.259 45.465 1.00 93.44 468 LYS A CA 1
ATOM 3727 C C . LYS A 1 468 ? -15.713 -18.056 44.217 1.00 93.44 468 LYS A C 1
ATOM 3729 O O . LYS A 1 468 ? -16.904 -18.226 43.968 1.00 93.44 468 LYS A O 1
ATOM 3734 N N . LYS A 1 469 ? -14.734 -18.464 43.409 1.00 93.19 469 LYS A N 1
ATOM 3735 C CA . LYS A 1 469 ? -14.962 -19.048 42.076 1.00 93.19 469 LYS A CA 1
ATOM 3736 C C . LYS A 1 469 ? -14.756 -20.559 42.015 1.00 93.19 469 LYS A C 1
ATOM 3738 O O . LYS A 1 469 ? -15.402 -21.198 41.195 1.00 93.19 469 LYS A O 1
ATOM 3743 N N . ASP A 1 470 ? -13.927 -21.122 42.888 1.00 95.19 470 ASP A N 1
ATOM 3744 C CA . ASP A 1 470 ? -13.673 -22.562 43.001 1.00 95.19 470 ASP A CA 1
ATOM 3745 C C . ASP A 1 470 ? -13.531 -22.970 44.489 1.00 95.19 470 ASP A C 1
ATOM 3747 O O . ASP A 1 470 ? -12.424 -23.216 44.986 1.00 95.19 470 ASP A O 1
ATOM 3751 N N . PRO A 1 471 ? -14.654 -23.021 45.240 1.00 95.25 471 PRO A N 1
ATOM 3752 C CA . PRO A 1 471 ? -14.633 -23.349 46.668 1.00 95.25 471 PRO A CA 1
ATOM 3753 C C . PRO A 1 471 ? -14.095 -24.757 46.962 1.00 95.25 471 PRO A C 1
ATOM 3755 O O . PRO A 1 471 ? -13.493 -24.984 48.009 1.00 95.25 471 PRO A O 1
ATOM 3758 N N . ALA A 1 472 ? -14.282 -25.704 46.036 1.00 94.81 472 ALA A N 1
ATOM 3759 C CA . ALA A 1 472 ? -13.825 -27.081 46.197 1.00 94.81 472 ALA A CA 1
ATOM 3760 C C . ALA A 1 472 ? -12.291 -27.174 46.181 1.00 94.81 472 ALA A C 1
ATOM 3762 O O . ALA A 1 472 ? -11.699 -27.823 47.049 1.00 94.81 472 ALA A O 1
ATOM 3763 N N . PHE A 1 473 ? -11.632 -26.489 45.238 1.00 94.62 473 PHE A N 1
ATOM 3764 C CA . PHE A 1 473 ? -10.173 -26.392 45.230 1.00 94.62 473 PHE A CA 1
ATOM 3765 C C . PHE A 1 473 ? -9.654 -25.639 46.461 1.00 94.62 473 PHE A C 1
ATOM 3767 O O . PHE A 1 473 ? -8.680 -26.079 47.079 1.00 94.62 473 PHE A O 1
ATOM 3774 N N . PHE A 1 474 ? -10.328 -24.549 46.853 1.00 95.62 474 PHE A N 1
ATOM 3775 C CA . PHE A 1 474 ? -9.960 -23.762 48.031 1.00 95.62 474 PHE A CA 1
ATOM 3776 C C . PHE A 1 474 ? -9.884 -24.626 49.299 1.00 95.62 474 PHE A C 1
ATOM 3778 O O . PHE A 1 474 ? -8.826 -24.695 49.923 1.00 95.62 474 PHE A O 1
ATOM 3785 N N . THR A 1 475 ? -10.964 -25.331 49.647 1.00 95.25 475 THR A N 1
ATOM 3786 C CA . THR A 1 475 ? -11.031 -26.144 50.873 1.00 95.25 475 THR A CA 1
ATOM 3787 C C . THR A 1 475 ? -10.049 -27.314 50.860 1.00 95.25 475 THR A C 1
ATOM 3789 O O . THR A 1 475 ? -9.493 -27.675 51.893 1.00 95.25 475 THR A O 1
ATOM 3792 N N . ARG A 1 476 ? -9.785 -27.911 49.692 1.00 95.06 476 ARG A N 1
ATOM 3793 C CA . ARG A 1 476 ? -8.871 -29.058 49.590 1.00 95.06 476 ARG A CA 1
ATOM 3794 C C . ARG A 1 476 ? -7.394 -28.663 49.674 1.00 95.06 476 ARG A C 1
ATOM 3796 O O . ARG A 1 476 ? -6.616 -29.399 50.274 1.00 95.06 476 ARG A O 1
ATOM 3803 N N . VAL A 1 477 ? -6.996 -27.560 49.036 1.00 92.75 477 VAL A N 1
ATOM 3804 C CA . VAL A 1 477 ? -5.576 -27.215 48.824 1.00 92.75 477 VAL A CA 1
ATOM 3805 C C . VAL A 1 477 ? -5.165 -25.973 49.610 1.00 92.75 477 VAL A C 1
ATOM 3807 O O . VAL A 1 477 ? -4.164 -25.994 50.322 1.00 92.75 477 VAL A O 1
ATOM 3810 N N . ILE A 1 478 ? -5.932 -24.889 49.496 1.00 93.25 478 ILE A N 1
ATOM 3811 C CA . ILE A 1 478 ? -5.546 -23.569 50.013 1.00 93.25 478 ILE A CA 1
ATOM 3812 C C . ILE A 1 478 ? -5.826 -23.457 51.511 1.00 93.25 478 ILE A C 1
ATOM 3814 O O . ILE A 1 478 ? -5.001 -22.935 52.255 1.00 93.25 478 ILE A O 1
ATOM 3818 N N . GLU A 1 479 ? -6.959 -23.966 51.983 1.00 94.06 479 GLU A N 1
ATOM 3819 C CA . GLU A 1 479 ? -7.341 -23.879 53.392 1.00 94.06 479 GLU A CA 1
ATOM 3820 C C . GLU A 1 479 ? -6.329 -24.584 54.325 1.00 94.06 479 GLU A C 1
ATOM 3822 O O . GLU A 1 479 ? -5.809 -23.910 55.221 1.00 94.06 479 GLU A O 1
ATOM 3827 N N . PRO A 1 480 ? -5.915 -25.853 54.099 1.00 92.88 480 PRO A N 1
ATOM 3828 C CA . PRO A 1 480 ? -4.866 -26.487 54.905 1.00 92.88 480 PRO A CA 1
ATOM 3829 C C . PRO A 1 480 ? -3.522 -25.758 54.800 1.00 92.88 480 PRO A C 1
ATOM 3831 O O . PRO A 1 480 ? -2.752 -25.699 55.761 1.00 92.88 480 PRO A O 1
ATOM 3834 N N . TYR A 1 481 ? -3.229 -25.176 53.637 1.00 89.56 481 TYR A N 1
ATOM 3835 C CA . TYR A 1 481 ? -2.016 -24.399 53.418 1.00 89.56 481 TYR A CA 1
ATOM 3836 C C . TYR A 1 481 ? -1.984 -23.132 54.286 1.00 89.56 481 TYR A C 1
ATOM 3838 O O . TYR A 1 481 ? -1.003 -22.877 54.987 1.00 89.56 481 TYR A O 1
ATOM 3846 N N . LEU A 1 482 ? -3.087 -22.377 54.316 1.00 91.62 482 LEU A N 1
ATOM 3847 C CA . LEU A 1 482 ? -3.235 -21.172 55.135 1.00 91.62 482 LEU A CA 1
ATOM 3848 C C . LEU A 1 482 ? -3.304 -21.485 56.636 1.00 91.62 482 LEU A C 1
ATOM 3850 O O . LEU A 1 482 ? -2.777 -20.716 57.444 1.00 91.62 482 LEU A O 1
ATOM 3854 N N . GLN A 1 483 ? -3.873 -22.627 57.035 1.00 92.50 483 GLN A N 1
ATOM 3855 C CA . GLN A 1 483 ? -3.850 -23.079 58.432 1.00 92.50 483 GLN A CA 1
ATOM 3856 C C . GLN A 1 483 ? -2.415 -23.223 58.960 1.00 92.50 483 GLN A C 1
ATOM 3858 O O . GLN A 1 483 ? -2.134 -22.820 60.093 1.00 92.50 483 GLN A O 1
ATOM 3863 N N . ASN A 1 484 ? -1.493 -23.700 58.120 1.00 89.19 484 ASN A N 1
ATOM 3864 C CA . ASN A 1 484 ? -0.077 -23.872 58.457 1.00 89.19 484 ASN A CA 1
ATOM 3865 C C . ASN A 1 484 ? 0.760 -22.586 58.321 1.00 89.19 484 ASN A C 1
ATOM 3867 O O . ASN A 1 484 ? 1.944 -22.578 58.666 1.00 89.19 484 ASN A O 1
ATOM 3871 N N . LYS A 1 485 ? 0.165 -21.474 57.868 1.00 89.56 485 LYS A N 1
ATOM 3872 C CA . LYS A 1 485 ? 0.836 -20.170 57.828 1.00 89.56 485 LYS A CA 1
ATOM 3873 C C . LYS A 1 485 ? 1.131 -19.697 59.253 1.00 89.56 485 LYS A C 1
ATOM 3875 O O . LYS A 1 485 ? 0.215 -19.578 60.076 1.00 89.56 485 LYS A O 1
ATOM 3880 N N . LYS A 1 486 ? 2.413 -19.417 59.522 1.00 85.62 486 LYS A N 1
ATOM 3881 C CA . LYS A 1 486 ? 2.913 -18.957 60.829 1.00 85.62 486 LYS A CA 1
ATOM 3882 C C . LYS A 1 486 ? 2.252 -17.643 61.258 1.00 85.62 486 LYS A C 1
ATOM 3884 O O . LYS A 1 486 ? 1.639 -17.596 62.318 1.00 85.62 486 LYS A O 1
ATOM 3889 N N . ASP A 1 487 ? 2.341 -16.615 60.415 1.00 87.94 487 ASP A N 1
ATOM 3890 C CA . ASP A 1 487 ? 1.798 -15.283 60.690 1.00 87.94 487 ASP A CA 1
ATOM 3891 C C . ASP A 1 487 ? 0.562 -15.031 59.808 1.00 87.94 487 ASP A C 1
ATOM 3893 O O . ASP A 1 487 ? 0.677 -14.781 58.606 1.00 87.94 487 ASP A O 1
ATOM 3897 N N . LYS A 1 488 ? -0.634 -15.144 60.404 1.00 91.12 488 LYS A N 1
ATOM 3898 C CA . LYS A 1 488 ? -1.927 -14.957 59.722 1.00 91.12 488 LYS A CA 1
ATOM 3899 C C . LYS A 1 488 ? -2.371 -13.494 59.755 1.00 91.12 488 LYS A C 1
ATOM 3901 O O . LYS A 1 488 ? -2.546 -12.914 60.830 1.00 91.12 488 LYS A O 1
ATOM 3906 N N . THR A 1 489 ? -2.595 -12.930 58.575 1.00 92.12 489 THR A N 1
ATOM 3907 C CA . THR A 1 489 ? -3.132 -11.580 58.345 1.00 92.12 489 THR A CA 1
ATOM 3908 C C . THR A 1 489 ? -4.665 -11.563 58.400 1.00 92.12 489 THR A C 1
ATOM 3910 O O . THR A 1 489 ? -5.297 -12.604 58.581 1.00 92.12 489 THR A O 1
ATOM 3913 N N . PHE A 1 490 ? -5.283 -10.387 58.236 1.00 94.50 490 PHE A N 1
ATOM 3914 C CA . PHE A 1 490 ? -6.744 -10.254 58.197 1.00 94.50 490 PHE A CA 1
ATOM 3915 C C . PHE A 1 490 ? -7.385 -11.143 57.121 1.00 94.50 490 PHE A C 1
ATOM 3917 O O . PHE A 1 490 ? -8.323 -11.880 57.423 1.00 94.50 490 PHE A O 1
ATOM 3924 N N . ILE A 1 491 ? -6.866 -11.113 55.886 1.00 94.62 491 ILE A N 1
ATOM 3925 C CA . ILE A 1 491 ? -7.412 -11.910 54.778 1.00 94.62 491 ILE A CA 1
ATOM 3926 C C . ILE A 1 491 ? -7.301 -13.404 55.074 1.00 94.62 491 ILE A C 1
ATOM 3928 O O . ILE A 1 491 ? -8.272 -14.123 54.863 1.00 94.62 491 ILE A O 1
ATOM 3932 N N . ASP A 1 492 ? -6.174 -13.868 55.622 1.00 93.69 492 ASP A N 1
ATOM 3933 C CA . ASP A 1 492 ? -6.011 -15.284 55.974 1.00 93.69 492 ASP A CA 1
ATOM 3934 C C . ASP A 1 492 ? -7.087 -15.723 56.979 1.00 93.69 492 ASP A C 1
ATOM 3936 O O . ASP A 1 492 ? -7.766 -16.722 56.766 1.00 93.69 492 ASP A O 1
ATOM 3940 N N . ARG A 1 493 ? -7.305 -14.935 58.040 1.00 94.19 493 ARG A N 1
ATOM 3941 C CA . ARG A 1 493 ? -8.321 -15.222 59.068 1.00 94.19 493 ARG A CA 1
ATOM 3942 C C . ARG A 1 493 ? -9.743 -15.152 58.517 1.00 94.19 493 ARG A C 1
ATOM 3944 O O . ARG A 1 493 ? -10.581 -15.979 58.867 1.00 94.19 493 ARG A O 1
ATOM 3951 N N . PHE A 1 494 ? -10.012 -14.197 57.624 1.00 94.56 494 PHE A N 1
ATOM 3952 C CA . PHE A 1 494 ? -11.297 -14.086 56.935 1.00 94.56 494 PHE A CA 1
ATOM 3953 C C . PHE A 1 494 ? -11.575 -15.325 56.076 1.00 94.56 494 PHE A C 1
ATOM 3955 O O . PHE A 1 494 ? -12.682 -15.865 56.115 1.00 94.56 494 PHE A O 1
ATOM 3962 N N . LEU A 1 495 ? -10.579 -15.780 55.314 1.00 94.62 495 LEU A N 1
ATOM 3963 C CA . LEU A 1 495 ? -10.676 -16.951 54.445 1.00 94.62 495 LEU A CA 1
ATOM 3964 C C . LEU A 1 495 ? -10.799 -18.263 55.238 1.00 94.62 495 LEU A C 1
ATOM 3966 O O . LEU A 1 495 ? -11.521 -19.158 54.811 1.00 94.62 495 LEU A O 1
ATOM 3970 N N . LEU A 1 496 ? -10.166 -18.350 56.411 1.00 93.75 496 LEU A N 1
ATOM 3971 C CA . LEU A 1 496 ? -10.270 -19.483 57.343 1.00 93.75 496 LEU A CA 1
ATOM 3972 C C . LEU A 1 496 ? -11.552 -19.477 58.193 1.00 93.75 496 LEU A C 1
ATOM 3974 O O . LEU A 1 496 ? -11.735 -20.356 59.031 1.00 93.75 496 LEU A O 1
ATOM 3978 N N . ASN A 1 497 ? -12.443 -18.500 57.994 1.00 91.75 497 ASN A N 1
ATOM 3979 C CA . ASN A 1 497 ? -13.662 -18.327 58.787 1.00 91.75 497 ASN A CA 1
ATOM 3980 C C . ASN A 1 497 ? -13.416 -18.231 60.306 1.00 91.75 497 ASN A C 1
ATOM 3982 O O . ASN A 1 497 ? -14.257 -18.653 61.099 1.00 91.75 497 ASN A O 1
ATOM 3986 N N . GLU A 1 498 ? -12.287 -17.650 60.714 1.00 92.56 498 GLU A N 1
ATOM 3987 C CA . GLU A 1 498 ? -11.997 -17.360 62.121 1.00 92.56 498 GLU A CA 1
ATOM 3988 C C . GLU A 1 498 ? -12.838 -16.176 62.645 1.00 92.56 498 GLU A C 1
ATOM 3990 O O . GLU A 1 498 ? -13.438 -15.417 61.876 1.00 92.56 498 GLU A O 1
ATOM 3995 N N . ASP A 1 499 ? -12.864 -15.988 63.969 1.00 90.75 499 ASP A N 1
ATOM 3996 C CA . ASP A 1 499 ? -13.481 -14.811 64.587 1.00 90.75 499 ASP A CA 1
ATOM 3997 C C . ASP A 1 499 ? -12.683 -13.535 64.263 1.00 90.75 499 ASP A C 1
ATOM 3999 O O . ASP A 1 499 ? -11.484 -13.434 64.535 1.00 90.75 499 ASP A O 1
ATOM 4003 N N . LEU A 1 500 ? -13.368 -12.543 63.688 1.00 93.62 500 LEU A N 1
ATOM 4004 C CA . LEU A 1 500 ? -12.792 -11.261 63.273 1.00 93.62 500 LEU A CA 1
ATOM 4005 C C . LEU A 1 500 ? -13.126 -10.112 64.232 1.00 93.62 500 LEU A C 1
ATOM 4007 O O . LEU A 1 500 ? -12.766 -8.967 63.955 1.00 93.62 500 LEU A O 1
ATOM 4011 N N . SER A 1 501 ? -13.782 -10.386 65.361 1.00 89.94 501 SER A N 1
ATOM 4012 C CA . SER A 1 501 ? -14.230 -9.359 66.310 1.00 89.94 501 SER A CA 1
ATOM 4013 C C . SER A 1 501 ? -13.086 -8.481 66.836 1.00 89.94 501 SER A C 1
ATOM 4015 O O . SER A 1 501 ? -13.284 -7.293 67.091 1.00 89.94 501 SER A O 1
ATOM 4017 N N . GLU A 1 502 ? -11.856 -9.006 66.932 1.00 91.56 502 GLU A N 1
ATOM 4018 C CA . GLU A 1 502 ? -10.698 -8.204 67.354 1.00 91.56 502 GLU A CA 1
ATOM 4019 C C . GLU A 1 502 ? -10.368 -7.052 66.393 1.00 91.56 502 GLU A C 1
ATOM 4021 O O . GLU A 1 502 ? -9.757 -6.063 66.801 1.00 91.56 502 GLU A O 1
ATOM 4026 N N . PHE A 1 503 ? -10.765 -7.162 65.122 1.00 92.00 503 PHE A N 1
ATOM 4027 C CA . PHE A 1 503 ? -10.521 -6.137 64.111 1.00 92.00 503 PHE A CA 1
ATOM 4028 C C . PHE A 1 503 ? -11.491 -4.956 64.211 1.00 92.00 503 PHE A C 1
ATOM 4030 O O . PHE A 1 503 ? -11.276 -3.956 63.533 1.00 92.00 503 PHE A O 1
ATOM 4037 N N . LEU A 1 504 ? -12.498 -5.020 65.092 1.00 88.69 504 LEU A N 1
ATOM 4038 C CA . LEU A 1 504 ? -13.311 -3.861 65.479 1.00 88.69 504 LEU A CA 1
ATOM 4039 C C . LEU A 1 504 ? -12.587 -2.935 66.465 1.00 88.69 504 LEU A C 1
ATOM 4041 O O . LEU A 1 504 ? -12.986 -1.783 66.641 1.00 88.69 504 LEU A O 1
ATOM 4045 N N . LEU A 1 505 ? -11.518 -3.407 67.118 1.00 92.56 505 LEU A N 1
ATOM 4046 C CA . LEU A 1 505 ? -10.730 -2.561 68.009 1.00 92.56 505 LEU A CA 1
ATOM 4047 C C . LEU A 1 505 ? -10.101 -1.414 67.201 1.00 92.56 505 LEU A C 1
ATOM 4049 O O . LEU A 1 505 ? -9.472 -1.691 66.175 1.00 92.56 505 LEU A O 1
ATOM 4053 N N . PRO A 1 506 ? -10.172 -0.149 67.667 1.00 90.62 506 PRO A N 1
ATOM 4054 C CA . PRO A 1 506 ? -9.770 1.019 66.876 1.00 90.62 506 PRO A CA 1
ATOM 4055 C C . PRO A 1 506 ? -8.374 0.914 66.248 1.00 90.62 506 PRO A C 1
ATOM 4057 O O . PRO A 1 506 ? -8.174 1.291 65.096 1.00 90.62 506 PRO A O 1
ATOM 4060 N N . TRP A 1 507 ? -7.413 0.346 66.984 1.00 92.38 507 TRP A N 1
ATOM 4061 C CA . TRP A 1 507 ? -6.042 0.155 66.507 1.00 92.38 507 TRP A CA 1
ATOM 4062 C C . TRP A 1 507 ? -5.924 -0.854 65.355 1.00 92.38 507 TRP A C 1
ATOM 4064 O O . TRP A 1 507 ? -5.151 -0.629 64.425 1.00 92.38 507 TRP A O 1
ATOM 4074 N N . LYS A 1 508 ? -6.668 -1.966 65.403 1.00 91.75 508 LYS A N 1
ATOM 4075 C CA . LYS A 1 508 ? -6.652 -2.988 64.343 1.00 91.75 508 LYS A CA 1
ATOM 4076 C C . LYS A 1 508 ? -7.494 -2.550 63.152 1.00 91.75 508 LYS A C 1
ATOM 4078 O O . LYS A 1 508 ? -7.033 -2.668 62.023 1.00 91.75 508 LYS A O 1
ATOM 4083 N N . TYR A 1 509 ? -8.656 -1.950 63.403 1.00 91.44 509 TYR A N 1
ATOM 4084 C CA . TYR A 1 509 ? -9.512 -1.389 62.359 1.00 91.44 509 TYR A CA 1
ATOM 4085 C C . TYR A 1 509 ? -8.786 -0.319 61.528 1.00 91.44 509 TYR A C 1
ATOM 4087 O O . TYR A 1 509 ? -8.878 -0.302 60.301 1.00 91.44 509 TYR A O 1
ATOM 4095 N N . GLY A 1 510 ? -8.009 0.552 62.186 1.00 90.19 510 GLY A N 1
ATOM 4096 C CA . GLY A 1 510 ? -7.230 1.599 61.521 1.00 90.19 510 GLY A CA 1
ATOM 4097 C C . GLY A 1 510 ? -6.159 1.076 60.558 1.00 90.19 510 GLY A C 1
ATOM 4098 O O . GLY A 1 510 ? -5.823 1.775 59.605 1.00 90.19 510 GLY A O 1
ATOM 4099 N N . GLN A 1 511 ? -5.668 -0.149 60.766 1.00 91.81 511 GLN A N 1
ATOM 4100 C CA . GLN A 1 511 ? -4.675 -0.797 59.899 1.00 91.81 511 GLN A CA 1
ATOM 4101 C C . GLN A 1 511 ? -5.293 -1.487 58.678 1.00 91.81 511 GLN A C 1
ATOM 4103 O O . GLN A 1 511 ? -4.568 -1.784 57.733 1.00 91.81 511 GLN A O 1
ATOM 4108 N N . LEU A 1 512 ? -6.608 -1.730 58.681 1.00 93.75 512 LEU A N 1
ATOM 4109 C CA . LEU A 1 512 ? -7.289 -2.359 57.555 1.00 93.75 512 LEU A CA 1
ATOM 4110 C C . LEU A 1 512 ? -7.393 -1.399 56.374 1.00 93.75 512 LEU A C 1
ATOM 4112 O O . LEU A 1 512 ? -7.781 -0.233 56.539 1.00 93.75 512 LEU A O 1
ATOM 4116 N N . ASN A 1 513 ? -7.131 -1.914 55.175 1.00 93.69 513 ASN A N 1
ATOM 4117 C CA . ASN A 1 513 ? -7.405 -1.192 53.938 1.00 93.69 513 ASN A CA 1
ATOM 4118 C C . ASN A 1 513 ? -8.923 -1.142 53.648 1.00 93.69 513 ASN A C 1
ATOM 4120 O O . ASN A 1 513 ? -9.729 -1.817 54.291 1.00 93.69 513 ASN A O 1
ATOM 4124 N N . THR A 1 514 ? -9.342 -0.332 52.671 1.00 93.00 514 THR A N 1
ATOM 4125 C CA . THR A 1 514 ? -10.767 -0.158 52.336 1.00 93.00 514 THR A CA 1
ATOM 4126 C C . THR A 1 514 ? -11.466 -1.474 51.989 1.00 93.00 514 THR A C 1
ATOM 4128 O O . THR A 1 514 ? -12.588 -1.706 52.437 1.00 93.00 514 THR A O 1
ATOM 4131 N N . PHE A 1 515 ? -10.808 -2.354 51.232 1.00 93.31 515 PHE A N 1
ATOM 4132 C CA . PHE A 1 515 ? -11.359 -3.655 50.860 1.00 93.31 515 PHE A CA 1
ATOM 4133 C C . PHE A 1 515 ? -11.560 -4.557 52.087 1.00 93.31 515 PHE A C 1
ATOM 4135 O O . PHE A 1 515 ? -12.632 -5.132 52.267 1.00 93.31 515 PHE A O 1
ATOM 4142 N N . GLU A 1 516 ? -10.581 -4.611 52.986 1.00 94.44 516 GLU A N 1
ATOM 4143 C CA . GLU A 1 516 ? -10.649 -5.377 54.233 1.00 94.44 516 GLU A CA 1
ATOM 4144 C C . GLU A 1 516 ? -11.740 -4.855 55.176 1.00 94.44 516 GLU A C 1
ATOM 4146 O O . GLU A 1 516 ? -12.485 -5.648 55.751 1.00 94.44 516 GLU A O 1
ATOM 4151 N N . ARG A 1 517 ? -11.914 -3.529 55.280 1.00 93.81 517 ARG A N 1
ATOM 4152 C CA . ARG A 1 517 ? -13.016 -2.918 56.047 1.00 93.81 517 ARG A CA 1
ATOM 4153 C C . ARG A 1 517 ? -14.382 -3.324 55.496 1.00 93.81 517 ARG A C 1
ATOM 4155 O O . ARG A 1 517 ? -15.279 -3.645 56.272 1.00 93.81 517 ARG A O 1
ATOM 4162 N N . ILE A 1 518 ? -14.538 -3.356 54.170 1.00 93.75 518 ILE A N 1
ATOM 4163 C CA . ILE A 1 518 ? -15.774 -3.819 53.517 1.00 93.75 518 ILE A CA 1
ATOM 4164 C C . ILE A 1 518 ? -16.019 -5.303 53.817 1.00 93.75 518 ILE A C 1
ATOM 4166 O O . ILE A 1 518 ? -17.152 -5.693 54.104 1.00 93.75 518 ILE A O 1
ATOM 4170 N N . LEU A 1 519 ? -14.979 -6.141 53.775 1.00 93.94 519 LEU A N 1
ATOM 4171 C CA . LEU A 1 519 ? -15.098 -7.560 54.115 1.00 93.94 519 LEU A CA 1
ATOM 4172 C C . LEU A 1 519 ? -15.468 -7.781 55.587 1.00 93.94 519 LEU A C 1
ATOM 4174 O O . LEU A 1 519 ? -16.326 -8.619 55.867 1.00 93.94 519 LEU A O 1
ATOM 4178 N N . LEU A 1 520 ? -14.875 -7.019 56.510 1.00 94.00 520 LEU A N 1
ATOM 4179 C CA . LEU A 1 520 ? -15.212 -7.062 57.935 1.00 94.00 520 LEU A CA 1
ATOM 4180 C C . LEU A 1 520 ? -16.680 -6.681 58.162 1.00 94.00 520 LEU A C 1
ATOM 4182 O O . LEU A 1 520 ? -17.412 -7.418 58.820 1.00 94.00 520 LEU A O 1
ATOM 4186 N N . ALA A 1 521 ? -17.132 -5.586 57.548 1.00 93.50 521 ALA A N 1
ATOM 4187 C CA . ALA A 1 521 ? -18.512 -5.117 57.647 1.00 93.50 521 ALA A CA 1
ATOM 4188 C C . ALA A 1 521 ? -19.520 -6.115 57.061 1.00 93.50 521 ALA A C 1
ATOM 4190 O O . ALA A 1 521 ? -20.636 -6.239 57.551 1.00 93.50 521 ALA A O 1
ATOM 4191 N N . ARG A 1 522 ? -19.130 -6.864 56.021 1.00 91.31 522 ARG A N 1
ATOM 4192 C CA . ARG A 1 522 ? -19.948 -7.957 55.475 1.00 91.31 522 ARG A CA 1
ATOM 4193 C C . ARG A 1 522 ? -20.012 -9.180 56.386 1.00 91.31 522 ARG A C 1
ATOM 4195 O O . ARG A 1 522 ? -20.962 -9.943 56.261 1.00 91.31 522 ARG A O 1
ATOM 4202 N N . ARG A 1 523 ? -19.004 -9.399 57.236 1.00 92.25 523 ARG A N 1
ATOM 4203 C CA . ARG A 1 523 ? -18.940 -10.547 58.151 1.00 92.25 523 ARG A CA 1
ATOM 4204 C C . ARG A 1 523 ? -19.736 -10.318 59.434 1.00 92.25 523 ARG A C 1
ATOM 4206 O O . ARG A 1 523 ? -20.281 -11.279 59.961 1.00 92.25 523 ARG A O 1
ATOM 4213 N N . ILE A 1 524 ? -19.745 -9.088 59.946 1.00 90.06 524 ILE A N 1
ATOM 4214 C CA . ILE A 1 524 ? -20.344 -8.743 61.238 1.00 90.06 524 ILE A CA 1
ATOM 4215 C C . ILE A 1 524 ? -21.687 -8.045 61.018 1.00 90.06 524 ILE A C 1
ATOM 4217 O O . ILE A 1 524 ? -21.760 -6.993 60.379 1.00 90.06 524 ILE A O 1
ATOM 4221 N N . ASP A 1 525 ? -22.749 -8.617 61.580 1.00 86.56 525 ASP A N 1
ATOM 4222 C CA . ASP A 1 525 ? -24.098 -8.068 61.469 1.00 86.56 525 ASP A CA 1
ATOM 4223 C C . ASP A 1 525 ? -24.192 -6.658 62.078 1.00 86.56 525 ASP A C 1
ATOM 4225 O O . ASP A 1 525 ? -23.690 -6.385 63.168 1.00 86.56 525 ASP A O 1
ATOM 4229 N N . GLY A 1 526 ? -24.860 -5.742 61.369 1.00 87.12 526 GLY A N 1
ATOM 4230 C CA . GLY A 1 526 ? -25.079 -4.361 61.821 1.00 87.12 526 GLY A CA 1
ATOM 4231 C C . GLY A 1 526 ? -23.929 -3.376 61.564 1.00 87.12 526 GLY A C 1
ATOM 4232 O O . GLY A 1 526 ? -24.069 -2.195 61.892 1.00 87.12 526 GLY A O 1
ATOM 4233 N N . GLU A 1 527 ? -22.820 -3.810 60.954 1.00 89.75 527 GLU A N 1
ATOM 4234 C CA . GLU A 1 527 ? -21.692 -2.927 60.607 1.00 89.75 527 GLU A CA 1
ATOM 4235 C C . GLU A 1 527 ? -21.756 -2.363 59.174 1.00 89.75 527 GLU A C 1
ATOM 4237 O O . GLU A 1 527 ? -21.189 -1.304 58.910 1.00 89.75 527 GLU A O 1
ATOM 4242 N N . GLN A 1 528 ? -22.503 -2.991 58.257 1.00 91.00 528 GLN A N 1
ATOM 4243 C CA . GLN A 1 528 ? -22.555 -2.597 56.837 1.00 91.00 528 GLN A CA 1
ATOM 4244 C C . GLN A 1 528 ? -22.936 -1.124 56.616 1.00 91.00 528 GLN A C 1
ATOM 4246 O O . GLN A 1 528 ? -22.194 -0.397 55.954 1.00 91.00 528 GLN A O 1
ATOM 4251 N N . ASP A 1 529 ? -24.042 -0.660 57.204 1.00 91.69 529 ASP A N 1
ATOM 4252 C CA . ASP A 1 529 ? -24.521 0.720 57.027 1.00 91.69 529 ASP A CA 1
ATOM 4253 C C . ASP A 1 529 ? -23.554 1.754 57.617 1.00 91.69 529 ASP A C 1
ATOM 4255 O O . ASP A 1 529 ? -23.375 2.848 57.070 1.00 91.69 529 ASP A O 1
ATOM 4259 N N . LYS A 1 530 ? -22.897 1.407 58.731 1.00 90.62 530 LYS A N 1
ATOM 4260 C CA . LYS A 1 530 ? -21.912 2.271 59.394 1.00 90.62 530 LYS A CA 1
ATOM 4261 C C . LYS A 1 530 ? -20.669 2.421 58.526 1.00 90.62 530 LYS A C 1
ATOM 4263 O O . LYS A 1 530 ? -20.206 3.541 58.307 1.00 90.62 530 LYS A O 1
ATOM 4268 N N . THR A 1 531 ? -20.158 1.312 57.993 1.00 91.44 531 THR A N 1
ATOM 4269 C CA . THR A 1 531 ? -19.008 1.314 57.086 1.00 91.44 531 THR A CA 1
ATOM 4270 C C . THR A 1 531 ? -19.336 2.024 55.776 1.00 91.44 531 THR A C 1
ATOM 4272 O O . THR A 1 531 ? -18.529 2.830 55.322 1.00 91.44 531 THR A O 1
ATOM 4275 N N . ALA A 1 532 ? -20.521 1.806 55.197 1.00 92.06 532 ALA A N 1
ATOM 4276 C CA . ALA A 1 532 ? -20.952 2.491 53.979 1.00 92.06 532 ALA A CA 1
ATOM 4277 C C . ALA A 1 532 ? -20.998 4.014 54.167 1.00 92.06 532 ALA A C 1
ATOM 4279 O O . ALA A 1 532 ? -20.446 4.751 53.349 1.00 92.06 532 ALA A O 1
ATOM 4280 N N . ARG A 1 533 ? -21.576 4.489 55.281 1.00 92.81 533 ARG A N 1
ATOM 4281 C CA . ARG A 1 533 ? -21.570 5.916 55.632 1.00 92.81 533 ARG A CA 1
ATOM 4282 C C . ARG A 1 533 ? -20.149 6.450 55.788 1.00 92.81 533 ARG A C 1
ATOM 4284 O O . ARG A 1 533 ? -19.809 7.443 55.161 1.00 92.81 533 ARG A O 1
ATOM 4291 N N . HIS A 1 534 ? -19.308 5.761 56.558 1.00 90.12 534 HIS A N 1
ATOM 4292 C CA . HIS A 1 534 ? -17.923 6.176 56.774 1.00 90.12 534 HIS A CA 1
ATOM 4293 C C . HIS A 1 534 ? -17.130 6.290 55.463 1.00 90.12 534 HIS A C 1
ATOM 4295 O O . HIS A 1 534 ? -16.406 7.263 55.268 1.00 90.12 534 HIS A O 1
ATOM 4301 N N . LEU A 1 535 ? -17.282 5.328 54.548 1.00 91.25 535 LEU A N 1
ATOM 4302 C CA . LEU A 1 535 ? -16.628 5.366 53.238 1.00 91.25 535 LEU A CA 1
ATOM 4303 C C . LEU A 1 535 ? -17.179 6.482 52.348 1.00 91.25 535 LEU A C 1
ATOM 4305 O O . LEU A 1 535 ? -16.398 7.135 51.661 1.00 91.25 535 LEU A O 1
ATOM 4309 N N . SER A 1 536 ? -18.491 6.729 52.385 1.00 92.12 536 SER A N 1
ATOM 4310 C CA . SER A 1 536 ? -19.110 7.856 51.679 1.00 92.12 536 SER A CA 1
ATOM 4311 C C . SER A 1 536 ? -18.557 9.193 52.172 1.00 92.12 536 SER A C 1
ATOM 4313 O O . SER A 1 536 ? -18.198 10.041 51.359 1.00 92.12 536 SER A O 1
ATOM 4315 N N . ASP A 1 537 ? -18.436 9.366 53.490 1.00 92.88 537 ASP A N 1
ATOM 4316 C CA . ASP A 1 537 ? -17.878 10.577 54.094 1.00 92.88 537 ASP A CA 1
ATOM 4317 C C . ASP A 1 537 ? -16.395 10.742 53.727 1.00 92.88 537 ASP A C 1
ATOM 4319 O O . ASP A 1 537 ? -15.965 11.829 53.349 1.00 92.88 537 ASP A O 1
ATOM 4323 N N . MET A 1 538 ? -15.610 9.658 53.767 1.00 90.38 538 MET A N 1
ATOM 4324 C CA . MET A 1 538 ? -14.209 9.674 53.331 1.00 90.38 538 MET A CA 1
ATOM 4325 C C . MET A 1 538 ? -14.063 10.045 51.852 1.00 90.38 538 MET A C 1
ATOM 4327 O O . MET A 1 538 ? -13.185 10.834 51.514 1.00 90.38 538 MET A O 1
ATOM 4331 N N . LEU A 1 539 ? -14.907 9.493 50.977 1.00 88.69 539 LEU A N 1
ATOM 4332 C CA . LEU A 1 539 ? -14.876 9.781 49.544 1.00 88.69 539 LEU A CA 1
ATOM 4333 C C . LEU A 1 539 ? -15.262 11.236 49.259 1.00 88.69 539 LEU A C 1
ATOM 4335 O O . LEU A 1 539 ? -14.620 11.881 48.439 1.00 88.69 539 LEU A O 1
ATOM 4339 N N . ALA A 1 540 ? -16.258 11.772 49.970 1.00 90.31 540 ALA A N 1
ATOM 4340 C CA . ALA A 1 540 ? -16.695 13.161 49.830 1.00 90.31 540 ALA A CA 1
ATOM 4341 C C . ALA A 1 540 ? -15.613 14.186 50.225 1.00 90.31 540 ALA A C 1
ATOM 4343 O O . ALA A 1 540 ? -15.656 15.328 49.771 1.00 90.31 540 ALA A O 1
ATOM 4344 N N . LEU A 1 541 ? -14.639 13.788 51.052 1.00 92.31 541 LEU A N 1
ATOM 4345 C CA . LEU A 1 541 ? -13.493 14.624 51.423 1.00 92.31 541 LEU A CA 1
ATOM 4346 C C . LEU A 1 541 ? -12.385 14.649 50.360 1.00 92.31 541 LEU A C 1
ATOM 4348 O O . LEU A 1 541 ? -11.508 15.509 50.431 1.00 92.31 541 LEU A O 1
ATOM 4352 N N . ILE A 1 542 ? -12.397 13.725 49.394 1.00 89.81 542 ILE A N 1
ATOM 4353 C CA . ILE A 1 542 ? -11.407 13.663 48.316 1.00 89.81 542 ILE A CA 1
ATOM 4354 C C . ILE A 1 542 ? -11.895 14.553 47.162 1.00 89.81 542 ILE A C 1
ATOM 4356 O O . ILE A 1 542 ? -12.958 14.284 46.598 1.00 89.81 542 ILE A O 1
ATOM 4360 N N . PRO A 1 543 ? -11.148 15.604 46.771 1.00 88.19 543 PRO A N 1
ATOM 4361 C CA . PRO A 1 543 ? -11.510 16.419 45.618 1.00 88.19 543 PRO A CA 1
ATOM 4362 C C . PRO A 1 543 ? -11.591 15.565 44.342 1.00 88.19 543 PRO A C 1
ATOM 4364 O O . PRO A 1 543 ? -10.679 14.774 44.090 1.00 88.19 543 PRO A O 1
ATOM 4367 N N . PRO A 1 544 ? -12.645 15.713 43.520 1.00 86.50 544 PRO A N 1
ATOM 4368 C CA . PRO A 1 544 ? -12.784 14.925 42.304 1.00 86.50 544 PRO A CA 1
ATOM 4369 C C . PRO A 1 544 ? -11.720 15.319 41.271 1.00 86.50 544 PRO A C 1
ATOM 4371 O O . PRO A 1 544 ? -11.646 16.474 40.850 1.00 86.50 544 PRO A O 1
ATOM 4374 N N . ASP A 1 545 ? -10.933 14.341 40.820 1.00 91.00 545 ASP A N 1
ATOM 4375 C CA . ASP A 1 545 ? -10.044 14.478 39.664 1.00 91.00 545 ASP A CA 1
ATOM 4376 C C . ASP A 1 545 ? -10.822 14.149 38.381 1.00 91.00 545 ASP A C 1
ATOM 4378 O O . ASP A 1 545 ? -10.986 12.990 37.983 1.00 91.00 545 ASP A O 1
ATOM 4382 N N . ILE A 1 546 ? -11.354 15.200 37.755 1.00 89.44 546 ILE A N 1
ATOM 4383 C CA . ILE A 1 546 ? -12.197 15.098 36.559 1.00 89.44 546 ILE A CA 1
ATOM 4384 C C . ILE A 1 546 ? -11.396 14.563 35.365 1.00 89.44 546 ILE A C 1
ATOM 4386 O O . ILE A 1 546 ? -11.930 13.792 34.567 1.00 89.44 546 ILE A O 1
ATOM 4390 N N . ASP A 1 547 ? -10.120 14.929 35.243 1.00 90.38 547 ASP A N 1
ATOM 4391 C CA . ASP A 1 547 ? -9.277 14.507 34.123 1.00 90.38 547 ASP A CA 1
ATOM 4392 C C . ASP A 1 547 ? -8.935 13.024 34.221 1.00 90.38 547 ASP A C 1
ATOM 4394 O O . ASP A 1 547 ? -9.003 12.295 33.225 1.00 90.38 547 ASP A O 1
ATOM 4398 N N . HIS A 1 548 ? -8.625 12.551 35.429 1.00 89.50 548 HIS A N 1
ATOM 4399 C CA . HIS A 1 548 ? -8.421 11.132 35.674 1.00 89.50 548 HIS A CA 1
ATOM 4400 C C . HIS A 1 548 ? -9.699 10.330 35.413 1.00 89.50 548 HIS A C 1
ATOM 4402 O O . HIS A 1 548 ? -9.657 9.350 34.666 1.00 89.50 548 HIS A O 1
ATOM 4408 N N . PHE A 1 549 ? -10.849 10.778 35.931 1.00 90.12 549 PHE A N 1
ATOM 4409 C CA . PHE A 1 549 ? -12.137 10.133 35.665 1.00 90.12 549 PHE A CA 1
ATOM 4410 C C . PHE A 1 549 ? -12.449 10.073 34.164 1.00 90.12 549 PHE A C 1
ATOM 4412 O O . PHE A 1 549 ? -12.816 9.020 33.644 1.00 90.12 549 PHE A O 1
ATOM 4419 N N . ASN A 1 550 ? -12.245 11.180 33.444 1.00 89.81 550 ASN A N 1
ATOM 4420 C CA . ASN A 1 550 ? -12.453 11.238 32.002 1.00 89.81 550 ASN A CA 1
ATOM 4421 C C . ASN A 1 550 ? -11.560 10.246 31.259 1.00 89.81 550 ASN A C 1
ATOM 4423 O O . ASN A 1 550 ? -12.044 9.559 30.363 1.00 89.81 550 ASN A O 1
ATOM 4427 N N . ARG A 1 551 ? -10.287 10.132 31.652 1.00 89.31 551 ARG A N 1
ATOM 4428 C CA . ARG A 1 551 ? -9.349 9.171 31.065 1.00 89.31 551 ARG A CA 1
ATOM 4429 C C . ARG A 1 551 ? -9.798 7.730 31.288 1.00 89.31 551 ARG A C 1
ATOM 4431 O O . ARG A 1 551 ? -9.784 6.955 30.335 1.00 89.31 551 ARG A O 1
ATOM 4438 N N . LEU A 1 552 ? -10.201 7.377 32.509 1.00 90.31 552 LEU A N 1
ATOM 4439 C CA . LEU A 1 552 ? -10.686 6.031 32.826 1.00 90.31 552 LEU A CA 1
ATOM 4440 C C . LEU A 1 552 ? -11.948 5.697 32.024 1.00 90.31 552 LEU A C 1
ATOM 4442 O O . LEU A 1 552 ? -12.010 4.650 31.384 1.00 90.31 552 LEU A O 1
ATOM 4446 N N . PHE A 1 553 ? -12.916 6.615 32.002 1.00 89.81 553 PHE A N 1
ATOM 4447 C CA . PHE A 1 553 ? -14.176 6.429 31.288 1.00 89.81 553 PHE A CA 1
ATOM 4448 C C . PHE A 1 553 ? -13.963 6.286 29.778 1.00 89.81 553 PHE A C 1
ATOM 4450 O O . PHE A 1 553 ? -14.457 5.347 29.161 1.00 89.81 553 PHE A O 1
ATOM 4457 N N . ASP A 1 554 ? -13.186 7.186 29.174 1.00 88.75 554 ASP A N 1
ATOM 4458 C CA . ASP A 1 554 ? -12.938 7.162 27.734 1.00 88.75 554 ASP A CA 1
ATOM 4459 C C . ASP A 1 554 ? -12.131 5.922 27.320 1.00 88.75 554 ASP A C 1
ATOM 4461 O O . ASP A 1 554 ? -12.330 5.415 26.219 1.00 88.75 554 ASP A O 1
ATOM 4465 N N . THR A 1 555 ? -11.244 5.423 28.189 1.00 88.50 555 THR A N 1
ATOM 4466 C CA . THR A 1 555 ? -10.530 4.153 27.972 1.00 88.50 555 THR A CA 1
ATOM 4467 C C . THR A 1 555 ? -11.505 2.981 28.007 1.00 88.50 555 THR A C 1
ATOM 4469 O O . THR A 1 555 ? -11.501 2.161 27.091 1.00 88.50 555 THR A O 1
ATOM 4472 N N . ALA A 1 556 ? -12.399 2.949 29.001 1.00 88.56 556 ALA A N 1
ATOM 4473 C CA . ALA A 1 556 ? -13.407 1.903 29.126 1.00 88.56 556 ALA A CA 1
ATOM 4474 C C . ALA A 1 556 ? -14.385 1.873 27.940 1.00 88.56 556 ALA A C 1
ATOM 4476 O O . ALA A 1 556 ? -14.761 0.798 27.492 1.00 88.56 556 ALA A O 1
ATOM 4477 N N . VAL A 1 557 ? -14.774 3.023 27.387 1.00 87.31 557 VAL A N 1
ATOM 4478 C CA . VAL A 1 557 ? -15.693 3.076 26.234 1.00 87.31 557 VAL A CA 1
ATOM 4479 C C . VAL A 1 557 ? -15.002 2.731 24.905 1.00 87.31 557 VAL A C 1
ATOM 4481 O O . VAL A 1 557 ? -15.668 2.371 23.942 1.00 87.31 557 VAL A O 1
ATOM 4484 N N . LYS A 1 558 ? -13.670 2.843 24.813 1.00 83.56 558 LYS A N 1
ATOM 4485 C CA . LYS A 1 558 ? -12.914 2.626 23.562 1.00 83.56 558 LYS A CA 1
ATOM 4486 C C . LYS A 1 558 ? -12.271 1.243 23.440 1.00 83.56 558 LYS A C 1
ATOM 4488 O O . LYS A 1 558 ? -11.659 0.975 22.409 1.00 83.56 558 LYS A O 1
ATOM 4493 N N . GLN A 1 559 ? -12.377 0.380 24.450 1.00 75.75 559 GLN A N 1
ATOM 4494 C CA . GLN A 1 559 ? -11.638 -0.886 24.503 1.00 75.75 559 GLN A CA 1
ATOM 4495 C C . GLN A 1 559 ? -11.909 -1.807 23.300 1.00 75.75 559 GLN A C 1
ATOM 4497 O O . GLN A 1 559 ? -10.976 -2.414 22.782 1.00 75.75 559 GLN A O 1
ATOM 4502 N N . SER A 1 560 ? -13.151 -1.878 22.814 1.00 63.94 560 SER A N 1
ATOM 4503 C CA . SER A 1 560 ? -13.535 -2.744 21.688 1.00 63.94 560 SER A CA 1
ATOM 4504 C C . SER A 1 560 ? -13.354 -2.104 20.304 1.00 63.94 560 SER A C 1
ATOM 4506 O O . SER A 1 560 ? -13.602 -2.755 19.292 1.00 63.94 560 SER A O 1
ATOM 4508 N N . ALA A 1 561 ? -12.888 -0.851 20.218 1.00 60.16 561 ALA A N 1
ATOM 4509 C CA . ALA A 1 561 ? -12.811 -0.112 18.952 1.00 60.16 561 ALA A CA 1
ATOM 4510 C C . ALA A 1 561 ? -11.815 -0.706 17.932 1.00 60.16 561 ALA A C 1
ATOM 4512 O O . ALA A 1 561 ? -11.830 -0.318 16.765 1.00 60.16 561 ALA A O 1
ATOM 4513 N N . LEU A 1 562 ? -10.944 -1.623 18.368 1.00 49.75 562 LEU A N 1
ATOM 4514 C CA . LEU A 1 562 ? -9.947 -2.314 17.544 1.00 49.75 562 LEU A CA 1
ATOM 4515 C C . LEU A 1 562 ? -10.242 -3.815 17.359 1.00 49.75 562 LEU A C 1
ATOM 4517 O O . LEU A 1 562 ? -9.488 -4.492 16.660 1.00 49.75 562 LEU A O 1
ATOM 4521 N N . GLU A 1 563 ? -11.313 -4.352 17.958 1.00 51.12 563 GLU A N 1
ATOM 4522 C CA . GLU A 1 563 ? -11.700 -5.753 17.761 1.00 51.12 563 GLU A CA 1
ATOM 4523 C C . GLU A 1 563 ? -12.383 -5.925 16.396 1.00 51.12 563 GLU A C 1
ATOM 4525 O O . GLU A 1 563 ? -13.569 -5.657 16.216 1.00 51.12 563 GLU A O 1
ATOM 4530 N N . VAL A 1 564 ? -11.621 -6.392 15.405 1.00 39.12 564 VAL A N 1
ATOM 4531 C CA . VAL A 1 564 ? -12.161 -6.793 14.101 1.00 39.12 564 VAL A CA 1
ATOM 4532 C C . VAL A 1 564 ? -12.882 -8.133 14.269 1.00 39.12 564 VAL A C 1
ATOM 4534 O O . VAL A 1 564 ? -12.238 -9.173 14.391 1.00 39.12 564 VAL A O 1
ATOM 4537 N N . GLY A 1 565 ? -14.217 -8.109 14.279 1.00 41.03 565 GLY A N 1
ATOM 4538 C CA . GLY A 1 565 ? -15.061 -9.314 14.268 1.00 41.03 565 GLY A CA 1
ATOM 4539 C C . GLY A 1 565 ? -15.827 -9.622 15.560 1.00 41.03 565 GLY A C 1
ATOM 4540 O O . GLY A 1 565 ? -16.522 -10.633 15.610 1.00 41.03 565 GLY A O 1
ATOM 4541 N N . GLY A 1 566 ? -15.751 -8.768 16.583 1.00 31.89 566 GLY A N 1
ATOM 4542 C CA . GLY A 1 566 ? -16.697 -8.789 17.700 1.00 31.89 566 GLY A CA 1
ATOM 4543 C C . GLY A 1 566 ? -17.970 -8.034 17.319 1.00 31.89 566 GLY A C 1
ATOM 4544 O O . GLY A 1 566 ? -17.904 -7.013 16.643 1.00 31.89 566 GLY A O 1
ATOM 4545 N N . THR A 1 567 ? -19.133 -8.509 17.747 1.00 35.59 567 THR A N 1
ATOM 4546 C CA . THR A 1 567 ? -20.467 -7.894 17.593 1.00 35.59 567 THR A CA 1
ATOM 4547 C C . THR A 1 567 ? -20.619 -6.536 18.313 1.00 35.59 567 THR A C 1
ATOM 4549 O O . THR A 1 567 ? -21.580 -6.303 19.042 1.00 35.59 567 THR A O 1
ATOM 4552 N N . SER A 1 568 ? -19.664 -5.620 18.142 1.00 36.16 568 SER A N 1
ATOM 4553 C CA . SER A 1 568 ? -19.789 -4.187 18.431 1.00 36.16 568 SER A CA 1
ATOM 4554 C C . SER A 1 568 ? -20.119 -3.380 17.167 1.00 36.16 568 SER A C 1
ATOM 4556 O O . SER A 1 568 ? -20.535 -2.227 17.269 1.00 36.16 568 SER A O 1
ATOM 4558 N N . SER A 1 569 ? -20.040 -3.987 15.975 1.00 31.98 569 SER A N 1
ATOM 4559 C CA . SER A 1 569 ? -20.687 -3.457 14.775 1.00 31.98 569 SER A CA 1
ATOM 4560 C C . SER A 1 569 ? -22.150 -3.892 14.756 1.00 31.98 569 SER A C 1
ATOM 4562 O O . SER A 1 569 ? -22.469 -5.011 14.352 1.00 31.98 569 SER A O 1
ATOM 4564 N N . PHE A 1 570 ? -23.057 -3.005 15.167 1.00 39.34 570 PHE A N 1
ATOM 4565 C CA . PHE A 1 570 ? -24.428 -3.103 14.681 1.00 39.34 570 PHE A CA 1
ATOM 4566 C C . PHE A 1 570 ? -24.347 -3.038 13.156 1.00 39.34 570 PHE A C 1
ATOM 4568 O O . PHE A 1 570 ? -23.997 -1.998 12.591 1.00 39.34 570 PHE A O 1
ATOM 4575 N N . GLU A 1 571 ? -24.629 -4.158 12.487 1.00 30.77 571 GLU A N 1
ATOM 4576 C CA . GLU A 1 571 ? -25.000 -4.121 11.082 1.00 30.77 571 GLU A CA 1
ATOM 4577 C C . GLU A 1 571 ? -26.103 -3.073 10.975 1.00 30.77 571 GLU A C 1
ATOM 4579 O O . GLU A 1 571 ? -27.145 -3.168 11.627 1.00 30.77 571 GLU A O 1
ATOM 4584 N N . THR A 1 572 ? -25.827 -2.009 10.225 1.00 32.88 572 THR A N 1
ATOM 4585 C CA . THR A 1 572 ? -26.796 -0.954 9.941 1.00 32.88 572 THR A CA 1
ATOM 4586 C C . THR A 1 572 ? -27.813 -1.523 8.956 1.00 32.88 572 THR A C 1
ATOM 4588 O O . THR A 1 572 ? -27.866 -1.155 7.787 1.00 32.88 572 THR A O 1
ATOM 4591 N N . THR A 1 573 ? -28.603 -2.479 9.428 1.00 26.77 573 THR A N 1
ATOM 4592 C CA . THR A 1 573 ? -29.749 -3.023 8.725 1.00 26.77 573 THR A CA 1
ATOM 4593 C C . THR A 1 573 ? -30.937 -2.206 9.199 1.00 26.77 573 THR A C 1
ATOM 4595 O O . THR A 1 573 ? -31.375 -2.312 10.343 1.00 26.77 573 THR A O 1
ATOM 4598 N N . LEU A 1 574 ? -31.387 -1.306 8.323 1.00 31.75 574 LEU A N 1
ATOM 4599 C CA . LEU A 1 574 ? -32.598 -0.499 8.453 1.00 31.75 574 LEU A CA 1
ATOM 4600 C C . LEU A 1 574 ? -33.694 -1.207 9.274 1.00 31.75 574 LEU A C 1
ATOM 4602 O O . LEU A 1 574 ? -34.297 -2.171 8.814 1.00 31.75 574 LEU A O 1
ATOM 4606 N N . GLY A 1 575 ? -33.974 -0.672 10.465 1.00 32.69 575 GLY A N 1
ATOM 4607 C CA . GLY A 1 575 ? -35.273 -0.761 11.133 1.00 32.69 575 GLY A CA 1
ATOM 4608 C C . GLY A 1 575 ? -35.855 -2.156 11.383 1.00 32.69 575 GLY A C 1
ATOM 4609 O O . GLY A 1 575 ? -36.994 -2.396 10.989 1.00 32.69 575 GLY A O 1
ATOM 4610 N N . LEU A 1 576 ? -35.155 -3.034 12.107 1.00 25.28 576 LEU A N 1
ATOM 4611 C CA . LEU A 1 576 ? -35.767 -4.223 12.715 1.00 25.28 576 LEU A CA 1
ATOM 4612 C C . LEU A 1 576 ? -35.415 -4.319 14.204 1.00 25.28 576 LEU A C 1
ATOM 4614 O O . LEU A 1 576 ? -34.253 -4.388 14.589 1.00 25.28 576 LEU A O 1
ATOM 4618 N N . ILE A 1 577 ? -36.456 -4.313 15.040 1.00 27.30 577 ILE A N 1
ATOM 4619 C CA . ILE A 1 577 ? -36.396 -4.636 16.468 1.00 27.30 577 ILE A CA 1
ATOM 4620 C C . ILE A 1 577 ? -35.953 -6.098 16.583 1.00 27.30 577 ILE A C 1
ATOM 4622 O O . ILE A 1 577 ? -36.725 -6.997 16.249 1.00 27.30 577 ILE A O 1
ATOM 4626 N N . ILE A 1 578 ? -34.735 -6.345 17.062 1.00 24.94 578 ILE A N 1
ATOM 4627 C CA . ILE A 1 578 ? -34.297 -7.691 17.441 1.00 24.94 578 ILE A CA 1
ATOM 4628 C C . ILE A 1 578 ? -34.686 -7.894 18.908 1.00 24.94 578 ILE A C 1
ATOM 4630 O O . ILE A 1 578 ? -34.064 -7.348 19.815 1.00 24.94 578 ILE A O 1
ATOM 4634 N N . ARG A 1 579 ? -35.762 -8.654 19.131 1.00 26.55 579 ARG A N 1
ATOM 4635 C CA . ARG A 1 579 ? -36.000 -9.356 20.397 1.00 26.55 579 ARG A CA 1
ATOM 4636 C C . ARG A 1 579 ? -35.208 -10.657 20.332 1.00 26.55 579 ARG A C 1
ATOM 4638 O O . ARG A 1 579 ? -35.565 -11.533 19.550 1.00 26.55 579 ARG A O 1
ATOM 4645 N N . GLU A 1 580 ? -34.164 -10.790 21.138 1.00 27.36 580 GLU A N 1
ATOM 4646 C CA . GLU A 1 580 ? -33.574 -12.101 21.411 1.00 27.36 580 GLU A CA 1
ATOM 4647 C C . GLU A 1 580 ? -34.487 -12.848 22.394 1.00 27.36 580 GLU A C 1
ATOM 4649 O O . GLU A 1 580 ? -34.423 -12.668 23.609 1.00 27.36 580 GLU A O 1
ATOM 4654 N N . GLU A 1 581 ? -35.394 -13.665 21.855 1.00 23.56 581 GLU A N 1
ATOM 4655 C CA . GLU A 1 581 ? -36.036 -14.739 22.611 1.00 23.56 581 GLU A CA 1
ATOM 4656 C C . GLU A 1 581 ? -35.036 -15.892 22.745 1.00 23.56 581 GLU A C 1
ATOM 4658 O O . GLU A 1 581 ? -34.796 -16.631 21.792 1.00 23.56 581 GLU A O 1
ATOM 4663 N N . HIS A 1 582 ? -34.456 -16.071 23.932 1.00 25.92 582 HIS A N 1
ATOM 4664 C CA . HIS A 1 582 ? -33.817 -17.339 24.266 1.00 25.92 582 HIS A CA 1
ATOM 4665 C C . HIS A 1 582 ? -34.876 -18.328 24.757 1.00 25.92 582 HIS A C 1
ATOM 4667 O O . HIS A 1 582 ? -35.481 -18.165 25.821 1.00 25.92 582 HIS A O 1
ATOM 4673 N N . GLU A 1 583 ? -35.098 -19.353 23.936 1.00 23.86 583 GLU A N 1
ATOM 4674 C CA . GLU A 1 583 ? -35.920 -20.518 24.227 1.00 23.86 583 GLU A CA 1
ATOM 4675 C C . GLU A 1 583 ? -35.556 -21.152 25.574 1.00 23.86 583 GLU A C 1
ATOM 4677 O O . GLU A 1 583 ? -34.406 -21.469 25.883 1.00 23.86 583 GLU A O 1
ATOM 4682 N N . ARG A 1 584 ? -36.605 -21.381 26.365 1.00 24.47 584 ARG A N 1
ATOM 4683 C CA . ARG A 1 584 ? -36.608 -22.240 27.544 1.00 24.47 584 ARG A CA 1
ATOM 4684 C C . ARG A 1 584 ? -36.210 -23.663 27.154 1.00 24.47 584 ARG A C 1
ATOM 4686 O O . ARG A 1 584 ? -36.978 -24.345 26.481 1.00 24.47 584 ARG A O 1
ATOM 4693 N N . LEU A 1 585 ? -35.122 -24.164 27.726 1.00 21.61 585 LEU A N 1
ATOM 4694 C CA . LEU A 1 585 ? -34.984 -25.592 27.998 1.00 21.61 585 LEU A CA 1
ATOM 4695 C C . LEU A 1 585 ? -35.333 -25.834 29.468 1.00 21.61 585 LEU A C 1
ATOM 4697 O O . LEU A 1 585 ? -34.551 -25.592 30.382 1.00 21.61 585 LEU A O 1
ATOM 4701 N N . LEU A 1 586 ? -36.583 -26.254 29.658 1.00 24.73 586 LEU A N 1
ATOM 4702 C CA . LEU A 1 586 ? -37.094 -26.902 30.860 1.00 24.73 586 LEU A CA 1
ATOM 4703 C C . LEU A 1 586 ? -36.253 -28.141 31.171 1.00 24.73 586 LEU A C 1
ATOM 4705 O O . LEU A 1 586 ? -36.230 -29.044 30.343 1.00 24.73 586 LEU A O 1
ATOM 4709 N N . LEU A 1 587 ? -35.696 -28.223 32.377 1.00 23.16 587 LEU A N 1
ATOM 4710 C CA . LEU A 1 587 ? -35.558 -29.472 33.128 1.00 23.16 587 LEU A CA 1
ATOM 4711 C C . LEU A 1 587 ? -35.730 -29.142 34.623 1.00 23.16 587 LEU A C 1
ATOM 4713 O O . LEU A 1 587 ? -34.872 -28.521 35.240 1.00 23.16 587 LEU A O 1
ATOM 4717 N N . THR A 1 588 ? -36.907 -29.502 35.138 1.00 25.48 588 THR A N 1
ATOM 4718 C CA . THR A 1 588 ? -37.219 -29.865 36.539 1.00 25.48 588 THR A CA 1
ATOM 4719 C C . THR A 1 588 ? -36.184 -30.883 37.050 1.00 25.48 588 THR A C 1
ATOM 4721 O O . THR A 1 588 ? -35.768 -31.722 36.253 1.00 25.48 588 THR A O 1
ATOM 4724 N N . ASP A 1 589 ? -35.691 -30.917 38.288 1.00 28.31 589 ASP A N 1
ATOM 4725 C CA . ASP A 1 589 ? -36.129 -30.452 39.615 1.00 28.31 589 ASP A CA 1
ATOM 4726 C C . ASP A 1 589 ? -34.966 -29.805 40.394 1.00 28.31 589 ASP A C 1
ATOM 4728 O O . ASP A 1 589 ? -33.797 -30.173 40.118 1.00 28.31 589 ASP A O 1
#

Solvent-accessible surface area (backbone atoms only — not comparable to full-atom values): 37281 Å² total; per-residue (Å²): 86,68,45,61,35,44,34,38,37,32,41,73,92,48,91,65,65,50,76,47,80,46,61,22,40,86,88,52,48,76,90,79,77,84,59,81,66,42,44,33,38,33,44,33,42,87,86,70,55,69,52,74,48,68,62,80,73,64,48,65,58,73,63,58,50,48,46,40,45,51,82,49,66,45,75,41,78,45,84,75,85,70,77,58,78,43,79,82,46,43,47,32,32,33,42,55,96,92,37,82,73,45,82,47,55,86,32,52,40,48,56,95,62,22,38,36,39,38,81,53,68,68,46,41,30,41,35,35,40,50,86,77,69,41,67,30,38,38,37,25,41,58,60,49,77,55,88,58,27,37,46,32,98,56,43,34,33,34,36,79,92,65,68,70,59,33,72,76,44,70,49,76,58,97,68,26,37,42,37,37,38,41,63,67,53,98,71,34,28,34,31,38,41,22,24,84,62,89,66,88,73,54,68,55,70,67,53,44,71,50,43,58,76,50,47,46,38,35,40,67,62,84,88,84,89,88,89,88,89,89,88,84,90,70,68,70,68,54,57,60,54,62,67,72,74,66,87,84,84,91,80,87,85,76,84,79,92,73,95,56,93,75,80,81,85,92,76,88,88,88,87,88,89,89,85,88,85,86,86,90,83,87,90,83,74,91,76,72,82,71,63,43,79,44,56,65,84,69,78,74,79,75,74,74,75,81,72,86,69,84,83,82,60,78,48,46,63,69,78,68,27,76,47,67,75,42,60,55,49,99,83,26,39,35,80,41,58,46,79,72,34,60,67,38,25,41,34,44,37,36,39,37,37,87,48,30,26,28,35,45,71,45,78,53,77,87,55,82,84,59,67,42,83,85,67,75,86,83,63,82,62,88,91,57,90,83,79,91,79,91,83,87,83,87,76,58,93,95,60,89,86,88,80,93,52,76,88,83,54,88,76,65,85,77,89,47,72,62,54,50,47,53,49,51,55,73,74,44,89,57,72,71,63,64,71,57,57,60,66,76,50,49,90,78,52,51,74,68,53,50,50,52,50,43,69,75,60,72,45,71,67,56,52,52,50,35,54,75,74,36,50,69,59,27,62,72,56,48,46,61,52,58,70,69,43,87,83,73,52,72,67,54,38,58,74,69,68,50,91,61,72,71,45,70,40,68,76,49,40,69,71,46,51,74,68,53,51,52,53,50,25,74,72,41,89,88,34,46,69,57,51,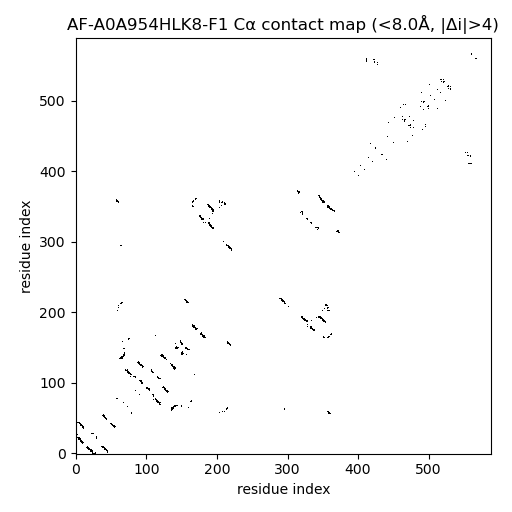52,49,51,51,51,54,56,52,72,71,49,80,84,58,63,68,60,50,49,51,55,52,55,50,61,52,48,66,65,79,76,54,87,84,54,91,80,65,75,76,88,63,84,90,69,89,80,77,86,79,79,79,83,82,86,76,89,132

Mean predicted aligned error: 16.43 Å

Secondary structure (DSSP, 8-state):
---EEEEEEEESS-SSEEEEEEE--TTS----TT-TTEEEEEEE-TTS-EEEEE----EE---SEEEEETTS-EEEE--S--SS--TTTEEEEEEETTEEEEE-GGGEEEETTEEEE-SPPSEEEEEEETTTTEEEEEEEE-SEEETTEEE-SSEEEEPPSSPPPEEEEEEEETTEEEEEEES--TT-EEEEEEESS--SS-HHHHHTTS-PPPPEEEEPPPP-----------THHHHHHHHHT--------PPPP-S-SSPPP----------PPPPP-PPPP-PPPPPEEEEPPPPPPPP----------TTBSSPPEEEEEE---TTSEEEEEGGGGTT--EEEEEEE-SS-EEEEEEEPPPPPP-B---S-SSPPPTTS------------TT-----S-TTT-------SHHHHHHHHHHH---HHHHHGGGGGSGGGS-HHHHHHHHHHH--HHHHHHHHHH-HHHIIIIIHHHHHT-SS--HHHHHHTT---GGGGSHHHHHHS-HHHHHHHHHHSTT-HHHHHHHHHHHHHTSPP-HHHHHHHHHHHHHGGGG-TTSTTS----TT--------------

Radius of gyration: 40.08 Å; Cα contacts (8 Å, |Δi|>4): 730; chains: 1; bounding box: 93×64×108 Å

Sequence (589 aa):
PSRPVHFQFKHRDFKDQMPVSLKTDPQGRILLGALPDIQHFSASGPQGTQHSWSLRDDEFTFANTIHGRVGTPIELPYLGTAEAPTREEFSLLEVRNNTYNIDRIEHLSIKSDMLQIADLPAGDFELLLKKQNRRIRLRNIPGKQVGQYVVGDVRQAETPRLQPLHITSVSSADGKVQVQLRNATKFTRVHLFATRFEPEYDAYQHLSNVRAAEPYLFTYRQAGSVYLTGRNIGDEYRYIIDRKYASKYPGNMLERPSLLLNPWAIRDTETGEQIAARGGEFGAAAEPPAAAAVRDPQAAPKPDASQTNFANLDFLADASAVLTNLTANESGVVEIPLNALGPHQDLHVVAVDPLSTATRRLTLPEQKLTFLDLRLVQGLDPQQHFTMQKLIDVVPNGQEFVLRDVVTSKFEKYDSLARVYGLLTTLNSDSNFHEFSFLLTWPDLSDEEKQTLYSKYACHELSFFIYKKDPAFFTRVIEPYLQNKKDKTFIDRFLLNEDLSEFLLPWKYGQLNTFERILLARRIDGEQDKTARHLSDMLALIPPDIDHFNRLFDTAVKQSALEVGGTSSFETTLGLIIREEHERLLLTD

pLDDT: mean 82.55, std 17.34, range [21.61, 97.56]